Protein AF-W4S294-F1 (afdb_monomer_lite)

Sequence (373 aa):
MVMHEIGHGLGAAGFLNKTTGVLGSGSGLTDVYTAQAFDNVQNKRFDDPAMTNALRAEAMRTPGRTVWAGTRLNREAALILDPRTLLQVSAPASAAGKFEVGFASFGPLATAANFPARAVVTVNDGVAAASASDGCETPFVNAAEVAGKVALIDRGTCAFAIKVKNAQLNGAVGVIVANNAAGVQTMGNAAPPITDITIPAIMVSQADGARLKGSAGVVAALYEDPELLQGTDTAGRTRLYSPSVVAGGSTFSHFDTDLQPNALMEPFDTPEVQAHLNIDLTPALFADIGWTLNRGLAKLGNCNTLVPTLETGGLIPGANISAENSLCKAQNAGNRLGYLTCMDEHARELQNQGAISRIQQAAVFVCATKVRP

Organism: NCBI:txid1414836

InterPro domains:
  IPR003137 PA domain [PF02225] (129-212)
  IPR046450 PA domain superfamily [SSF52025] (126-194)

pLDDT: mean 94.57, std 4.62, range [73.06, 98.88]

Radius of gyration: 24.25 Å; chains: 1; bounding box: 65×36×64 Å

Structure (mmCIF, N/CA/C/O backbone):
data_AF-W4S294-F1
#
_entry.id   AF-W4S294-F1
#
loop_
_atom_site.group_PDB
_atom_site.id
_atom_site.type_symbol
_atom_site.label_atom_id
_atom_site.label_alt_id
_atom_site.label_comp_id
_atom_site.label_asym_id
_atom_site.label_entity_id
_atom_site.label_seq_id
_atom_site.pdbx_PDB_ins_code
_atom_site.Cartn_x
_atom_site.Cartn_y
_atom_site.Cartn_z
_atom_site.occupancy
_atom_site.B_iso_or_equiv
_atom_site.auth_seq_id
_atom_site.auth_comp_id
_atom_site.auth_asym_id
_atom_site.auth_atom_id
_atom_site.pdbx_PDB_model_num
ATOM 1 N N . MET A 1 1 ? 10.582 11.229 -5.862 1.00 75.19 1 MET A N 1
ATOM 2 C CA . MET A 1 1 ? 10.013 12.317 -6.716 1.00 75.19 1 MET A CA 1
ATOM 3 C C . MET A 1 1 ? 10.297 12.268 -8.244 1.00 75.19 1 MET A C 1
ATOM 5 O O . MET A 1 1 ? 9.341 12.130 -8.984 1.00 75.19 1 MET A O 1
ATOM 9 N N . VAL A 1 2 ? 11.519 12.408 -8.803 1.00 87.88 2 VAL A N 1
ATOM 10 C CA . VAL A 1 2 ? 11.679 12.600 -10.287 1.00 87.88 2 VAL A CA 1
ATOM 11 C C . VAL A 1 2 ? 11.116 11.450 -11.140 1.00 87.88 2 VAL A C 1
ATOM 13 O O . VAL A 1 2 ? 10.382 11.695 -12.092 1.00 87.88 2 VAL A O 1
ATOM 16 N N . MET A 1 3 ? 11.435 10.197 -10.797 1.00 90.38 3 MET A N 1
ATOM 17 C CA . MET A 1 3 ? 10.937 9.021 -11.531 1.00 90.38 3 MET A CA 1
ATOM 18 C C . MET A 1 3 ? 9.408 8.899 -11.486 1.00 90.38 3 MET A C 1
ATOM 20 O O . MET A 1 3 ? 8.802 8.446 -12.451 1.00 90.38 3 MET A O 1
ATOM 24 N N . HIS A 1 4 ? 8.797 9.354 -10.393 1.00 93.69 4 HIS A N 1
ATOM 25 C CA . HIS A 1 4 ? 7.351 9.379 -10.207 1.00 93.69 4 HIS A CA 1
ATOM 26 C C . HIS A 1 4 ? 6.684 10.356 -11.192 1.00 93.69 4 HIS A C 1
ATOM 28 O O . HIS A 1 4 ? 5.787 9.972 -11.940 1.00 93.69 4 HIS A O 1
ATOM 34 N N . GLU A 1 5 ? 7.205 11.583 -11.301 1.00 93.44 5 GLU A N 1
ATOM 35 C CA . GLU A 1 5 ? 6.685 12.579 -12.253 1.00 93.44 5 GLU A CA 1
ATOM 36 C C . GLU A 1 5 ? 6.897 12.166 -13.715 1.00 93.44 5 GLU A C 1
ATOM 38 O O . GLU A 1 5 ? 6.022 12.361 -14.563 1.00 93.44 5 GLU A O 1
ATOM 43 N N . ILE A 1 6 ? 8.039 11.536 -14.025 1.00 93.94 6 ILE A N 1
ATOM 44 C CA . ILE A 1 6 ? 8.256 10.907 -15.337 1.00 93.94 6 ILE A CA 1
ATOM 45 C C . ILE A 1 6 ? 7.179 9.849 -15.583 1.00 93.94 6 ILE A C 1
ATOM 47 O O . ILE A 1 6 ? 6.646 9.768 -16.689 1.00 93.94 6 ILE A O 1
ATOM 51 N N . GLY A 1 7 ? 6.823 9.070 -14.560 1.00 94.75 7 GLY A N 1
ATOM 52 C CA . GLY A 1 7 ? 5.807 8.041 -14.681 1.00 94.75 7 GLY A CA 1
ATOM 53 C C . GLY A 1 7 ? 4.439 8.599 -15.082 1.00 94.75 7 GLY A C 1
ATOM 54 O O . GLY A 1 7 ? 3.811 8.095 -16.020 1.00 94.75 7 GLY A O 1
ATOM 55 N N . HIS A 1 8 ? 4.018 9.703 -14.463 1.00 96.06 8 HIS A N 1
ATOM 56 C CA . HIS A 1 8 ? 2.827 10.438 -14.891 1.00 96.06 8 HIS A CA 1
ATOM 57 C C . HIS A 1 8 ? 2.947 10.968 -16.324 1.00 96.06 8 HIS A C 1
ATOM 59 O O . HIS A 1 8 ? 2.016 10.803 -17.114 1.00 96.06 8 HIS A O 1
ATOM 65 N N . GLY A 1 9 ? 4.100 11.536 -16.693 1.00 94.38 9 GLY A N 1
ATOM 66 C CA . GLY A 1 9 ? 4.372 12.005 -18.057 1.00 94.38 9 GLY A CA 1
ATOM 67 C C . GLY A 1 9 ? 4.277 10.908 -19.127 1.00 94.38 9 GLY A C 1
ATOM 68 O O . GLY A 1 9 ? 3.976 11.200 -20.283 1.00 94.38 9 GLY A O 1
ATOM 69 N N . LEU A 1 10 ? 4.478 9.644 -18.740 1.00 95.38 10 LEU A N 1
ATOM 70 C CA . LEU A 1 10 ? 4.357 8.459 -19.596 1.00 95.38 10 LEU A CA 1
ATOM 71 C C . LEU A 1 10 ? 2.964 7.800 -19.543 1.00 95.38 10 LEU A C 1
ATOM 73 O O . LEU A 1 10 ? 2.753 6.747 -20.148 1.00 95.38 10 LEU A O 1
ATOM 77 N N . GLY A 1 11 ? 1.993 8.413 -18.862 1.00 94.25 11 GLY A N 1
ATOM 78 C CA . GLY A 1 11 ? 0.595 7.979 -18.879 1.00 94.25 11 GLY A CA 1
ATOM 79 C C . GLY A 1 11 ? 0.159 7.120 -17.693 1.00 94.25 11 GLY A C 1
ATOM 80 O O . GLY A 1 11 ? -0.935 6.560 -17.738 1.00 94.25 11 GLY A O 1
ATOM 81 N N . ALA A 1 12 ? 0.948 7.033 -16.616 1.00 95.88 12 ALA A N 1
ATOM 82 C CA . ALA A 1 12 ? 0.481 6.481 -15.342 1.00 95.88 12 ALA A CA 1
ATOM 83 C C . ALA A 1 12 ? -0.468 7.471 -14.633 1.00 95.88 12 ALA A C 1
ATOM 85 O O . ALA A 1 12 ? -0.166 7.986 -13.561 1.00 95.88 12 ALA A O 1
ATOM 86 N N . ALA A 1 13 ? -1.581 7.819 -15.279 1.00 93.81 13 ALA A N 1
ATOM 87 C CA . ALA A 1 13 ? -2.570 8.759 -14.775 1.00 93.81 13 ALA A CA 1
ATOM 88 C C . ALA A 1 13 ? -3.927 8.528 -15.447 1.00 93.81 13 ALA A C 1
ATOM 90 O O . ALA A 1 13 ? -4.006 8.384 -16.665 1.00 93.81 13 ALA A O 1
ATOM 91 N N . GLY A 1 14 ? -4.999 8.552 -14.655 1.00 91.88 14 GLY A N 1
ATOM 92 C CA . GLY A 1 14 ? -6.364 8.449 -15.167 1.00 91.88 14 GLY A CA 1
ATOM 93 C C . GLY A 1 14 ? -7.018 9.815 -15.363 1.00 91.88 14 GLY A C 1
ATOM 94 O O . GLY A 1 14 ? -7.084 10.618 -14.422 1.00 91.88 14 GLY A O 1
ATOM 95 N N . PHE A 1 15 ? -7.561 10.067 -16.553 1.00 90.12 15 PHE A N 1
ATOM 96 C CA . PHE A 1 15 ? -8.120 11.353 -16.971 1.00 90.12 15 PHE A CA 1
ATOM 97 C C . PHE A 1 15 ? -9.656 11.346 -16.943 1.00 90.12 15 PHE A C 1
ATOM 99 O O . PHE A 1 15 ? -10.347 11.311 -17.963 1.00 90.12 15 PHE A O 1
ATOM 106 N N . LEU A 1 16 ? -10.210 11.452 -15.735 1.00 92.44 16 LEU A N 1
ATOM 107 C CA . LEU A 1 16 ? -11.624 11.760 -15.518 1.00 92.44 16 LEU A CA 1
ATOM 108 C C . LEU A 1 16 ? -11.822 12.717 -14.347 1.00 92.44 16 LEU A C 1
ATOM 110 O O . LEU A 1 16 ? -10.939 12.896 -13.504 1.00 92.44 16 LEU A O 1
ATOM 114 N N . ASN A 1 17 ? -13.003 13.326 -14.276 1.00 93.12 17 ASN A N 1
ATOM 115 C CA . ASN A 1 17 ? -13.348 14.182 -13.153 1.00 93.12 17 ASN A CA 1
ATOM 116 C C . ASN A 1 17 ? -13.500 13.331 -11.882 1.00 93.12 17 ASN A C 1
ATOM 118 O O . ASN A 1 17 ? -14.413 12.515 -11.779 1.00 93.12 17 ASN A O 1
ATOM 122 N N . LYS A 1 18 ? -12.617 13.539 -10.904 1.00 91.94 18 LYS A N 1
ATOM 123 C CA . LYS A 1 18 ? -12.556 12.733 -9.673 1.00 91.94 18 LYS A CA 1
ATOM 124 C C . LYS A 1 18 ? -13.755 12.959 -8.742 1.00 91.94 18 LYS A C 1
ATOM 126 O O . LYS A 1 18 ? -14.082 12.092 -7.940 1.00 91.94 18 LYS A O 1
ATOM 131 N N . THR A 1 19 ? -14.434 14.097 -8.882 1.00 92.44 19 THR A N 1
ATOM 132 C CA . THR A 1 19 ? -15.607 14.467 -8.079 1.00 92.44 19 THR A CA 1
ATOM 133 C C . THR A 1 19 ? -16.907 13.979 -8.708 1.00 92.44 19 THR A C 1
ATOM 135 O O . THR A 1 19 ? -17.782 13.496 -7.999 1.00 92.44 19 THR A O 1
ATOM 138 N N . THR A 1 20 ? -17.058 14.113 -10.028 1.00 94.31 20 THR A N 1
ATOM 139 C CA . THR A 1 20 ? -18.314 13.798 -10.729 1.00 94.31 20 THR A CA 1
ATOM 140 C C . THR A 1 20 ? -18.296 12.449 -11.434 1.00 94.31 20 THR A C 1
ATOM 142 O O . THR A 1 20 ? -19.361 11.947 -11.766 1.00 94.31 20 THR A O 1
ATOM 145 N N . GLY A 1 21 ? -17.118 11.865 -11.676 1.00 94.69 21 GLY A N 1
ATOM 146 C CA . GLY A 1 21 ? -16.933 10.602 -12.393 1.00 94.69 21 GLY A CA 1
ATOM 147 C C . GLY A 1 21 ? -17.093 10.699 -13.914 1.00 94.69 21 GLY A C 1
ATOM 148 O O . GLY A 1 21 ? -17.161 9.676 -14.594 1.00 94.69 21 GLY A O 1
ATOM 149 N N . VAL A 1 22 ? -17.182 11.919 -14.456 1.00 94.88 22 VAL A N 1
ATOM 150 C CA . VAL A 1 22 ? -17.301 12.173 -15.899 1.00 94.88 22 VAL A CA 1
ATOM 151 C C . VAL A 1 22 ? -15.977 11.871 -16.600 1.00 94.88 22 VAL A C 1
ATOM 153 O O . VAL A 1 22 ? -14.955 12.482 -16.280 1.00 94.88 22 VAL A O 1
ATOM 156 N N . LEU A 1 23 ? -16.014 10.967 -17.581 1.00 93.50 23 LEU A N 1
ATOM 157 C CA . LEU A 1 23 ? -14.859 10.565 -18.389 1.00 93.50 23 LEU A CA 1
ATOM 158 C C . LEU A 1 23 ? -14.370 11.667 -19.340 1.00 93.50 23 LEU A C 1
ATOM 160 O O . LEU A 1 23 ? -15.167 12.458 -19.859 1.00 93.50 23 LEU A O 1
ATOM 164 N N . GLY A 1 24 ? -13.055 11.686 -19.586 1.00 82.44 24 GLY A N 1
ATOM 165 C CA . GLY A 1 24 ? -12.429 12.418 -20.688 1.00 82.44 24 GLY A CA 1
ATOM 166 C C . GLY A 1 24 ? -12.750 13.910 -20.707 1.00 82.44 24 GLY A C 1
ATOM 167 O O . GLY A 1 24 ? -13.049 14.459 -21.769 1.00 82.44 24 GLY A O 1
ATOM 168 N N . SER A 1 25 ? -12.795 14.548 -19.533 1.00 74.81 25 SER A N 1
ATOM 169 C CA . SER A 1 25 ? -13.159 15.965 -19.373 1.00 74.81 25 SER A CA 1
ATOM 170 C C . SER A 1 25 ? -14.495 16.356 -20.033 1.00 74.81 25 SER A C 1
ATOM 172 O O . SER A 1 25 ? -14.663 17.490 -20.470 1.00 74.81 25 SER A O 1
ATOM 174 N N . GLY A 1 26 ? -15.453 15.424 -20.117 1.00 74.56 26 GLY A N 1
ATOM 175 C CA . GLY A 1 26 ? -16.773 15.648 -20.719 1.00 74.56 26 GLY A CA 1
ATOM 176 C C . GLY A 1 26 ? -16.949 15.071 -22.124 1.00 74.56 26 GLY A C 1
ATOM 177 O O . GLY A 1 26 ? -18.070 15.052 -22.621 1.00 74.56 26 GLY A O 1
ATOM 178 N N . SER A 1 27 ? -15.887 14.547 -22.745 1.00 81.19 27 SER A N 1
ATOM 179 C CA . SER A 1 27 ? -15.983 13.851 -24.040 1.00 81.19 27 SER A CA 1
ATOM 180 C C . SER A 1 27 ? -16.660 12.479 -23.949 1.00 81.19 27 SER A C 1
ATOM 182 O O . SER A 1 27 ? -17.104 11.950 -24.964 1.00 81.19 27 SER A O 1
ATOM 184 N N . GLY A 1 28 ? -16.715 11.880 -22.753 1.00 79.19 28 GLY A N 1
ATOM 185 C CA . GLY A 1 28 ? -17.193 10.509 -22.558 1.00 79.19 28 GLY A CA 1
ATOM 186 C C . GLY A 1 28 ? -16.190 9.430 -22.985 1.00 79.19 28 GLY A C 1
ATOM 187 O O . GLY A 1 28 ? -16.455 8.251 -22.768 1.00 79.19 28 GLY A O 1
ATOM 188 N N . LEU A 1 29 ? -15.038 9.812 -23.548 1.00 86.44 29 LEU A N 1
ATOM 189 C CA . LEU A 1 29 ? -13.973 8.882 -23.912 1.00 86.44 29 LEU A CA 1
ATOM 190 C C . LEU A 1 29 ? -13.147 8.499 -22.681 1.00 86.44 29 LEU A C 1
ATOM 192 O O . LEU A 1 29 ? -12.808 9.347 -21.855 1.00 86.44 29 LEU A O 1
ATOM 196 N N . THR A 1 30 ? -12.823 7.212 -22.578 1.00 91.94 30 THR A N 1
ATOM 197 C CA . THR A 1 30 ? -11.935 6.671 -21.545 1.00 91.94 30 THR A CA 1
ATOM 198 C C . THR A 1 30 ? -10.494 6.673 -22.051 1.00 91.94 30 THR A C 1
ATOM 200 O O . THR A 1 30 ? -10.249 6.370 -23.220 1.00 91.94 30 THR A O 1
ATOM 203 N N . ASP A 1 31 ? -9.535 7.006 -21.193 1.00 93.38 31 ASP A N 1
ATOM 204 C CA . ASP A 1 31 ? -8.122 6.758 -21.473 1.00 93.38 31 ASP A CA 1
ATOM 205 C C . ASP A 1 31 ? -7.728 5.320 -21.086 1.00 93.38 31 ASP A C 1
ATOM 207 O O . ASP A 1 31 ? -8.451 4.623 -20.369 1.00 93.38 31 ASP A O 1
ATOM 211 N N . VAL A 1 32 ? -6.572 4.862 -21.571 1.00 94.88 32 VAL A N 1
ATOM 212 C CA . VAL A 1 32 ? -6.109 3.482 -21.360 1.00 94.88 32 VAL A CA 1
ATOM 213 C C . VAL A 1 32 ? -5.860 3.153 -19.883 1.00 94.88 32 VAL A C 1
ATOM 215 O O . VAL A 1 32 ? -6.077 2.013 -19.484 1.00 94.88 32 VAL A O 1
ATOM 218 N N . TYR A 1 33 ? -5.462 4.125 -19.056 1.00 96.38 33 TYR A N 1
ATOM 219 C CA . TYR A 1 33 ? -5.271 3.916 -17.622 1.00 96.38 33 TYR A CA 1
ATOM 220 C C . TYR A 1 33 ? -6.625 3.757 -16.931 1.00 96.38 33 TYR A C 1
ATOM 222 O O . TYR A 1 33 ? -6.861 2.772 -16.236 1.00 96.38 33 TYR A O 1
ATOM 230 N N . THR A 1 34 ? -7.552 4.688 -17.170 1.00 95.62 34 THR A N 1
ATOM 231 C CA . THR A 1 34 ? -8.919 4.635 -16.636 1.00 95.62 34 THR A CA 1
ATOM 232 C C . THR A 1 34 ? -9.627 3.351 -17.039 1.00 95.62 34 THR A C 1
ATOM 234 O O . THR A 1 34 ? -10.323 2.754 -16.219 1.00 95.62 34 THR A O 1
ATOM 237 N N . ALA A 1 35 ? -9.426 2.886 -18.274 1.00 95.00 35 ALA A N 1
ATOM 238 C CA . ALA A 1 35 ? -9.977 1.620 -18.728 1.00 95.00 35 ALA A CA 1
ATOM 239 C C . ALA A 1 35 ? -9.542 0.453 -17.832 1.00 95.00 35 ALA A C 1
ATOM 241 O O . ALA A 1 35 ? -10.307 -0.492 -17.698 1.00 95.00 35 ALA A O 1
ATOM 242 N N . GLN A 1 36 ? -8.358 0.491 -17.205 1.00 97.31 36 GLN A N 1
ATOM 243 C CA . GLN A 1 36 ? -7.865 -0.538 -16.276 1.00 97.31 36 GLN A CA 1
ATOM 244 C C . GLN A 1 36 ? -8.400 -0.414 -14.844 1.00 97.31 36 GLN A C 1
ATOM 246 O O . GLN A 1 36 ? -8.187 -1.336 -14.060 1.00 97.31 36 GLN A O 1
ATOM 251 N N . ALA A 1 37 ? -9.126 0.646 -14.486 1.00 97.44 37 ALA A N 1
ATOM 252 C CA . ALA A 1 37 ? -9.745 0.752 -13.168 1.00 97.44 37 ALA A CA 1
ATOM 253 C C . ALA A 1 37 ? -11.011 -0.110 -13.061 1.00 97.44 37 ALA A C 1
ATOM 255 O O . ALA A 1 37 ? -11.843 -0.159 -13.972 1.00 97.44 37 ALA A O 1
ATOM 256 N N . PHE A 1 38 ? -11.173 -0.769 -11.917 1.00 98.00 38 PHE A N 1
ATOM 257 C CA . PHE A 1 38 ? -12.282 -1.664 -11.613 1.00 98.00 38 PHE A CA 1
ATOM 258 C C . PHE A 1 38 ? -12.864 -1.368 -10.234 1.00 98.00 38 PHE A C 1
ATOM 260 O O . PHE A 1 38 ? -12.130 -1.169 -9.271 1.00 98.00 38 PHE A O 1
ATOM 267 N N . ASP A 1 39 ? -14.189 -1.367 -10.138 1.00 97.75 39 ASP A N 1
ATOM 268 C CA . ASP A 1 39 ? -14.929 -1.215 -8.889 1.00 97.75 39 ASP A CA 1
ATOM 269 C C . ASP A 1 39 ? -15.327 -2.590 -8.338 1.00 97.75 39 ASP A C 1
ATOM 271 O O . ASP A 1 39 ? -16.110 -3.316 -8.958 1.00 97.75 39 ASP A O 1
ATOM 275 N N . ASN A 1 40 ? -14.825 -2.927 -7.149 1.00 95.94 40 ASN A N 1
ATOM 276 C CA . ASN A 1 40 ? -15.124 -4.186 -6.465 1.00 95.94 40 ASN A CA 1
ATOM 277 C C . ASN A 1 40 ? -16.591 -4.344 -6.054 1.00 95.94 40 ASN A C 1
ATOM 279 O O . ASN A 1 40 ? -17.091 -5.464 -6.017 1.00 95.94 40 ASN A O 1
ATOM 283 N N . VAL A 1 41 ? -17.292 -3.248 -5.760 1.00 95.75 41 VAL A N 1
ATOM 284 C CA . VAL A 1 41 ? -18.695 -3.279 -5.322 1.00 95.75 41 VAL A CA 1
ATOM 285 C C . VAL A 1 41 ? -19.623 -3.471 -6.514 1.00 95.75 41 VAL A C 1
ATOM 287 O O . VAL A 1 41 ? -20.551 -4.272 -6.458 1.00 95.75 41 VAL A O 1
ATOM 290 N N . GLN A 1 42 ? -19.369 -2.748 -7.606 1.00 97.38 42 GLN A N 1
ATOM 291 C CA . GLN A 1 42 ? -20.179 -2.863 -8.824 1.00 97.38 42 GLN A CA 1
ATOM 292 C C . GLN A 1 42 ? -19.775 -4.058 -9.691 1.00 97.38 42 GLN A C 1
ATOM 294 O O . GLN A 1 42 ? -20.519 -4.432 -10.596 1.00 97.38 42 GLN A O 1
ATOM 299 N N . ASN A 1 43 ? -18.607 -4.649 -9.420 1.00 97.00 43 ASN A N 1
ATOM 300 C CA . ASN A 1 43 ? -17.999 -5.716 -10.205 1.00 97.00 43 ASN A CA 1
ATOM 301 C C . ASN A 1 43 ? -17.844 -5.324 -11.690 1.00 97.00 43 ASN A C 1
ATOM 303 O O . ASN A 1 43 ? -18.192 -6.087 -12.595 1.00 97.00 43 ASN A O 1
ATOM 307 N N . LYS A 1 44 ? -17.368 -4.095 -11.938 1.00 96.94 44 LYS A N 1
ATOM 308 C CA . LYS A 1 44 ? -17.313 -3.468 -13.268 1.00 96.94 44 LYS A CA 1
ATOM 309 C C . LYS A 1 44 ? -16.054 -2.643 -13.472 1.00 96.94 44 LYS A C 1
ATOM 311 O O . LYS A 1 44 ? -15.560 -2.005 -12.544 1.00 96.94 44 LYS A O 1
ATOM 316 N N . ARG A 1 45 ? -15.574 -2.608 -14.717 1.00 96.56 45 ARG A N 1
ATOM 317 C CA . ARG A 1 45 ? -14.544 -1.654 -15.143 1.00 96.56 45 ARG A CA 1
ATOM 318 C C . ARG A 1 45 ? -15.144 -0.262 -15.286 1.00 96.56 45 ARG A C 1
ATOM 320 O O . ARG A 1 45 ? -16.344 -0.111 -15.514 1.00 96.56 45 ARG A O 1
ATOM 327 N N . PHE A 1 46 ? -14.307 0.760 -15.175 1.00 95.81 46 PHE A N 1
ATOM 328 C CA . PHE A 1 46 ? -14.765 2.140 -15.290 1.00 95.81 46 PHE A CA 1
ATOM 329 C C . PHE A 1 46 ? -15.267 2.467 -16.699 1.00 95.81 46 PHE A C 1
ATOM 331 O O . PHE A 1 46 ? -16.110 3.340 -16.849 1.00 95.81 46 PHE A O 1
ATOM 338 N N . ASP A 1 47 ? -14.831 1.762 -17.731 1.00 93.50 47 ASP A N 1
ATOM 339 C CA . ASP A 1 47 ? -15.302 1.931 -19.106 1.00 93.50 47 ASP A CA 1
ATOM 340 C C . ASP A 1 47 ? -16.548 1.092 -19.457 1.00 93.50 47 ASP A C 1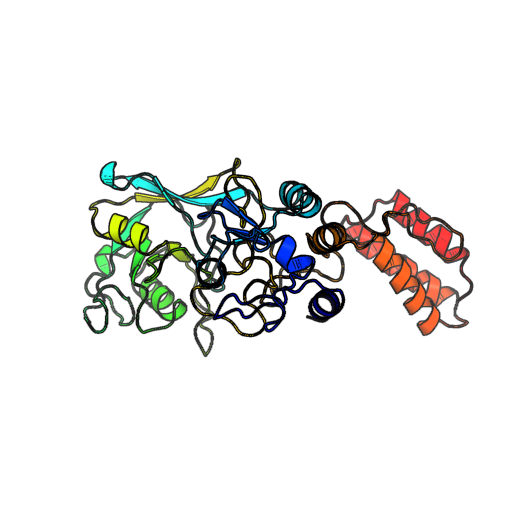
ATOM 342 O O . ASP A 1 47 ? -17.057 1.195 -20.572 1.00 93.50 47 ASP A O 1
ATOM 346 N N . ASP A 1 48 ? -17.092 0.311 -18.513 1.00 95.56 48 ASP A N 1
ATOM 347 C CA . ASP A 1 48 ? -18.353 -0.415 -18.705 1.00 95.56 48 ASP A CA 1
ATOM 348 C C . ASP A 1 48 ? -19.515 0.587 -18.918 1.00 95.56 48 ASP A C 1
ATOM 350 O O . ASP A 1 48 ? -19.656 1.536 -18.137 1.00 95.56 48 ASP A O 1
ATOM 354 N N . PRO A 1 49 ? -20.388 0.394 -19.929 1.00 92.44 49 PRO A N 1
ATOM 355 C CA . PRO A 1 49 ? -21.523 1.286 -20.189 1.00 92.44 49 PRO A CA 1
ATOM 356 C C . PRO A 1 49 ? -22.498 1.450 -19.013 1.00 92.44 49 PRO A C 1
ATOM 358 O O . PRO A 1 49 ? -23.150 2.486 -18.893 1.00 92.44 49 PRO A O 1
ATOM 361 N N . ALA A 1 50 ? -22.611 0.445 -18.141 1.00 95.75 50 ALA A N 1
ATOM 362 C CA . ALA A 1 50 ? -23.435 0.498 -16.936 1.00 95.75 50 ALA A CA 1
ATOM 363 C C . ALA A 1 50 ? -22.738 1.217 -15.767 1.00 95.75 50 ALA A C 1
ATOM 365 O O . ALA A 1 50 ? -23.381 1.526 -14.761 1.00 95.75 50 ALA A O 1
ATOM 366 N N . MET A 1 51 ? -21.439 1.505 -15.880 1.00 96.31 51 MET A N 1
ATOM 367 C CA . MET A 1 51 ? -20.703 2.265 -14.881 1.00 96.31 51 MET A CA 1
ATOM 368 C C . MET A 1 51 ? -21.012 3.757 -15.043 1.00 96.31 51 MET A C 1
ATOM 370 O O . MET A 1 51 ? -20.399 4.475 -15.833 1.00 96.31 51 MET A O 1
ATOM 374 N N . THR A 1 52 ? -22.015 4.240 -14.313 1.00 96.50 52 THR A N 1
ATOM 375 C CA . THR A 1 52 ? -22.421 5.650 -14.378 1.00 96.50 52 THR A CA 1
ATOM 376 C C . THR A 1 52 ? -21.361 6.577 -13.775 1.00 96.50 52 THR A C 1
ATOM 378 O O . THR A 1 52 ? -20.518 6.166 -12.976 1.00 96.50 52 THR A O 1
ATOM 381 N N . ASN A 1 53 ? -21.435 7.869 -14.107 1.00 96.44 53 ASN A N 1
ATOM 382 C CA . ASN A 1 53 ? -20.558 8.892 -13.530 1.00 96.44 53 ASN A CA 1
ATOM 383 C C . ASN A 1 53 ? -20.626 8.895 -11.989 1.00 96.44 53 ASN A C 1
ATOM 385 O O . ASN A 1 53 ? -19.596 8.898 -11.321 1.00 96.44 53 ASN A O 1
ATOM 389 N N . ALA A 1 54 ? -21.831 8.786 -11.419 1.00 97.00 54 ALA A N 1
ATOM 390 C CA . ALA A 1 54 ? -22.013 8.726 -9.970 1.00 97.00 54 ALA A CA 1
ATOM 391 C C . ALA A 1 54 ? -21.309 7.510 -9.343 1.00 97.00 54 ALA A C 1
ATOM 393 O O . ALA A 1 54 ? -20.626 7.666 -8.333 1.00 97.00 54 ALA A O 1
ATOM 394 N N . LEU A 1 55 ? -21.403 6.333 -9.975 1.00 97.44 55 LEU A N 1
ATOM 395 C CA . LEU A 1 55 ? -20.740 5.118 -9.491 1.00 97.44 55 LEU A CA 1
ATOM 396 C C . LEU A 1 55 ? -19.212 5.247 -9.529 1.00 97.44 55 LEU A C 1
ATOM 398 O O . LEU A 1 55 ? -18.550 4.891 -8.557 1.00 97.44 55 LEU A O 1
ATOM 402 N N . ARG A 1 56 ? -18.636 5.821 -10.597 1.00 96.81 56 ARG A N 1
ATOM 403 C CA . ARG A 1 56 ? -17.181 6.082 -10.654 1.00 96.81 56 ARG A CA 1
ATOM 404 C C . ARG A 1 56 ? -16.739 7.052 -9.562 1.00 96.81 56 ARG A C 1
ATOM 406 O O . ARG A 1 56 ? -15.733 6.821 -8.898 1.00 96.81 56 ARG A O 1
ATOM 413 N N . ALA A 1 57 ? -17.486 8.141 -9.374 1.00 95.62 57 ALA A N 1
ATOM 414 C CA . ALA A 1 57 ? -17.193 9.137 -8.347 1.00 95.62 57 ALA A CA 1
ATOM 415 C C . ALA A 1 57 ? -17.253 8.555 -6.933 1.00 95.62 57 ALA A C 1
ATOM 417 O O . ALA A 1 57 ? -16.505 8.982 -6.057 1.00 95.62 57 ALA A O 1
ATOM 418 N N . GLU A 1 58 ? -18.174 7.628 -6.690 1.00 95.50 58 GLU A N 1
ATOM 419 C CA . GLU A 1 58 ? -18.297 6.917 -5.423 1.00 95.50 58 GLU A CA 1
ATOM 420 C C . GLU A 1 58 ? -17.125 5.949 -5.211 1.00 95.50 58 GLU A C 1
ATOM 422 O O . GLU A 1 58 ? -16.513 5.956 -4.143 1.00 95.50 58 GLU A O 1
ATOM 427 N N . ALA A 1 59 ? -16.757 5.183 -6.243 1.00 95.75 59 ALA A N 1
ATOM 428 C CA . ALA A 1 59 ? -15.633 4.251 -6.208 1.00 95.75 59 ALA A CA 1
ATOM 429 C C . ALA A 1 59 ? -14.311 4.946 -5.850 1.00 95.75 59 ALA A C 1
ATOM 431 O O . ALA A 1 59 ? -13.622 4.532 -4.920 1.00 95.75 59 ALA A O 1
ATOM 432 N N . MET A 1 60 ? -14.005 6.067 -6.511 1.00 94.81 60 MET A N 1
ATOM 433 C CA . MET A 1 60 ? -12.785 6.849 -6.262 1.00 94.81 60 MET A CA 1
ATOM 434 C C . MET A 1 60 ? -12.762 7.566 -4.903 1.00 94.81 60 MET A C 1
ATOM 436 O O . MET A 1 60 ? -11.717 8.086 -4.515 1.00 94.81 60 MET A O 1
ATOM 440 N N . ARG A 1 61 ? -13.900 7.624 -4.198 1.00 92.88 61 ARG A N 1
ATOM 441 C CA . ARG A 1 61 ? -14.033 8.233 -2.865 1.00 92.88 61 ARG A CA 1
ATOM 442 C C . ARG A 1 61 ? -14.319 7.211 -1.767 1.00 92.88 61 ARG A C 1
ATOM 444 O O . ARG A 1 61 ? -14.788 7.570 -0.690 1.00 92.88 61 ARG A O 1
ATOM 451 N N . THR A 1 62 ? -14.076 5.936 -2.048 1.00 90.56 62 THR A N 1
ATOM 452 C CA . THR A 1 62 ? -14.257 4.855 -1.084 1.00 90.56 62 THR A CA 1
ATOM 453 C C . THR A 1 62 ? -12.942 4.083 -0.966 1.00 90.56 62 THR A C 1
ATOM 455 O O . THR A 1 62 ? -12.584 3.371 -1.910 1.00 90.56 62 THR A O 1
ATOM 458 N N . PRO A 1 63 ? -12.224 4.190 0.167 1.00 90.12 63 PRO A N 1
ATOM 459 C CA . PRO A 1 63 ? -10.958 3.485 0.353 1.00 90.12 63 PRO A CA 1
ATOM 460 C C . PRO A 1 63 ? -11.088 1.977 0.117 1.00 90.12 63 PRO A C 1
ATOM 462 O O . PRO A 1 63 ? -12.074 1.361 0.525 1.00 90.12 63 PRO A O 1
ATOM 465 N N . GLY A 1 64 ? -10.113 1.391 -0.582 1.00 89.75 64 GLY A N 1
ATOM 466 C CA . GLY A 1 64 ? -10.067 -0.041 -0.906 1.00 89.75 64 GLY A CA 1
ATOM 467 C C . GLY A 1 64 ? -11.067 -0.542 -1.961 1.00 89.75 64 GLY A C 1
ATOM 468 O O . GLY A 1 64 ? -11.037 -1.722 -2.315 1.00 89.75 64 GLY A O 1
ATOM 469 N N . ARG A 1 65 ? -11.951 0.314 -2.495 1.00 93.19 65 ARG A N 1
ATOM 470 C CA . ARG A 1 65 ? -12.982 -0.100 -3.466 1.00 93.19 65 ARG A CA 1
ATOM 471 C C . ARG A 1 65 ? -12.466 -0.232 -4.896 1.00 93.19 65 ARG A C 1
ATOM 473 O O . ARG A 1 65 ? -12.917 -1.123 -5.618 1.00 93.19 65 ARG A O 1
ATOM 480 N N . THR A 1 66 ? -11.569 0.661 -5.308 1.00 96.69 66 THR A N 1
ATOM 481 C CA . THR A 1 66 ? -11.051 0.698 -6.681 1.00 96.69 66 THR A CA 1
ATOM 482 C C . THR A 1 66 ? -9.757 -0.101 -6.782 1.00 96.69 66 THR A C 1
ATOM 484 O O . THR A 1 66 ? -8.837 0.101 -5.991 1.00 96.69 66 THR A O 1
ATOM 487 N N . VAL A 1 67 ? -9.669 -0.981 -7.776 1.00 98.00 67 VAL A N 1
ATOM 488 C CA . VAL A 1 67 ? -8.491 -1.814 -8.051 1.00 98.00 67 VAL A CA 1
ATOM 489 C C . VAL A 1 67 ? -8.084 -1.750 -9.518 1.00 98.00 67 VAL A C 1
ATOM 491 O O . VAL A 1 67 ? -8.873 -1.385 -10.390 1.00 98.00 67 VAL A O 1
ATOM 494 N N . TRP A 1 68 ? -6.843 -2.129 -9.791 1.00 98.25 68 TRP A N 1
ATOM 495 C CA . TRP A 1 68 ? -6.292 -2.283 -11.125 1.00 98.25 68 TRP A CA 1
ATOM 496 C C . TRP A 1 68 ? -6.652 -3.652 -11.712 1.00 98.25 68 TRP A C 1
ATOM 498 O O . TRP A 1 68 ? -6.412 -4.698 -11.112 1.00 98.25 68 TRP A O 1
ATOM 508 N N . ALA A 1 69 ? -7.211 -3.673 -12.917 1.00 97.38 69 ALA A N 1
ATOM 509 C CA . ALA A 1 69 ? -7.628 -4.893 -13.605 1.00 97.38 69 ALA A CA 1
ATOM 510 C C . ALA A 1 69 ? -6.574 -5.460 -14.570 1.00 97.38 69 ALA A C 1
ATOM 512 O O . ALA A 1 69 ? -6.787 -6.535 -15.136 1.00 97.38 69 ALA A O 1
ATOM 513 N N . GLY A 1 70 ? -5.464 -4.755 -14.790 1.00 97.31 70 GLY A N 1
ATOM 514 C CA . GLY A 1 70 ? -4.408 -5.198 -15.693 1.00 97.31 70 GLY A CA 1
ATOM 515 C C . GLY A 1 70 ? -3.688 -6.447 -15.178 1.00 97.31 70 GLY A C 1
ATOM 516 O O . GLY A 1 70 ? -3.295 -6.551 -14.015 1.00 97.31 70 GLY A O 1
ATOM 517 N N . THR A 1 71 ? -3.553 -7.443 -16.052 1.00 96.56 71 THR A N 1
ATOM 518 C CA . THR A 1 71 ? -3.053 -8.775 -15.677 1.00 96.56 71 THR A CA 1
ATOM 519 C C . THR A 1 71 ? -1.563 -8.790 -15.361 1.00 96.56 71 THR A C 1
ATOM 521 O O . THR A 1 71 ? -1.124 -9.606 -14.552 1.00 96.56 71 THR A O 1
ATOM 524 N N . ARG A 1 72 ? -0.762 -7.931 -16.011 1.00 96.44 72 ARG A N 1
ATOM 525 C CA . ARG A 1 72 ? 0.694 -7.958 -15.838 1.00 96.44 72 ARG A CA 1
ATOM 526 C C . ARG A 1 72 ? 1.057 -7.384 -14.482 1.00 96.44 72 ARG A C 1
ATOM 528 O O . ARG A 1 72 ? 1.857 -7.992 -13.781 1.00 96.44 72 ARG A O 1
ATOM 535 N N . LEU A 1 73 ? 0.424 -6.276 -14.109 1.00 97.31 73 LEU A N 1
ATOM 536 C CA . LEU A 1 73 ? 0.607 -5.649 -12.812 1.00 97.31 73 LEU A CA 1
ATOM 537 C C . LEU A 1 73 ? 0.240 -6.593 -11.674 1.00 97.31 73 LEU A C 1
ATOM 539 O O . LEU A 1 73 ? 1.076 -6.844 -10.815 1.00 97.31 73 LEU A O 1
ATOM 543 N N . ASN A 1 74 ? -0.949 -7.194 -11.715 1.00 97.62 74 ASN A N 1
ATOM 544 C CA . ASN A 1 74 ? -1.400 -8.081 -10.639 1.00 97.62 74 ASN A CA 1
ATOM 545 C C . ASN A 1 74 ? -0.539 -9.355 -10.519 1.00 97.62 74 ASN A C 1
ATOM 547 O O . ASN A 1 74 ? -0.361 -9.891 -9.429 1.00 97.62 74 ASN A O 1
ATOM 551 N N . ARG A 1 75 ? 0.061 -9.824 -11.623 1.00 96.06 75 ARG A N 1
ATOM 552 C CA . ARG A 1 75 ? 1.032 -10.929 -11.587 1.00 96.06 75 ARG A CA 1
ATOM 553 C C . ARG A 1 75 ? 2.340 -10.535 -10.903 1.00 96.06 75 ARG A C 1
ATOM 555 O O . ARG A 1 75 ? 2.897 -11.351 -10.182 1.00 96.06 75 ARG A O 1
ATOM 562 N N . GLU A 1 76 ? 2.852 -9.338 -11.170 1.00 95.50 76 GLU A N 1
ATOM 563 C CA . GLU A 1 76 ? 4.087 -8.842 -10.547 1.00 95.50 76 GLU A CA 1
ATOM 564 C C . GLU A 1 76 ? 3.838 -8.488 -9.070 1.00 95.50 76 GLU A C 1
ATOM 566 O O . GLU A 1 76 ? 4.668 -8.800 -8.223 1.00 95.50 76 GLU A O 1
ATOM 571 N N . ALA A 1 77 ? 2.650 -7.969 -8.738 1.00 96.31 77 ALA A N 1
ATOM 572 C CA . ALA A 1 77 ? 2.201 -7.734 -7.366 1.00 96.31 77 ALA A CA 1
ATOM 573 C C . ALA A 1 77 ? 2.260 -9.000 -6.504 1.00 96.31 77 ALA A C 1
ATOM 575 O O . ALA A 1 77 ? 2.791 -8.960 -5.400 1.00 96.31 77 ALA A O 1
ATOM 576 N N . ALA A 1 78 ? 1.826 -10.145 -7.036 1.00 95.19 78 ALA A N 1
ATOM 577 C CA . ALA A 1 78 ? 1.905 -11.431 -6.341 1.00 95.19 78 ALA A CA 1
ATOM 578 C C . ALA A 1 78 ? 3.332 -11.939 -6.067 1.00 95.19 78 ALA A C 1
ATOM 580 O O . ALA A 1 78 ? 3.497 -12.916 -5.341 1.00 95.19 78 ALA A O 1
ATOM 581 N N . LEU A 1 79 ? 4.354 -11.321 -6.663 1.00 93.00 79 LEU A N 1
ATOM 582 C CA . LEU A 1 79 ? 5.754 -11.692 -6.461 1.00 93.00 79 LEU A CA 1
ATOM 583 C C . LEU A 1 79 ? 6.478 -10.775 -5.477 1.00 93.00 79 LEU A C 1
ATOM 585 O O . LEU A 1 79 ? 7.532 -11.170 -4.984 1.00 93.00 79 LEU A O 1
ATOM 589 N N . ILE A 1 80 ? 5.959 -9.567 -5.243 1.00 92.12 80 ILE A N 1
ATOM 590 C CA . ILE A 1 80 ? 6.677 -8.538 -4.483 1.00 92.12 80 ILE A CA 1
ATOM 591 C C . ILE A 1 80 ? 5.914 -7.982 -3.287 1.00 92.12 80 ILE A C 1
ATOM 593 O O . ILE A 1 80 ? 6.564 -7.428 -2.410 1.00 92.12 80 ILE A O 1
ATOM 597 N N . LEU A 1 81 ? 4.580 -8.073 -3.263 1.00 95.00 81 LEU A N 1
ATOM 598 C CA . LEU A 1 81 ? 3.797 -7.560 -2.143 1.00 95.00 81 LEU A CA 1
ATOM 599 C C . LEU A 1 81 ? 3.817 -8.548 -0.979 1.00 95.00 81 LEU A C 1
ATOM 601 O O . LEU A 1 81 ? 3.691 -9.760 -1.169 1.00 95.00 81 LEU A O 1
ATOM 605 N N . ASP A 1 82 ? 3.940 -7.997 0.221 1.00 94.44 82 ASP A N 1
ATOM 606 C CA . ASP A 1 82 ? 3.977 -8.751 1.465 1.00 94.44 82 ASP A CA 1
ATOM 607 C C . ASP A 1 82 ? 2.595 -9.350 1.803 1.00 94.44 82 ASP A C 1
ATOM 609 O O . ASP A 1 82 ? 1.558 -8.879 1.310 1.00 94.44 82 ASP A O 1
ATOM 613 N N . PRO A 1 83 ? 2.544 -10.385 2.666 1.00 96.00 83 PRO A N 1
ATOM 614 C CA . PRO A 1 83 ? 1.301 -10.863 3.264 1.00 96.00 83 PRO A CA 1
ATOM 615 C C . PRO A 1 83 ? 0.495 -9.736 3.919 1.00 96.00 83 PRO A C 1
ATOM 617 O O . PRO A 1 83 ? 1.050 -8.814 4.521 1.00 96.00 83 PRO A O 1
ATOM 620 N N . ARG A 1 84 ? -0.835 -9.815 3.845 1.00 95.94 84 ARG A N 1
ATOM 621 C CA . ARG A 1 84 ? -1.703 -8.777 4.404 1.00 95.94 84 ARG A CA 1
ATOM 622 C C . ARG A 1 84 ? -1.675 -8.805 5.923 1.00 95.94 84 ARG A C 1
ATOM 624 O O . ARG A 1 84 ? -1.980 -9.823 6.540 1.00 95.94 84 ARG A O 1
ATOM 631 N N . THR A 1 85 ? -1.429 -7.657 6.534 1.00 96.44 85 THR A N 1
ATOM 632 C CA . THR A 1 85 ? -1.596 -7.492 7.976 1.00 96.44 85 THR A CA 1
ATOM 633 C C . THR A 1 85 ? -3.052 -7.169 8.293 1.00 96.44 85 THR A C 1
ATOM 635 O O . THR A 1 85 ? -3.656 -6.277 7.704 1.00 96.44 85 THR A O 1
ATOM 638 N N . LEU A 1 86 ? -3.628 -7.890 9.249 1.00 97.44 86 LEU A N 1
ATOM 639 C CA . LEU A 1 86 ? -5.001 -7.728 9.715 1.00 97.44 86 LEU A CA 1
ATOM 640 C C . LEU A 1 86 ? -5.024 -7.605 11.238 1.00 97.44 86 LEU A C 1
ATOM 642 O O . LEU A 1 86 ? -4.203 -8.196 11.941 1.00 97.44 86 LEU A O 1
ATOM 646 N N . LEU A 1 87 ? -6.020 -6.901 11.770 1.00 98.38 87 LEU A N 1
ATOM 647 C CA . LEU A 1 87 ? -6.348 -6.973 13.188 1.00 98.38 87 LEU A CA 1
ATOM 648 C C . LEU A 1 87 ? -7.160 -8.243 13.437 1.00 98.38 87 LEU A C 1
ATOM 650 O O . LEU A 1 87 ? -8.316 -8.337 13.025 1.00 98.38 87 LEU A O 1
ATOM 654 N N . GLN A 1 88 ? -6.584 -9.207 14.144 1.00 98.50 88 GLN A N 1
ATOM 655 C CA . GLN A 1 88 ? -7.292 -10.391 14.605 1.00 98.50 88 GLN A CA 1
ATOM 656 C C . GLN A 1 88 ? -7.856 -10.151 16.004 1.00 98.50 88 GLN A C 1
ATOM 658 O O . GLN A 1 88 ? -7.113 -9.967 16.966 1.00 98.50 88 GLN A O 1
ATOM 663 N N . VAL A 1 89 ? -9.178 -10.226 16.129 1.00 98.56 89 VAL A N 1
ATOM 664 C CA . VAL A 1 89 ? -9.882 -10.226 17.413 1.00 98.56 89 VAL A CA 1
ATOM 665 C C . VAL A 1 89 ? -10.254 -11.655 17.767 1.00 98.56 89 VAL A C 1
ATOM 667 O O . VAL A 1 89 ? -10.979 -12.319 17.024 1.00 98.56 89 VAL A O 1
ATOM 670 N N . SER A 1 90 ? -9.754 -12.133 18.904 1.00 98.19 90 SER A N 1
ATOM 671 C CA . SER A 1 90 ? -9.959 -13.508 19.376 1.00 98.19 90 SER A CA 1
ATOM 672 C C . SER A 1 90 ? -11.043 -13.626 20.448 1.00 98.19 90 SER A C 1
ATOM 674 O O . SER A 1 90 ? -11.587 -14.709 20.654 1.00 98.19 90 SER A O 1
ATOM 676 N N . ALA A 1 91 ? -11.391 -12.523 21.114 1.00 97.56 91 ALA A N 1
ATOM 677 C CA . ALA A 1 91 ? -12.436 -12.472 22.130 1.00 97.56 91 ALA A CA 1
ATOM 678 C C . ALA A 1 91 ? -13.083 -11.078 22.196 1.00 97.56 91 ALA A C 1
ATOM 680 O O . ALA A 1 91 ? -12.429 -10.107 21.815 1.00 97.56 91 ALA A O 1
ATOM 681 N N . PRO A 1 92 ? -14.329 -10.969 22.704 1.00 97.75 92 PRO A N 1
ATOM 682 C CA . PRO A 1 92 ? -15.284 -12.070 22.882 1.00 97.75 92 PRO A CA 1
ATOM 683 C C . PRO A 1 92 ? -15.735 -12.642 21.527 1.00 97.75 92 PRO A C 1
ATOM 685 O O . PRO A 1 92 ? -15.543 -12.015 20.488 1.00 97.75 92 PRO A O 1
ATOM 688 N N . ALA A 1 93 ? -16.381 -13.814 21.518 1.00 95.88 93 ALA A N 1
ATOM 689 C CA . ALA A 1 93 ? -16.846 -14.453 20.278 1.00 95.88 93 ALA A CA 1
ATOM 690 C C . ALA A 1 93 ? -17.770 -13.548 19.432 1.00 95.88 93 ALA A C 1
ATOM 692 O O . ALA A 1 93 ? -17.735 -13.603 18.207 1.00 95.88 93 ALA A O 1
ATOM 693 N N . SER A 1 94 ? -18.543 -12.659 20.067 1.00 93.81 94 SER A N 1
ATOM 694 C CA . SER A 1 94 ? -19.376 -11.659 19.383 1.00 93.81 94 SER A CA 1
ATOM 695 C C . SER A 1 94 ? -18.564 -10.608 18.610 1.00 93.81 94 SER A C 1
ATOM 697 O O . SER A 1 94 ? -19.024 -10.094 17.588 1.00 93.81 94 SER A O 1
ATOM 699 N N . ALA A 1 95 ? -17.341 -10.304 19.049 1.00 95.69 95 ALA A N 1
ATOM 700 C CA . ALA A 1 95 ? -16.429 -9.358 18.405 1.00 95.69 95 ALA A CA 1
ATOM 701 C C . ALA A 1 95 ? -15.392 -10.038 17.498 1.00 95.69 95 ALA A C 1
ATOM 703 O O . ALA A 1 95 ? -14.735 -9.354 16.717 1.00 95.69 95 ALA A O 1
ATOM 704 N N . ALA A 1 96 ? -15.249 -11.363 17.592 1.00 97.12 96 ALA A N 1
ATOM 705 C CA . ALA A 1 96 ? -14.189 -12.102 16.924 1.00 97.12 96 ALA A CA 1
ATOM 706 C C . ALA A 1 96 ? -14.242 -11.975 15.393 1.00 97.12 96 ALA A C 1
ATOM 708 O O . ALA A 1 96 ? -15.314 -11.971 14.776 1.00 97.12 96 ALA A O 1
ATOM 709 N N . GLY A 1 97 ? -13.067 -11.874 14.781 1.00 97.25 97 GLY A N 1
ATOM 710 C CA . GLY A 1 97 ? -12.916 -11.668 13.345 1.00 97.25 97 GLY A CA 1
ATOM 711 C C . GLY A 1 97 ? -11.518 -11.193 12.973 1.00 97.25 97 GLY A C 1
ATOM 712 O O . GLY A 1 97 ? -10.688 -10.934 13.844 1.00 97.25 97 GLY A O 1
ATOM 713 N N . LYS A 1 98 ? -11.270 -11.090 11.668 1.00 97.19 98 LYS A N 1
ATOM 714 C CA . LYS A 1 98 ? -10.101 -10.415 11.105 1.00 97.19 98 LYS A CA 1
ATOM 715 C C . LYS A 1 98 ? -10.584 -9.141 10.416 1.00 97.19 98 LYS A C 1
ATOM 717 O O . LYS A 1 98 ? -11.554 -9.203 9.662 1.00 97.19 98 LYS A O 1
ATOM 722 N N . PHE A 1 99 ? -9.929 -8.020 10.683 1.00 96.44 99 PHE A N 1
ATOM 723 C CA . PHE A 1 99 ? -10.318 -6.709 10.171 1.00 96.44 99 PHE A CA 1
ATOM 724 C C . PHE A 1 99 ? -9.155 -6.066 9.428 1.00 96.44 99 PHE A C 1
ATOM 726 O O . PHE A 1 99 ? -8.009 -6.162 9.869 1.00 96.44 99 PHE A O 1
ATOM 733 N N . GLU A 1 100 ? -9.459 -5.415 8.308 1.00 93.88 100 GLU A N 1
ATOM 734 C CA . GLU A 1 100 ? -8.486 -4.607 7.571 1.00 93.88 100 GLU A CA 1
ATOM 735 C C . GLU A 1 100 ? -7.990 -3.463 8.459 1.00 93.88 100 GLU A C 1
ATOM 737 O O . GLU A 1 100 ? -8.749 -2.912 9.268 1.00 93.88 100 GLU A O 1
ATOM 742 N N . VAL A 1 101 ? -6.717 -3.104 8.296 1.00 95.69 101 VAL A N 1
ATOM 743 C CA . VAL A 1 101 ? -6.084 -2.038 9.068 1.00 95.69 101 VAL A CA 1
ATOM 744 C C . VAL A 1 101 ? -5.467 -0.987 8.161 1.00 95.69 101 VAL A C 1
ATOM 746 O O . VAL A 1 101 ? -5.011 -1.297 7.072 1.00 95.69 101 VAL A O 1
ATOM 749 N N . GLY A 1 102 ? -5.461 0.262 8.619 1.00 93.25 102 GLY A N 1
ATOM 750 C CA . GLY A 1 102 ? -4.621 1.319 8.057 1.00 93.25 102 GLY A CA 1
ATOM 751 C C . GLY A 1 102 ? -3.443 1.602 8.983 1.00 93.25 102 GLY A C 1
ATOM 752 O O . GLY A 1 102 ? -3.603 1.576 10.205 1.00 93.25 102 GLY A O 1
ATOM 753 N N . PHE A 1 103 ? -2.268 1.887 8.434 1.00 92.75 103 PHE A N 1
ATOM 754 C CA . PHE A 1 103 ? -1.056 2.100 9.229 1.00 92.75 103 PHE A CA 1
ATOM 755 C C . PHE A 1 103 ? -0.834 3.564 9.614 1.00 92.75 103 PHE A C 1
ATOM 757 O O . PHE A 1 103 ? -1.344 4.487 8.978 1.00 92.75 103 PHE A O 1
ATOM 764 N N . ALA A 1 104 ? -0.049 3.790 10.667 1.00 94.00 104 ALA A N 1
ATOM 765 C CA . ALA A 1 104 ? 0.486 5.106 10.994 1.00 94.00 104 ALA A CA 1
ATOM 766 C C . ALA A 1 104 ? 1.791 5.376 10.237 1.00 94.00 104 ALA A C 1
ATOM 768 O O . ALA A 1 104 ? 2.692 4.544 10.244 1.00 94.00 104 ALA A O 1
ATOM 769 N N . SER A 1 105 ? 1.935 6.576 9.671 1.00 91.00 105 SER A N 1
ATOM 770 C CA . SER A 1 105 ? 3.196 7.044 9.073 1.00 91.00 105 SER A CA 1
ATOM 771 C C . SER A 1 105 ? 4.161 7.639 10.118 1.00 91.00 105 SER A C 1
ATOM 773 O O . SER A 1 105 ? 4.990 8.494 9.804 1.00 91.00 105 SER A O 1
ATOM 775 N N . PHE A 1 106 ? 3.967 7.309 11.395 1.00 94.12 106 PHE A N 1
ATOM 776 C CA . PHE A 1 106 ? 4.689 7.848 12.544 1.00 94.12 106 PHE A CA 1
ATOM 777 C C . PHE A 1 106 ? 4.765 6.796 13.650 1.00 94.12 106 PHE A C 1
ATOM 779 O O . PHE A 1 106 ? 3.931 5.895 13.720 1.00 94.12 106 PHE A O 1
ATOM 786 N N . GLY A 1 107 ? 5.740 6.946 14.549 1.00 96.00 107 GLY A N 1
ATOM 787 C CA . GLY A 1 107 ? 6.054 5.899 15.517 1.00 96.00 107 GLY A CA 1
ATOM 788 C C . GLY A 1 107 ? 6.586 4.630 14.834 1.00 96.00 107 GLY A C 1
ATOM 789 O O . GLY A 1 107 ? 6.898 4.650 13.641 1.00 96.00 107 GLY A O 1
ATOM 790 N N . PRO A 1 108 ? 6.741 3.524 15.575 1.00 95.50 108 PRO A N 1
ATOM 791 C CA . PRO A 1 108 ? 7.110 2.248 14.975 1.00 95.50 108 PRO A CA 1
ATOM 792 C C . PRO A 1 108 ? 5.960 1.686 14.127 1.00 95.50 108 PRO A C 1
ATOM 794 O O . PRO A 1 108 ? 4.813 1.654 14.580 1.00 95.50 108 PRO A O 1
ATOM 797 N N . LEU A 1 109 ? 6.280 1.171 12.933 1.00 92.25 109 LEU A N 1
ATOM 798 C CA . LEU A 1 109 ? 5.325 0.435 12.101 1.00 92.25 109 LEU A CA 1
ATOM 799 C C . LEU A 1 109 ? 4.736 -0.737 12.897 1.00 92.25 109 LEU A C 1
ATOM 801 O O . LEU A 1 109 ? 5.466 -1.492 13.548 1.00 92.25 109 LEU A O 1
ATOM 805 N N . ALA A 1 110 ? 3.413 -0.879 12.873 1.00 95.38 110 ALA A N 1
ATOM 806 C CA . ALA A 1 110 ? 2.734 -1.943 13.594 1.00 95.38 110 ALA A CA 1
ATOM 807 C C . ALA A 1 110 ? 2.951 -3.294 12.891 1.00 95.38 110 ALA A C 1
ATOM 809 O O . ALA A 1 110 ? 2.740 -3.415 11.691 1.00 95.38 110 ALA A O 1
ATOM 810 N N . THR A 1 111 ? 3.366 -4.306 13.648 1.00 95.31 111 THR A N 1
ATOM 811 C CA . THR A 1 111 ? 3.623 -5.676 13.177 1.00 95.31 111 THR A CA 1
ATOM 812 C C . THR A 1 111 ? 3.069 -6.674 14.189 1.00 95.31 111 THR A C 1
ATOM 814 O O . THR A 1 111 ? 2.829 -6.322 15.348 1.00 95.31 111 THR A O 1
ATOM 817 N N . ALA A 1 112 ? 2.927 -7.946 13.814 1.00 95.56 112 ALA A N 1
ATOM 818 C CA . ALA A 1 112 ? 2.552 -8.995 14.769 1.00 95.56 112 ALA A CA 1
ATOM 819 C C . ALA A 1 112 ? 3.528 -9.089 15.967 1.00 95.56 112 ALA A C 1
ATOM 821 O O . ALA A 1 112 ? 3.123 -9.425 17.081 1.00 95.56 112 ALA A O 1
ATOM 822 N N . ALA A 1 113 ? 4.806 -8.737 15.765 1.00 96.19 113 ALA A N 1
ATOM 823 C CA . ALA A 1 113 ? 5.835 -8.780 16.804 1.00 96.19 113 ALA A CA 1
ATOM 824 C C . ALA A 1 113 ? 5.669 -7.686 17.875 1.00 96.19 113 ALA A C 1
ATOM 826 O O . ALA A 1 113 ? 5.881 -7.953 19.060 1.00 96.19 113 ALA A O 1
ATOM 827 N N . ASN A 1 114 ? 5.293 -6.461 17.485 1.00 97.25 114 ASN A N 1
ATOM 828 C CA . ASN A 1 114 ? 5.126 -5.337 18.418 1.00 97.25 114 ASN A CA 1
ATOM 829 C C . ASN A 1 114 ? 3.662 -5.037 18.787 1.00 97.25 114 ASN A C 1
ATOM 831 O O . ASN A 1 114 ? 3.423 -4.264 19.713 1.00 97.25 114 ASN A O 1
ATOM 835 N N . PHE A 1 115 ? 2.698 -5.698 18.142 1.00 98.31 115 PHE A N 1
ATOM 836 C CA . PHE A 1 115 ? 1.266 -5.614 18.434 1.00 98.31 115 PHE A CA 1
ATOM 837 C C . PHE A 1 115 ? 0.680 -7.005 18.781 1.00 98.31 115 PHE A C 1
ATOM 839 O O . PHE A 1 115 ? -0.215 -7.504 18.091 1.00 98.31 115 PHE A O 1
ATOM 846 N N . PRO A 1 116 ? 1.187 -7.677 19.837 1.00 98.12 116 PRO A N 1
ATOM 847 C CA . PRO A 1 116 ? 0.714 -9.001 20.230 1.00 98.12 116 PRO A CA 1
ATOM 848 C C . PRO A 1 116 ? -0.682 -8.940 20.863 1.00 98.12 116 PRO A C 1
ATOM 850 O O . PRO A 1 116 ? -1.174 -7.869 21.221 1.00 98.12 116 PRO A O 1
ATOM 853 N N . ALA A 1 117 ? -1.286 -10.112 21.081 1.00 98.25 117 ALA A N 1
ATOM 854 C CA . ALA A 1 117 ? -2.598 -10.244 21.708 1.00 98.25 117 ALA A CA 1
ATOM 855 C C . ALA A 1 117 ? -2.671 -9.525 23.060 1.00 98.25 117 ALA A C 1
ATOM 857 O O . ALA A 1 117 ? -2.007 -9.907 24.028 1.00 98.25 117 ALA A O 1
ATOM 858 N N . ARG A 1 118 ? -3.507 -8.488 23.131 1.00 98.25 118 ARG A N 1
ATOM 859 C CA . ARG A 1 118 ? -3.739 -7.697 24.341 1.00 98.25 118 ARG A CA 1
ATOM 860 C C . ARG A 1 118 ? -5.201 -7.310 24.464 1.00 98.25 118 ARG A C 1
ATOM 862 O O . ARG A 1 118 ? -5.932 -7.241 23.478 1.00 98.25 118 ARG A O 1
ATOM 869 N N . ALA A 1 119 ? -5.610 -7.043 25.700 1.00 98.56 119 ALA A N 1
ATOM 870 C CA . ALA A 1 119 ? -6.908 -6.447 25.963 1.00 98.56 119 ALA A CA 1
ATOM 871 C C . ALA A 1 119 ? -6.987 -5.058 25.310 1.00 98.56 119 ALA A C 1
ATOM 873 O O . ALA A 1 119 ? -6.033 -4.279 25.383 1.00 98.56 119 ALA A O 1
ATOM 874 N N . VAL A 1 120 ? -8.129 -4.765 24.697 1.00 98.69 120 VAL A N 1
ATOM 875 C CA . VAL A 1 120 ? -8.447 -3.472 24.090 1.00 98.69 120 VAL A CA 1
ATOM 876 C C . VAL A 1 120 ? -9.373 -2.708 25.031 1.00 98.69 120 VAL A C 1
ATOM 878 O O . VAL A 1 120 ? -10.355 -3.262 25.525 1.00 98.69 120 VAL A O 1
ATOM 881 N N . VAL A 1 121 ? -9.052 -1.443 25.297 1.00 98.44 121 VAL A N 1
ATOM 882 C CA . VAL A 1 121 ? -9.816 -0.569 26.193 1.00 98.44 121 VAL A CA 1
ATOM 883 C C . VAL A 1 121 ? -10.147 0.727 25.475 1.00 98.44 121 VAL A C 1
ATOM 885 O O . VAL A 1 121 ? -9.250 1.423 25.002 1.00 98.44 121 VAL A O 1
ATOM 888 N N . THR A 1 122 ? -11.435 1.057 25.411 1.00 98.31 122 THR A N 1
ATOM 889 C CA . THR A 1 122 ? -11.895 2.355 24.912 1.00 98.31 122 THR A CA 1
ATOM 890 C C . THR A 1 122 ? -11.420 3.460 25.846 1.00 98.31 122 THR A C 1
ATOM 892 O O . THR A 1 122 ? -11.617 3.392 27.062 1.00 98.31 122 THR A O 1
ATOM 895 N N . VAL A 1 123 ? -10.776 4.471 25.278 1.00 97.94 123 VAL A N 1
ATOM 896 C CA . VAL A 1 123 ? -10.305 5.640 26.025 1.00 97.94 123 VAL A CA 1
ATOM 897 C C . VAL A 1 123 ? -11.485 6.467 26.535 1.00 97.94 123 VAL A C 1
ATOM 899 O O . VAL A 1 123 ? -12.520 6.548 25.879 1.00 97.94 123 VAL A O 1
ATOM 902 N N . ASN A 1 124 ? -11.315 7.087 27.701 1.00 97.44 124 ASN A N 1
ATOM 903 C CA . ASN A 1 124 ? -12.155 8.169 28.193 1.00 97.44 124 ASN A CA 1
ATOM 904 C C . ASN A 1 124 ? -11.267 9.372 28.546 1.00 97.44 124 ASN A C 1
ATOM 906 O O . ASN A 1 124 ? -10.599 9.356 29.579 1.00 97.44 124 ASN A O 1
ATOM 910 N N . ASP A 1 125 ? -11.241 10.399 27.702 1.00 95.06 125 ASP A N 1
ATOM 911 C CA . ASP A 1 125 ? -10.499 11.651 27.926 1.00 95.06 125 ASP A CA 1
ATOM 912 C C . ASP A 1 125 ? -11.262 12.664 28.800 1.00 95.06 125 ASP A C 1
ATOM 914 O O . ASP A 1 125 ? -10.699 13.668 29.234 1.00 95.06 125 ASP A O 1
ATOM 918 N N . GLY A 1 126 ? -12.528 12.378 29.120 1.00 94.31 126 GLY A N 1
ATOM 919 C CA . GLY A 1 126 ? -13.383 13.222 29.949 1.00 94.31 126 GLY A CA 1
ATOM 920 C C . GLY A 1 126 ? -14.017 14.412 29.226 1.00 94.31 126 GLY A C 1
ATOM 921 O O . GLY A 1 126 ? -14.737 15.175 29.876 1.00 94.31 126 GLY A O 1
ATOM 922 N N . VAL A 1 127 ? -13.806 14.578 27.914 1.00 90.31 127 VAL A N 1
ATOM 923 C CA . VAL A 1 127 ? -14.278 15.735 27.142 1.00 90.31 127 VAL A CA 1
ATOM 924 C C . VAL A 1 127 ? -15.104 15.300 25.930 1.00 90.31 127 VAL A C 1
ATOM 926 O O . VAL A 1 127 ? -14.621 14.792 24.930 1.00 90.31 127 VAL A O 1
ATOM 929 N N . ALA A 1 128 ? -16.408 15.569 25.973 1.00 81.38 128 ALA A N 1
ATOM 930 C CA . ALA A 1 128 ? -17.339 15.172 24.915 1.00 81.38 128 ALA A CA 1
ATOM 931 C C . ALA A 1 128 ? -17.473 16.218 23.785 1.00 81.38 128 ALA A C 1
ATOM 933 O O . ALA A 1 128 ? -18.589 16.609 23.446 1.00 81.38 128 ALA A O 1
ATOM 934 N N . ALA A 1 129 ? -16.364 16.693 23.203 1.00 73.38 129 ALA A N 1
ATOM 935 C CA . ALA A 1 129 ? -16.420 17.650 22.086 1.00 73.38 129 ALA A CA 1
ATOM 936 C C . ALA A 1 129 ? -16.988 17.006 20.805 1.00 73.38 129 ALA A C 1
ATOM 938 O O . ALA A 1 129 ? -17.946 17.511 20.220 1.00 73.38 129 ALA A O 1
ATOM 939 N N . ALA A 1 130 ? -16.426 15.862 20.399 1.00 74.75 130 ALA A N 1
ATOM 940 C CA . ALA A 1 130 ? -16.979 14.984 19.360 1.00 74.75 130 ALA A CA 1
ATOM 941 C C . ALA A 1 130 ? -17.315 13.587 19.911 1.00 74.75 130 ALA A C 1
ATOM 943 O O . ALA A 1 130 ? -18.315 12.983 19.530 1.00 74.75 130 ALA A O 1
ATOM 944 N N . SER A 1 131 ? -16.485 13.083 20.823 1.00 86.69 131 SER A N 1
ATOM 945 C CA . SER A 1 131 ? -16.651 11.841 21.578 1.00 86.69 131 SER A CA 1
ATOM 946 C C . SER A 1 131 ? -15.717 11.937 22.778 1.00 86.69 131 SER A C 1
ATOM 948 O O . SER A 1 131 ? -14.590 12.373 22.594 1.00 86.69 131 SER A O 1
ATOM 950 N N . ALA A 1 132 ? -16.132 11.480 23.962 1.00 92.50 132 ALA A N 1
ATOM 951 C CA . ALA A 1 132 ? -15.230 11.387 25.122 1.00 92.50 132 ALA A CA 1
ATOM 952 C C . ALA A 1 132 ? -14.147 10.301 24.959 1.00 92.50 132 ALA A C 1
ATOM 954 O O . ALA A 1 132 ? -13.406 10.007 25.886 1.00 92.50 132 ALA A O 1
ATOM 955 N N . SER A 1 133 ? -14.115 9.623 23.809 1.00 95.62 133 SER A N 1
ATOM 956 C CA . SER A 1 133 ? -13.125 8.602 23.472 1.00 95.62 133 SER A CA 1
ATOM 957 C C . SER A 1 133 ? -12.266 9.004 22.280 1.00 95.62 133 SER A C 1
ATOM 959 O O . SER A 1 133 ? -11.626 8.144 21.678 1.00 95.62 133 SER A O 1
ATOM 961 N N . ASP A 1 134 ? -12.253 10.288 21.903 1.00 95.50 134 ASP A N 1
ATOM 962 C CA . ASP A 1 134 ? -11.423 10.755 20.796 1.00 95.50 134 ASP A CA 1
ATOM 963 C C . ASP A 1 134 ? -9.957 10.990 21.215 1.00 95.50 134 ASP A C 1
ATOM 965 O O . ASP A 1 134 ? -9.078 11.064 20.355 1.00 95.50 134 ASP A O 1
ATOM 969 N N . GLY A 1 135 ? -9.651 10.973 22.511 1.00 96.50 135 GLY A N 1
ATOM 970 C CA . GLY A 1 135 ? -8.293 10.951 23.043 1.00 96.50 135 GLY A CA 1
ATOM 971 C C . GLY A 1 135 ? -7.528 12.247 22.794 1.00 96.50 135 GLY A C 1
ATOM 972 O O . GLY A 1 135 ? -6.292 12.224 22.753 1.00 96.50 135 GLY A O 1
ATOM 973 N N . CYS A 1 136 ? -8.230 13.358 22.567 1.00 96.94 136 CYS A N 1
ATOM 974 C CA . CYS A 1 136 ? -7.607 14.650 22.306 1.00 96.94 136 CYS A CA 1
ATOM 975 C C . CYS A 1 136 ? -7.095 15.323 23.582 1.00 96.94 136 CYS A C 1
ATOM 977 O O . CYS A 1 136 ? -6.056 15.991 23.547 1.00 96.94 136 CYS A O 1
ATOM 979 N N . GLU A 1 137 ? -7.740 15.064 24.713 1.00 96.31 137 GLU A N 1
ATOM 980 C CA . GLU A 1 137 ? -7.343 15.562 26.021 1.00 96.31 137 GLU A CA 1
ATOM 981 C C . GLU A 1 137 ? -6.591 14.504 26.836 1.00 96.31 137 GLU A C 1
ATOM 983 O O . GLU A 1 137 ? -6.776 13.296 26.696 1.00 96.31 137 GLU A O 1
ATOM 988 N N . THR A 1 138 ? -5.680 14.971 27.687 1.00 95.00 138 THR A N 1
ATOM 989 C CA . THR A 1 138 ? -4.855 14.132 28.560 1.00 95.00 138 THR A CA 1
ATOM 990 C C . THR A 1 138 ? -4.621 14.867 29.887 1.00 95.00 138 THR A C 1
ATOM 992 O O . THR A 1 138 ? -4.485 16.096 29.865 1.00 95.00 138 THR A O 1
ATOM 995 N N . PRO A 1 139 ? -4.562 14.182 31.046 1.00 96.88 139 PRO A N 1
ATOM 996 C CA . PRO A 1 139 ? -4.643 12.730 31.241 1.00 96.88 139 PRO A CA 1
ATOM 997 C C . PRO A 1 139 ? -6.042 12.154 30.992 1.00 96.88 139 PRO A C 1
ATOM 999 O O . PRO A 1 139 ? -7.043 12.846 31.151 1.00 96.88 139 PRO A O 1
ATOM 1002 N N . PHE A 1 140 ? -6.106 10.871 30.630 1.00 98.00 140 PHE A N 1
ATOM 1003 C CA . PHE A 1 140 ? -7.371 10.154 30.480 1.00 98.00 140 PHE A CA 1
ATOM 1004 C C . PHE A 1 140 ? -8.004 9.892 31.849 1.00 98.00 140 PHE A C 1
ATOM 1006 O O . PHE A 1 140 ? -7.325 9.503 32.801 1.00 98.00 140 PHE A O 1
ATOM 1013 N N . VAL A 1 141 ? -9.328 10.015 31.933 1.00 98.06 141 VAL A N 1
ATOM 1014 C CA . VAL A 1 141 ? -10.112 9.688 33.133 1.00 98.06 141 VAL A CA 1
ATOM 1015 C C . VAL A 1 141 ? -9.918 8.222 33.526 1.00 98.06 141 VAL A C 1
ATOM 1017 O O . VAL A 1 141 ? -9.814 7.906 34.709 1.00 98.06 141 VAL A O 1
ATOM 1020 N N . ASN A 1 142 ? -9.816 7.323 32.543 1.00 97.94 142 ASN A N 1
ATOM 1021 C CA . ASN A 1 142 ? -9.583 5.894 32.755 1.00 97.94 142 ASN A CA 1
ATOM 1022 C C . ASN A 1 142 ? -8.130 5.461 32.480 1.00 97.94 142 ASN A C 1
ATOM 1024 O O . ASN A 1 142 ? -7.892 4.319 32.086 1.00 97.94 142 ASN A O 1
ATOM 1028 N N . ALA A 1 143 ? -7.140 6.333 32.715 1.00 97.56 143 ALA A N 1
ATOM 1029 C CA . ALA A 1 143 ? -5.721 6.030 32.478 1.00 97.56 143 ALA A CA 1
ATOM 1030 C C . ALA A 1 143 ? -5.261 4.694 33.101 1.00 97.56 143 ALA A C 1
ATOM 1032 O O . ALA A 1 143 ? -4.558 3.913 32.461 1.00 97.56 143 ALA A O 1
ATOM 1033 N N . ALA A 1 144 ? -5.716 4.382 34.320 1.00 98.00 144 ALA A N 1
ATOM 1034 C CA . ALA A 1 144 ? -5.392 3.126 35.001 1.00 98.00 144 ALA A CA 1
ATOM 1035 C C . ALA A 1 144 ? -5.927 1.878 34.272 1.00 98.00 144 ALA A C 1
ATOM 1037 O O . ALA A 1 144 ? -5.326 0.808 34.351 1.00 98.00 144 ALA A O 1
ATOM 1038 N N . GLU A 1 145 ? -7.044 1.997 33.552 1.00 97.88 145 GLU A N 1
ATOM 1039 C CA . GLU A 1 145 ? -7.601 0.896 32.766 1.00 97.88 145 GLU A CA 1
ATOM 1040 C C . GLU A 1 145 ? -6.844 0.690 31.454 1.00 97.88 145 GLU A C 1
ATOM 1042 O O . GLU A 1 145 ? -6.760 -0.452 31.000 1.00 97.88 145 GLU A O 1
ATOM 1047 N N . VAL A 1 146 ? -6.304 1.768 30.873 1.00 98.38 146 VAL A N 1
ATOM 1048 C CA . VAL A 1 146 ? -5.571 1.793 29.594 1.00 98.38 146 VAL A CA 1
ATOM 1049 C C . VAL A 1 146 ? -4.117 1.330 29.750 1.00 98.38 146 VAL A C 1
ATOM 1051 O O . VAL A 1 146 ? -3.573 0.698 28.842 1.00 98.38 146 VAL A O 1
ATOM 1054 N N . ALA A 1 147 ? -3.489 1.601 30.896 1.00 98.62 147 ALA A N 1
ATOM 1055 C CA . ALA A 1 147 ? -2.091 1.264 31.147 1.00 98.62 147 ALA A CA 1
ATOM 1056 C C . ALA A 1 147 ? -1.773 -0.223 30.865 1.00 98.62 147 ALA A C 1
ATOM 1058 O O . ALA A 1 147 ? -2.430 -1.138 31.367 1.00 98.62 147 ALA A O 1
ATOM 1059 N N . GLY A 1 148 ? -0.749 -0.475 30.042 1.00 98.50 148 GLY A N 1
ATOM 1060 C CA . GLY A 1 148 ? -0.301 -1.813 29.635 1.00 98.50 148 GLY A CA 1
ATOM 1061 C C . GLY A 1 148 ? -1.154 -2.497 28.556 1.00 98.50 148 GLY A C 1
ATOM 1062 O O . GLY A 1 148 ? -0.845 -3.631 28.163 1.00 98.50 148 GLY A O 1
ATOM 1063 N N . LYS A 1 149 ? -2.208 -1.837 28.062 1.00 98.75 149 LYS A N 1
ATOM 1064 C CA . LYS A 1 149 ? -3.185 -2.379 27.105 1.00 98.75 149 LYS A CA 1
ATOM 1065 C C . LYS A 1 149 ? -3.198 -1.600 25.788 1.00 98.75 149 LYS A C 1
ATOM 1067 O O . LYS A 1 149 ? -2.437 -0.650 25.599 1.00 98.75 149 LYS A O 1
ATOM 1072 N N . VAL A 1 150 ? -4.042 -2.045 24.858 1.00 98.81 150 VAL A N 1
ATOM 1073 C CA . VAL A 1 150 ? -4.272 -1.359 23.584 1.00 98.81 150 VAL A CA 1
ATOM 1074 C C . VAL A 1 150 ? -5.402 -0.347 23.759 1.00 98.81 150 VAL A C 1
ATOM 1076 O O . VAL A 1 150 ? -6.506 -0.714 24.160 1.00 98.81 150 VAL A O 1
ATOM 1079 N N . ALA A 1 151 ? -5.130 0.920 23.461 1.00 98.75 151 ALA A N 1
ATOM 1080 C CA . ALA A 1 151 ? -6.125 1.985 23.519 1.00 98.75 151 ALA A CA 1
ATOM 1081 C C . ALA A 1 151 ? -6.982 1.987 22.246 1.00 98.75 151 ALA A C 1
ATOM 1083 O O . ALA A 1 151 ? -6.440 2.042 21.145 1.00 98.75 151 ALA A O 1
ATOM 1084 N N . LEU A 1 152 ? -8.307 1.956 22.388 1.00 98.69 152 LEU A N 1
ATOM 1085 C CA . LEU A 1 152 ? -9.261 2.163 21.298 1.00 98.69 152 LEU A CA 1
ATOM 1086 C C . LEU A 1 152 ? -9.780 3.600 21.345 1.00 98.69 152 LEU A C 1
ATOM 1088 O O . LEU A 1 152 ? -10.336 4.025 22.358 1.00 98.69 152 LEU A O 1
ATOM 1092 N N . ILE A 1 153 ? -9.569 4.335 20.257 1.00 98.56 153 ILE A N 1
ATOM 1093 C CA . ILE A 1 153 ? -9.784 5.782 20.180 1.00 98.56 153 ILE A CA 1
ATOM 1094 C C . ILE A 1 153 ? -10.618 6.121 18.950 1.00 98.56 153 ILE A C 1
ATOM 1096 O O . ILE A 1 153 ? -10.351 5.624 17.860 1.00 98.56 153 ILE A O 1
ATOM 1100 N N . ASP A 1 154 ? -11.586 7.016 19.084 1.00 97.75 154 ASP A N 1
ATOM 1101 C CA . ASP A 1 154 ? -12.334 7.544 17.950 1.00 97.75 154 ASP A CA 1
ATOM 1102 C C . ASP A 1 154 ? -11.509 8.552 17.136 1.00 97.75 154 ASP A C 1
ATOM 1104 O O . ASP A 1 154 ? -10.875 9.484 17.655 1.00 97.75 154 ASP A O 1
ATOM 1108 N N . ARG A 1 155 ? -11.569 8.434 15.807 1.00 95.75 155 ARG A N 1
ATOM 1109 C CA . ARG A 1 155 ? -11.171 9.534 14.931 1.00 95.75 155 ARG A CA 1
ATOM 1110 C C . ARG A 1 155 ? -12.079 10.730 15.220 1.00 95.75 155 ARG A C 1
ATOM 1112 O O . ARG A 1 155 ? -13.300 10.627 15.160 1.00 95.75 155 ARG A O 1
ATOM 1119 N N . GLY A 1 156 ? -11.459 11.873 15.491 1.00 90.81 156 GLY A N 1
ATOM 1120 C CA . GLY A 1 156 ? -12.147 13.062 15.984 1.00 90.81 156 GLY A CA 1
ATOM 1121 C C . GLY A 1 156 ? -11.400 14.337 15.627 1.00 90.81 156 GLY A C 1
ATOM 1122 O O . GLY A 1 156 ? -10.867 14.457 14.525 1.00 90.81 156 GLY A O 1
ATOM 1123 N N . THR A 1 157 ? -11.378 15.280 16.562 1.00 90.69 157 THR A N 1
ATOM 1124 C CA . THR A 1 157 ? -11.045 16.687 16.287 1.00 90.69 157 THR A CA 1
ATOM 1125 C C . THR A 1 157 ? -9.545 16.988 16.189 1.00 90.69 157 THR A C 1
ATOM 1127 O O . THR A 1 157 ? -9.148 17.871 15.432 1.00 90.69 157 THR A O 1
ATOM 1130 N N . CYS A 1 158 ? -8.700 16.246 16.907 1.00 94.62 158 CYS A N 1
ATOM 1131 C CA . CYS A 1 158 ? -7.243 16.385 16.876 1.00 94.62 158 CYS A CA 1
ATOM 1132 C C . CYS A 1 158 ? -6.559 15.402 15.905 1.00 94.62 158 CYS A C 1
ATOM 1134 O O . CYS A 1 158 ? -7.135 14.400 15.471 1.00 94.62 158 CYS A O 1
ATOM 1136 N N . ALA A 1 159 ? -5.290 15.674 15.584 1.00 96.62 159 ALA A N 1
ATOM 1137 C CA . ALA A 1 159 ? -4.471 14.831 14.712 1.00 96.62 159 ALA A CA 1
ATOM 1138 C C . ALA A 1 159 ? -4.216 13.430 15.304 1.00 96.62 159 ALA A C 1
ATOM 1140 O O . ALA A 1 159 ? -4.116 13.267 16.519 1.00 96.62 159 ALA A O 1
ATOM 1141 N N . PHE A 1 160 ? -4.027 12.422 14.445 1.00 97.69 160 PHE A N 1
ATOM 1142 C CA . PHE A 1 160 ? -3.796 11.033 14.869 1.00 97.69 160 PHE A CA 1
ATOM 1143 C C . PHE A 1 160 ? -2.589 10.881 15.799 1.00 97.69 160 PHE A C 1
ATOM 1145 O O . PHE A 1 160 ? -2.689 10.219 16.828 1.00 97.69 160 PHE A O 1
ATOM 1152 N N . ALA A 1 161 ? -1.470 11.539 15.485 1.00 98.12 161 ALA A N 1
ATOM 1153 C CA . ALA A 1 161 ? -0.277 11.485 16.326 1.00 98.12 161 ALA A CA 1
ATOM 1154 C C . ALA A 1 161 ? -0.514 12.056 17.734 1.00 98.12 161 ALA A C 1
ATOM 1156 O O . ALA A 1 161 ? 0.041 11.530 18.694 1.00 98.12 161 ALA A O 1
ATOM 1157 N N . ILE A 1 162 ? -1.377 13.071 17.886 1.00 98.19 162 ILE A N 1
ATOM 1158 C CA . ILE A 1 162 ? -1.750 13.612 19.206 1.00 98.19 162 ILE A CA 1
ATOM 1159 C C . ILE A 1 162 ? -2.490 12.541 20.013 1.00 98.19 162 ILE A C 1
ATOM 1161 O O . ILE A 1 162 ? -2.120 12.272 21.152 1.00 98.19 162 ILE A O 1
ATOM 1165 N N . LYS A 1 163 ? -3.466 11.863 19.397 1.00 98.38 163 LYS A N 1
ATOM 1166 C CA . LYS A 1 163 ? -4.227 10.769 20.026 1.00 98.38 163 LYS A CA 1
ATOM 1167 C C . LYS A 1 163 ? -3.306 9.654 20.520 1.00 98.38 163 LYS A C 1
ATOM 1169 O O . LYS A 1 163 ? -3.390 9.223 21.669 1.00 98.38 163 LYS A O 1
ATOM 1174 N N . VAL A 1 164 ? -2.390 9.213 19.656 1.00 98.69 164 VAL A N 1
ATOM 1175 C CA . VAL A 1 164 ? -1.436 8.141 19.973 1.00 98.69 164 VAL A CA 1
ATOM 1176 C C . VAL A 1 164 ? -0.454 8.582 21.058 1.00 98.69 164 VAL A C 1
ATOM 1178 O O . VAL A 1 164 ? -0.184 7.821 21.987 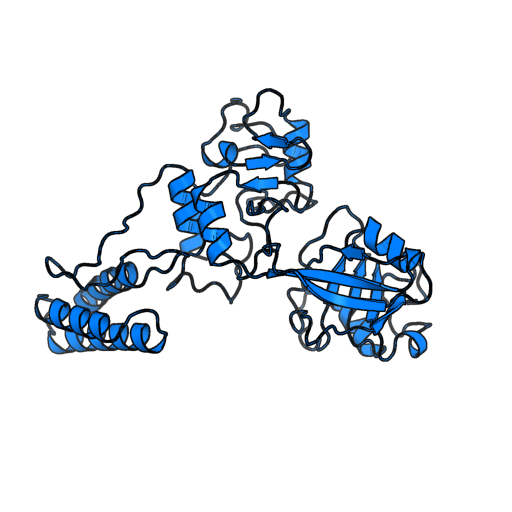1.00 98.69 164 VAL A O 1
ATOM 1181 N N . LYS A 1 165 ? 0.026 9.830 21.005 1.00 98.69 165 LYS A N 1
ATOM 1182 C CA . LYS A 1 165 ? 0.896 10.389 22.042 1.00 98.69 165 LYS A CA 1
ATOM 1183 C C . LYS A 1 165 ? 0.193 10.466 23.397 1.00 98.69 165 LYS A C 1
ATOM 1185 O O . LYS A 1 165 ? 0.782 10.076 24.402 1.00 98.69 165 LYS A O 1
ATOM 1190 N N . ASN A 1 166 ? -1.061 10.906 23.434 1.00 98.56 166 ASN A N 1
ATOM 1191 C CA . ASN A 1 166 ? -1.852 10.946 24.661 1.00 98.56 166 ASN A CA 1
ATOM 1192 C C . ASN A 1 166 ? -2.063 9.540 25.232 1.00 98.56 166 ASN A C 1
ATOM 1194 O O . ASN A 1 166 ? -1.869 9.333 26.428 1.00 98.56 166 ASN A O 1
ATOM 1198 N N . ALA A 1 167 ? -2.355 8.550 24.387 1.00 98.81 167 ALA A N 1
ATOM 1199 C CA . ALA A 1 167 ? -2.453 7.160 24.822 1.00 98.81 167 ALA A CA 1
ATOM 1200 C C . ALA A 1 167 ? -1.140 6.640 25.421 1.00 98.81 167 ALA A C 1
ATOM 1202 O O . ALA A 1 167 ? -1.153 6.031 26.491 1.00 98.81 167 ALA A O 1
ATOM 1203 N N . GLN A 1 168 ? -0.006 6.942 24.785 1.00 98.75 168 GLN A N 1
ATOM 1204 C CA . GLN A 1 168 ? 1.321 6.605 25.301 1.00 98.75 168 GLN A CA 1
ATOM 1205 C C . GLN A 1 168 ? 1.585 7.244 26.671 1.00 98.75 168 GLN A C 1
ATOM 1207 O O . GLN A 1 168 ? 2.080 6.572 27.574 1.00 98.75 168 GLN A O 1
ATOM 1212 N N . LEU A 1 169 ? 1.230 8.520 26.856 1.00 98.69 169 LEU A N 1
ATOM 1213 C CA . LEU A 1 169 ? 1.373 9.216 28.142 1.00 98.69 169 LEU A CA 1
ATOM 1214 C C . LEU A 1 169 ? 0.497 8.602 29.246 1.00 98.69 169 LEU A C 1
ATOM 1216 O O . LEU A 1 169 ? 0.863 8.664 30.416 1.00 98.69 169 LEU A O 1
ATOM 1220 N N . ASN A 1 170 ? -0.613 7.960 28.876 1.00 98.75 170 ASN A N 1
ATOM 1221 C CA . ASN A 1 170 ? -1.486 7.209 29.783 1.00 98.75 170 ASN A CA 1
ATOM 1222 C C . ASN A 1 170 ? -1.123 5.708 29.861 1.00 98.75 170 ASN A C 1
ATOM 1224 O O . ASN A 1 170 ? -1.894 4.902 30.378 1.00 98.75 170 ASN A O 1
ATOM 1228 N N . GLY A 1 171 ? 0.060 5.321 29.371 1.00 98.56 171 GLY A N 1
ATOM 1229 C CA . GLY A 1 171 ? 0.626 3.982 29.534 1.00 98.56 171 GLY A CA 1
ATOM 1230 C C . GLY A 1 171 ? 0.118 2.928 28.550 1.00 98.56 171 GLY A C 1
ATOM 1231 O O . GLY A 1 171 ? 0.388 1.744 28.761 1.00 98.56 171 GLY A O 1
ATOM 1232 N N . ALA A 1 172 ? -0.607 3.310 27.495 1.00 98.81 172 ALA A N 1
ATOM 1233 C CA . ALA A 1 172 ? -0.957 2.382 26.422 1.00 98.81 172 ALA A CA 1
ATOM 1234 C C . ALA A 1 172 ? 0.312 1.823 25.760 1.00 98.81 172 ALA A C 1
ATOM 1236 O O . ALA A 1 172 ? 1.332 2.502 25.669 1.00 98.81 172 ALA A O 1
ATOM 1237 N N . VAL A 1 173 ? 0.234 0.590 25.262 1.00 98.69 173 VAL A N 1
ATOM 1238 C CA . VAL A 1 173 ? 1.345 -0.090 24.560 1.00 98.69 173 VAL A CA 1
ATOM 1239 C C . VAL A 1 173 ? 1.070 -0.306 23.071 1.00 98.69 173 VAL A C 1
ATOM 1241 O O . VAL A 1 173 ? 1.911 -0.838 22.357 1.00 98.69 173 VAL A O 1
ATOM 1244 N N . GLY A 1 174 ? -0.109 0.104 22.611 1.00 98.69 174 GLY A N 1
ATOM 1245 C CA . GLY A 1 174 ? -0.537 0.105 21.219 1.00 98.69 174 GLY A CA 1
ATOM 1246 C C . GLY A 1 174 ? -1.855 0.864 21.087 1.00 98.69 174 GLY A C 1
ATOM 1247 O O . GLY A 1 174 ? -2.560 1.059 22.083 1.00 98.69 174 GLY A O 1
ATOM 1248 N N . VAL A 1 175 ? -2.190 1.310 19.879 1.00 98.88 175 VAL A N 1
ATOM 1249 C CA . VAL A 1 175 ? -3.409 2.094 19.626 1.00 98.88 175 VAL A CA 1
ATOM 1250 C C . VAL A 1 175 ? -4.176 1.555 18.425 1.00 98.88 175 VAL A C 1
ATOM 1252 O O . VAL A 1 175 ? -3.591 1.244 17.390 1.00 98.88 175 VAL A O 1
ATOM 1255 N N . ILE A 1 176 ? -5.498 1.489 18.564 1.00 98.81 176 ILE A N 1
ATOM 1256 C CA . ILE A 1 176 ? -6.458 1.283 17.483 1.00 98.81 176 ILE A CA 1
ATOM 1257 C C . ILE A 1 176 ? -7.283 2.561 17.358 1.00 98.81 176 ILE A C 1
ATOM 1259 O O . ILE A 1 176 ? -7.986 2.941 18.292 1.00 98.81 176 ILE A O 1
ATOM 1263 N N . VAL A 1 177 ? -7.229 3.215 16.203 1.00 98.69 177 VAL A N 1
ATOM 1264 C CA . VAL A 1 177 ? -8.103 4.345 15.883 1.00 98.69 177 VAL A CA 1
ATOM 1265 C C . VAL A 1 177 ? -9.304 3.842 15.084 1.00 98.69 177 VAL A C 1
ATOM 1267 O O . VAL A 1 177 ? -9.157 3.318 13.984 1.00 98.69 177 VAL A O 1
ATOM 1270 N N . ALA A 1 178 ? -10.509 4.016 15.613 1.00 97.94 178 ALA A N 1
ATOM 1271 C CA . ALA A 1 178 ? -11.749 3.780 14.890 1.00 97.94 178 ALA A CA 1
ATOM 1272 C C . ALA A 1 178 ? -12.009 4.945 13.928 1.00 97.94 178 ALA A C 1
ATOM 1274 O O . ALA A 1 178 ? -12.179 6.090 14.353 1.00 97.94 178 ALA A O 1
ATOM 1275 N N . ASN A 1 179 ? -12.029 4.674 12.623 1.00 94.50 179 ASN A N 1
ATOM 1276 C CA . ASN A 1 179 ? -12.321 5.697 11.624 1.00 94.50 179 ASN A CA 1
ATOM 1277 C C . ASN A 1 179 ? -13.755 6.248 11.787 1.00 94.50 179 ASN A C 1
ATOM 1279 O O . ASN A 1 179 ? -14.624 5.617 12.383 1.00 94.50 179 ASN A O 1
ATOM 1283 N N . ASN A 1 180 ? -14.029 7.421 11.220 1.00 92.50 180 ASN A N 1
ATOM 1284 C CA . ASN A 1 180 ? -15.367 8.029 11.186 1.00 92.50 180 ASN A CA 1
ATOM 1285 C C . ASN A 1 180 ? -16.028 7.939 9.797 1.00 92.50 180 ASN A C 1
ATOM 1287 O O . ASN A 1 180 ? -17.029 8.603 9.534 1.00 92.50 180 ASN A O 1
ATOM 1291 N N . ALA A 1 181 ? -15.453 7.122 8.917 1.00 88.06 181 ALA A N 1
ATOM 1292 C CA . ALA A 1 181 ? -15.922 6.841 7.571 1.00 88.06 181 ALA A CA 1
ATOM 1293 C C . ALA A 1 181 ? -15.727 5.350 7.246 1.00 88.06 181 ALA A C 1
ATOM 1295 O O . ALA A 1 181 ? -15.094 4.606 8.004 1.00 88.06 181 ALA A O 1
ATOM 1296 N N . ALA A 1 182 ? -16.276 4.918 6.110 1.00 85.75 182 ALA A N 1
ATOM 1297 C CA . ALA A 1 182 ? -16.055 3.577 5.587 1.00 85.75 182 ALA A CA 1
ATOM 1298 C C . ALA A 1 182 ? -14.589 3.371 5.167 1.00 85.75 182 ALA A C 1
ATOM 1300 O O . ALA A 1 182 ? -13.927 4.300 4.699 1.00 85.75 182 ALA A O 1
ATOM 1301 N N . GLY A 1 183 ? -14.117 2.132 5.307 1.00 86.56 183 GLY A N 1
ATOM 1302 C CA . GLY A 1 183 ? -12.746 1.751 4.985 1.00 86.56 183 GLY A CA 1
ATOM 1303 C C . GLY A 1 183 ? -11.705 2.283 5.974 1.00 86.56 183 GLY A C 1
ATOM 1304 O O . GLY A 1 183 ? -12.016 2.929 6.982 1.00 86.56 183 GLY A O 1
ATOM 1305 N N . VAL A 1 184 ? -10.452 1.979 5.665 1.00 90.19 184 VAL A N 1
ATOM 1306 C CA . VAL A 1 184 ? -9.264 2.405 6.411 1.00 90.19 184 VAL A CA 1
ATOM 1307 C C . VAL A 1 184 ? -8.417 3.337 5.550 1.00 90.19 184 VAL A C 1
ATOM 1309 O O . VAL A 1 184 ? -8.605 3.420 4.339 1.00 90.19 184 VAL A O 1
ATOM 1312 N N . GLN A 1 185 ? -7.517 4.078 6.184 1.00 85.56 185 GLN A N 1
ATOM 1313 C CA . GLN A 1 185 ? -6.554 4.940 5.507 1.00 85.56 185 GLN A CA 1
ATOM 1314 C C . GLN A 1 185 ? -5.273 5.034 6.330 1.00 85.56 185 GLN A C 1
ATOM 1316 O O . GLN A 1 185 ? -5.297 4.823 7.546 1.00 85.56 185 GLN A O 1
ATOM 1321 N N . THR A 1 186 ? -4.187 5.451 5.687 1.00 88.56 186 THR A N 1
ATOM 1322 C CA . THR A 1 186 ? -2.961 5.817 6.394 1.00 88.56 186 THR A CA 1
ATOM 1323 C C . THR A 1 186 ? -3.216 7.009 7.322 1.00 88.56 186 THR A C 1
ATOM 1325 O O . THR A 1 186 ? -3.891 7.988 6.969 1.00 88.56 186 THR A O 1
ATOM 1328 N N . MET A 1 187 ? -2.691 6.918 8.542 1.00 92.50 187 MET A N 1
ATOM 1329 C CA . MET A 1 187 ? -2.750 7.967 9.554 1.00 92.50 187 MET A CA 1
ATOM 1330 C C . MET A 1 187 ? -1.498 8.839 9.480 1.00 92.50 187 MET A C 1
ATOM 1332 O O . MET A 1 187 ? -0.401 8.392 9.809 1.00 92.50 187 MET A O 1
ATOM 1336 N N . GLY A 1 188 ? -1.680 10.099 9.080 1.00 91.25 188 GLY A N 1
ATOM 1337 C CA . GLY A 1 188 ? -0.611 11.099 9.044 1.00 91.25 188 GLY A CA 1
ATOM 1338 C C . GLY A 1 188 ? -0.247 11.663 10.423 1.00 91.25 188 GLY A C 1
ATOM 1339 O O . GLY A 1 188 ? -1.052 11.640 11.361 1.00 91.25 188 GLY A O 1
ATOM 1340 N N . ASN A 1 189 ? 0.971 12.200 10.533 1.00 93.50 189 ASN A N 1
ATOM 1341 C CA . ASN A 1 189 ? 1.472 12.858 11.744 1.00 93.50 189 ASN A CA 1
ATOM 1342 C C . ASN A 1 189 ? 0.778 14.225 11.984 1.00 93.50 189 ASN A C 1
ATOM 1344 O O . ASN A 1 189 ? 0.002 14.708 11.159 1.00 93.50 189 ASN A O 1
ATOM 1348 N N . ALA A 1 190 ? 1.039 14.852 13.129 1.00 94.31 190 ALA A N 1
ATOM 1349 C CA . ALA A 1 190 ? 0.640 16.224 13.422 1.00 94.31 190 ALA A CA 1
ATOM 1350 C C . ALA A 1 190 ? 1.561 17.250 12.730 1.00 94.31 190 ALA A C 1
ATOM 1352 O O . ALA A 1 190 ? 2.619 16.911 12.198 1.00 94.31 190 ALA A O 1
ATOM 1353 N N . ALA A 1 191 ? 1.159 18.522 12.769 1.00 91.38 191 ALA A N 1
ATOM 1354 C CA . ALA A 1 191 ? 1.983 19.655 12.365 1.00 91.38 191 ALA A CA 1
ATOM 1355 C C . ALA A 1 191 ? 2.143 20.617 13.562 1.00 91.38 191 ALA A C 1
ATOM 1357 O O . ALA A 1 191 ? 1.139 21.193 13.990 1.00 91.38 191 ALA A O 1
ATOM 1358 N N . PRO A 1 192 ? 3.361 20.812 14.109 1.00 94.25 192 PRO A N 1
ATOM 1359 C CA . PRO A 1 192 ? 4.618 20.137 13.754 1.00 94.25 192 PRO A CA 1
ATOM 1360 C C . PRO A 1 192 ? 4.615 18.623 14.079 1.00 94.25 192 PRO A C 1
ATOM 1362 O O . PRO A 1 192 ? 3.828 18.195 14.928 1.00 94.25 192 PRO A O 1
ATOM 1365 N N . PRO A 1 193 ? 5.480 17.812 13.429 1.00 95.19 193 PRO A N 1
ATOM 1366 C CA . PRO A 1 193 ? 5.534 16.368 13.661 1.00 95.19 193 PRO A CA 1
ATOM 1367 C C . PRO A 1 193 ? 5.892 16.003 15.103 1.00 95.19 193 PRO A C 1
ATOM 1369 O O . PRO A 1 193 ? 6.834 16.553 15.675 1.00 95.19 193 PRO A O 1
ATOM 1372 N N . ILE A 1 194 ? 5.187 15.020 15.664 1.00 97.19 194 ILE A N 1
ATOM 1373 C CA . ILE A 1 194 ? 5.546 14.392 16.940 1.00 97.19 194 ILE A CA 1
ATOM 1374 C C . ILE A 1 194 ? 6.502 13.236 16.637 1.00 97.19 194 ILE A C 1
ATOM 1376 O O . ILE A 1 194 ? 6.172 12.346 15.849 1.00 97.19 194 ILE A O 1
ATOM 1380 N N . THR A 1 195 ? 7.688 13.258 17.243 1.00 96.75 195 THR A N 1
ATOM 1381 C CA . THR A 1 195 ? 8.799 12.344 16.918 1.00 96.75 195 THR A CA 1
ATOM 1382 C C . THR A 1 195 ? 9.141 11.354 18.030 1.00 96.75 195 THR A C 1
ATOM 1384 O O . THR A 1 195 ? 9.928 10.440 17.811 1.00 96.75 195 THR A O 1
ATOM 1387 N N . ASP A 1 196 ? 8.541 11.494 19.212 1.00 97.44 196 ASP A N 1
ATOM 1388 C CA . ASP A 1 196 ? 8.821 10.682 20.402 1.00 97.44 196 ASP A CA 1
ATOM 1389 C C . ASP A 1 196 ? 7.675 9.699 20.739 1.00 97.44 196 ASP A C 1
ATOM 1391 O O . ASP A 1 196 ? 7.455 9.328 21.900 1.00 97.44 196 ASP A O 1
ATOM 1395 N N . ILE A 1 197 ? 6.918 9.287 19.715 1.00 98.56 197 ILE A N 1
ATOM 1396 C CA . ILE A 1 197 ? 5.956 8.179 19.786 1.00 98.56 197 ILE A CA 1
ATOM 1397 C C . ILE A 1 197 ? 6.721 6.863 19.622 1.00 98.56 197 ILE A C 1
ATOM 1399 O O . ILE A 1 197 ? 7.412 6.657 18.628 1.00 98.56 197 ILE A O 1
ATOM 1403 N N . THR A 1 198 ? 6.585 5.966 20.592 1.00 98.44 198 THR A N 1
ATOM 1404 C CA . THR A 1 198 ? 7.315 4.694 20.684 1.00 98.44 198 THR A CA 1
ATOM 1405 C C . THR A 1 198 ? 6.400 3.470 20.689 1.00 98.44 198 THR A C 1
ATOM 1407 O O . THR A 1 198 ? 6.893 2.347 20.778 1.00 98.44 198 THR A O 1
ATOM 1410 N N . ILE A 1 199 ? 5.082 3.665 20.577 1.00 98.69 199 ILE A N 1
ATOM 1411 C CA . ILE A 1 199 ? 4.083 2.589 20.508 1.00 98.69 199 ILE A CA 1
ATOM 1412 C C . ILE A 1 199 ? 3.480 2.485 19.100 1.00 98.69 199 ILE A C 1
ATOM 1414 O O . ILE A 1 199 ? 3.294 3.517 18.450 1.00 98.69 199 ILE A O 1
ATOM 1418 N N . PRO A 1 200 ? 3.162 1.271 18.617 1.00 98.44 200 PRO A N 1
ATOM 1419 C CA . PRO A 1 200 ? 2.547 1.088 17.308 1.00 98.44 200 PRO A CA 1
ATOM 1420 C C . PRO A 1 200 ? 1.075 1.521 17.303 1.00 98.44 200 PRO A C 1
ATOM 1422 O O . PRO A 1 200 ? 0.358 1.380 18.300 1.00 98.44 200 PRO A O 1
ATOM 1425 N N . ALA A 1 201 ? 0.604 2.007 16.155 1.00 98.56 201 ALA A N 1
ATOM 1426 C CA . ALA A 1 201 ? -0.778 2.430 15.966 1.00 98.56 201 ALA A CA 1
ATOM 1427 C C . ALA A 1 201 ? -1.339 1.954 14.623 1.00 98.56 201 ALA A C 1
ATOM 1429 O O . ALA A 1 201 ? -0.664 2.015 13.596 1.00 98.56 201 ALA A O 1
ATOM 1430 N N . ILE A 1 202 ? -2.600 1.529 14.647 1.00 98.31 202 ILE A N 1
ATOM 1431 C CA . ILE A 1 202 ? -3.376 1.133 13.471 1.00 98.31 202 ILE A CA 1
ATOM 1432 C C . ILE A 1 202 ? -4.738 1.825 13.462 1.00 98.31 202 ILE A C 1
ATOM 1434 O O . ILE A 1 202 ? -5.226 2.289 14.492 1.00 98.31 202 ILE A O 1
ATOM 1438 N N . MET A 1 203 ? -5.366 1.872 12.297 1.00 97.88 203 MET A N 1
ATOM 1439 C CA . MET A 1 203 ? -6.745 2.293 12.094 1.00 97.88 203 MET A CA 1
ATOM 1440 C C . MET A 1 203 ? -7.607 1.089 11.728 1.00 97.88 203 MET A C 1
ATOM 1442 O O . MET A 1 203 ? -7.157 0.237 10.977 1.00 97.88 203 MET A O 1
ATOM 1446 N N . VAL A 1 204 ? -8.859 1.064 12.179 1.00 97.56 204 VAL A N 1
ATOM 1447 C CA . VAL A 1 204 ? -9.912 0.170 11.664 1.00 97.56 204 VAL A CA 1
ATOM 1448 C C . VAL A 1 204 ? -11.070 0.989 11.098 1.00 97.56 204 VAL A C 1
ATOM 1450 O O . VAL A 1 204 ? -11.176 2.191 11.362 1.00 97.56 204 VAL A O 1
ATOM 1453 N N . SER A 1 205 ? -11.952 0.358 10.321 1.00 95.00 205 SER A N 1
ATOM 1454 C CA . SER A 1 205 ? -13.130 1.037 9.771 1.00 95.00 205 SER A CA 1
ATOM 1455 C C . SER A 1 205 ? -14.077 1.538 10.874 1.00 95.00 205 SER A C 1
ATOM 1457 O O . SER A 1 205 ? -14.029 1.072 12.016 1.00 95.00 205 SER A O 1
ATOM 1459 N N . GLN A 1 206 ? -14.985 2.462 10.539 1.00 94.12 206 GLN A N 1
ATOM 1460 C CA . GLN A 1 206 ? -16.010 2.922 11.487 1.00 94.12 206 GLN A CA 1
ATOM 1461 C C . GLN A 1 206 ? -16.876 1.771 12.023 1.00 94.12 206 GLN A C 1
ATOM 1463 O O . GLN A 1 206 ? -17.176 1.725 13.217 1.00 94.12 206 GLN A O 1
ATOM 1468 N N . ALA A 1 207 ? -17.270 0.840 11.150 1.00 95.62 207 ALA A N 1
ATOM 1469 C CA . ALA A 1 207 ? -18.119 -0.288 11.519 1.00 95.62 207 ALA A CA 1
ATOM 1470 C C . ALA A 1 207 ? -17.395 -1.249 12.474 1.00 95.62 207 ALA A C 1
ATOM 1472 O O . ALA A 1 207 ? -17.964 -1.662 13.487 1.00 95.62 207 ALA A O 1
ATOM 1473 N N . ASP A 1 208 ? -16.124 -1.542 12.198 1.00 97.50 208 ASP A N 1
ATOM 1474 C CA . ASP A 1 208 ? -15.316 -2.418 13.046 1.00 97.50 208 ASP A CA 1
ATOM 1475 C C . ASP A 1 208 ? -15.030 -1.750 14.389 1.00 97.50 208 ASP A C 1
ATOM 1477 O O . ASP A 1 208 ? -15.244 -2.354 15.436 1.00 97.50 208 ASP A O 1
ATOM 1481 N N . GLY A 1 209 ? -14.670 -0.464 14.389 1.00 97.44 209 GLY A N 1
ATOM 1482 C CA . GLY A 1 209 ? -14.500 0.315 15.613 1.00 97.44 209 GLY A CA 1
ATOM 1483 C C . GLY A 1 209 ? -15.752 0.315 16.498 1.00 97.44 209 GLY A C 1
ATOM 1484 O O . GLY A 1 209 ? -15.655 0.102 17.708 1.00 97.44 209 GLY A O 1
ATOM 1485 N N . ALA A 1 210 ? -16.942 0.477 15.909 1.00 97.06 210 ALA A N 1
ATOM 1486 C CA . ALA A 1 210 ? -18.209 0.376 16.636 1.00 97.06 210 ALA A CA 1
ATOM 1487 C C . ALA A 1 210 ? -18.433 -1.027 17.228 1.00 97.06 210 ALA A C 1
ATOM 1489 O O . ALA A 1 210 ? -18.859 -1.144 18.380 1.00 97.06 210 ALA A O 1
ATOM 1490 N N . ARG A 1 211 ? -18.093 -2.088 16.483 1.00 97.50 211 ARG A N 1
ATOM 1491 C CA . ARG A 1 211 ? -18.163 -3.479 16.959 1.00 97.50 211 ARG A CA 1
ATOM 1492 C C . ARG A 1 211 ? -17.245 -3.726 18.158 1.00 97.50 211 ARG A C 1
ATOM 1494 O O . ARG A 1 211 ? -17.670 -4.372 19.119 1.00 97.50 211 ARG A O 1
ATOM 1501 N N . LEU A 1 212 ? -16.017 -3.203 18.119 1.00 97.94 212 LEU A N 1
ATOM 1502 C CA . LEU A 1 212 ? -15.062 -3.328 19.223 1.00 97.94 212 LEU A CA 1
ATOM 1503 C C . LEU A 1 212 ? -15.541 -2.559 20.459 1.00 97.94 212 LEU A C 1
ATOM 1505 O O . LEU A 1 212 ? -15.598 -3.136 21.540 1.00 97.94 212 LEU A O 1
ATOM 1509 N N . LYS A 1 213 ? -15.968 -1.298 20.302 1.00 95.88 213 LYS A N 1
ATOM 1510 C CA . LYS A 1 213 ? -16.477 -0.478 21.419 1.00 95.88 213 LYS A CA 1
ATOM 1511 C C . LYS A 1 213 ? -17.732 -1.063 22.070 1.00 95.88 213 LYS A C 1
ATOM 1513 O O . LYS A 1 213 ? -17.910 -0.928 23.275 1.00 95.88 213 LYS A O 1
ATOM 1518 N N . GLY A 1 214 ? -18.598 -1.704 21.284 1.00 95.75 214 GLY A N 1
ATOM 1519 C CA . GLY A 1 214 ? -19.821 -2.345 21.774 1.00 95.75 214 GLY A CA 1
ATOM 1520 C C . GLY A 1 214 ? -19.597 -3.669 22.514 1.00 95.75 214 GLY A C 1
ATOM 1521 O O . GLY A 1 214 ? -20.566 -4.266 22.979 1.00 95.75 214 GLY A O 1
ATOM 1522 N N . SER A 1 215 ? -18.353 -4.146 22.615 1.00 96.00 215 SER A N 1
ATOM 1523 C CA . SER A 1 215 ? -18.017 -5.454 23.177 1.00 96.00 215 SER A CA 1
ATOM 1524 C C . SER A 1 215 ? -17.114 -5.322 24.404 1.00 96.00 215 SER A C 1
ATOM 1526 O O . SER A 1 215 ? -16.084 -4.656 24.369 1.00 96.00 215 SER A O 1
ATOM 1528 N N . ALA A 1 216 ? -17.464 -6.003 25.495 1.00 94.25 216 ALA A N 1
ATOM 1529 C CA . ALA A 1 216 ? -16.613 -6.077 26.681 1.00 94.25 216 ALA A CA 1
ATOM 1530 C C . ALA A 1 216 ? -15.560 -7.189 26.541 1.00 94.25 216 ALA A C 1
ATOM 1532 O O . ALA A 1 216 ? -15.845 -8.255 25.996 1.00 94.25 216 ALA A O 1
ATOM 1533 N N . GLY A 1 217 ? -14.357 -6.963 27.077 1.00 96.19 217 GLY A N 1
ATOM 1534 C CA . GLY A 1 217 ? -13.297 -7.978 27.106 1.00 96.19 217 GLY A CA 1
ATOM 1535 C C . GLY A 1 217 ? -12.675 -8.275 25.740 1.00 96.19 217 GLY A C 1
ATOM 1536 O O . GLY A 1 217 ? -12.288 -9.414 25.485 1.00 96.19 217 GLY A O 1
ATOM 1537 N N . VAL A 1 218 ? -12.604 -7.272 24.858 1.00 98.62 218 VAL A N 1
ATOM 1538 C CA . VAL A 1 218 ? -11.980 -7.423 23.539 1.00 98.62 218 VAL A CA 1
ATOM 1539 C C . VAL A 1 218 ? -10.499 -7.762 23.690 1.00 98.62 218 VAL A C 1
ATOM 1541 O O . VAL A 1 218 ? -9.778 -7.073 24.410 1.00 98.62 218 VAL A O 1
ATOM 1544 N N . VAL A 1 219 ? -10.041 -8.798 22.987 1.00 98.62 219 VAL A N 1
ATOM 1545 C CA . VAL A 1 219 ? -8.621 -9.15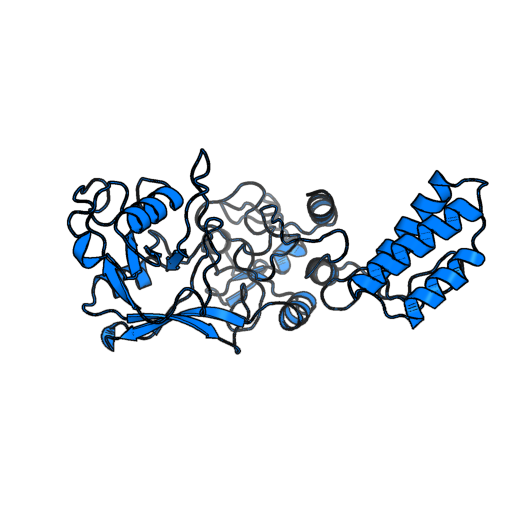2 22.863 1.00 98.62 219 VAL A CA 1
ATOM 1546 C C . VAL A 1 219 ? -8.250 -9.148 21.392 1.00 98.62 219 VAL A C 1
ATOM 1548 O O . VAL A 1 219 ? -8.872 -9.862 20.602 1.00 98.62 219 VAL A O 1
ATOM 1551 N N . ALA A 1 220 ? -7.246 -8.352 21.035 1.00 98.44 220 ALA A N 1
ATOM 1552 C CA . ALA A 1 220 ? -6.827 -8.175 19.654 1.00 98.44 220 ALA A CA 1
ATOM 1553 C C . ALA A 1 220 ? -5.302 -8.232 19.501 1.00 98.44 220 ALA A C 1
ATOM 1555 O O . ALA A 1 220 ? -4.569 -7.843 20.411 1.00 98.44 220 ALA A O 1
ATOM 1556 N N . ALA A 1 221 ? -4.849 -8.717 18.349 1.00 98.50 221 ALA A N 1
ATOM 1557 C CA . ALA A 1 221 ? -3.453 -8.775 17.923 1.00 98.50 221 ALA A CA 1
ATOM 1558 C C . ALA A 1 221 ? -3.362 -8.446 16.432 1.00 98.50 221 ALA A C 1
ATOM 1560 O O . ALA A 1 221 ? -4.337 -8.648 15.706 1.00 98.50 221 ALA A O 1
ATOM 1561 N N . LEU A 1 222 ? -2.194 -8.022 15.956 1.00 98.31 222 LEU A N 1
ATOM 1562 C CA . LEU A 1 222 ? -1.928 -8.082 14.522 1.00 98.31 222 LEU A CA 1
ATOM 1563 C C . LEU A 1 222 ? -1.595 -9.511 14.091 1.00 98.31 222 LEU A C 1
ATOM 1565 O O . LEU A 1 222 ? -0.923 -10.256 14.805 1.00 98.31 222 LEU A O 1
ATOM 1569 N N . TYR A 1 223 ? -2.092 -9.873 12.916 1.00 96.44 223 TYR A N 1
ATOM 1570 C CA . TYR A 1 223 ? -1.935 -11.172 12.281 1.00 96.44 223 TYR A CA 1
ATOM 1571 C C . TYR A 1 223 ? -1.601 -10.967 10.804 1.00 96.44 223 TYR A C 1
ATOM 1573 O O . TYR A 1 223 ? -2.270 -10.190 10.128 1.00 96.44 223 TYR A O 1
ATOM 1581 N N . GLU A 1 224 ? -0.595 -11.679 10.310 1.00 96.31 224 GLU A N 1
ATOM 1582 C CA . GLU A 1 224 ? -0.247 -11.708 8.889 1.00 96.31 224 GLU A CA 1
ATOM 1583 C C . GLU A 1 224 ? -0.994 -12.858 8.213 1.00 96.31 224 GLU A C 1
ATOM 1585 O O . GLU A 1 224 ? -0.847 -14.023 8.593 1.00 96.31 224 GLU A O 1
ATOM 1590 N N . ASP A 1 225 ? -1.819 -12.524 7.226 1.00 95.69 225 ASP A N 1
ATOM 1591 C CA . ASP A 1 225 ? -2.555 -13.485 6.421 1.00 95.69 225 ASP A CA 1
ATOM 1592 C C . ASP A 1 225 ? -1.747 -13.841 5.163 1.00 95.69 225 ASP A C 1
ATOM 1594 O O . ASP A 1 225 ? -1.612 -12.997 4.274 1.00 95.69 225 ASP A O 1
ATOM 1598 N N . PRO A 1 226 ? -1.201 -15.067 5.059 1.00 93.81 226 PRO A N 1
ATOM 1599 C CA . PRO A 1 226 ? -0.353 -15.453 3.935 1.00 93.81 226 PRO A CA 1
ATOM 1600 C C . PRO A 1 226 ? -1.137 -15.682 2.636 1.00 93.81 226 PRO A C 1
ATOM 1602 O O . PRO A 1 226 ? -0.523 -15.848 1.585 1.00 93.81 226 PRO A O 1
ATOM 1605 N N . GLU A 1 227 ? -2.471 -15.736 2.689 1.00 94.38 227 GLU A N 1
ATOM 1606 C CA . GLU A 1 227 ? -3.315 -15.956 1.508 1.00 94.38 227 GLU A CA 1
ATOM 1607 C C . GLU A 1 227 ? -3.701 -14.645 0.810 1.00 94.38 227 GLU A C 1
ATOM 1609 O O . GLU A 1 227 ? -4.168 -14.660 -0.330 1.00 94.38 227 GLU A O 1
ATOM 1614 N N . LEU A 1 228 ? -3.507 -13.506 1.479 1.00 95.62 228 LEU A N 1
ATOM 1615 C CA . LEU A 1 228 ? -3.857 -12.184 0.979 1.00 95.62 228 LEU A CA 1
ATOM 1616 C C . LEU A 1 228 ? -2.607 -11.324 0.834 1.00 95.62 228 LEU A C 1
ATOM 1618 O O . LEU A 1 228 ? -1.719 -11.359 1.676 1.00 95.62 228 LEU A O 1
ATOM 1622 N N . LEU A 1 229 ? -2.570 -10.496 -0.207 1.00 96.69 229 LEU A N 1
ATOM 1623 C CA . LEU A 1 229 ? -1.465 -9.564 -0.436 1.00 96.69 229 LEU A CA 1
ATOM 1624 C C . LEU A 1 229 ? -1.825 -8.180 0.108 1.00 96.69 229 LEU A C 1
ATOM 1626 O O . LEU A 1 229 ? -2.952 -7.702 -0.089 1.00 96.69 229 LEU A O 1
ATOM 1630 N N . GLN A 1 230 ? -0.888 -7.527 0.781 1.00 95.31 230 GLN A N 1
ATOM 1631 C CA . GLN A 1 230 ? -1.037 -6.173 1.307 1.00 95.31 230 GLN A CA 1
ATOM 1632 C C . GLN A 1 230 ? -1.335 -5.186 0.160 1.00 95.31 230 GLN A C 1
ATOM 1634 O O . GLN A 1 230 ? -0.750 -5.285 -0.916 1.00 95.31 230 GLN A O 1
ATOM 1639 N N . GLY A 1 231 ? -2.322 -4.297 0.323 1.00 94.56 231 GLY A N 1
ATOM 1640 C CA . GLY A 1 231 ? -2.697 -3.346 -0.734 1.00 94.56 231 GLY A CA 1
ATOM 1641 C C . GLY A 1 231 ? -3.428 -3.942 -1.952 1.00 94.56 231 GLY A C 1
ATOM 1642 O O . GLY A 1 231 ? -3.496 -3.307 -3.006 1.00 94.56 231 GLY A O 1
ATOM 1643 N N . THR A 1 232 ? -4.007 -5.144 -1.844 1.00 96.69 232 THR A N 1
ATOM 1644 C CA . THR A 1 232 ? -4.814 -5.772 -2.915 1.00 96.69 232 THR A CA 1
ATOM 1645 C C . THR A 1 232 ? -6.265 -6.040 -2.490 1.00 96.69 232 THR A C 1
ATOM 1647 O O . THR A 1 232 ? -6.642 -5.889 -1.326 1.00 96.69 232 THR A O 1
ATOM 1650 N N . ASP A 1 233 ? -7.148 -6.415 -3.413 1.00 95.19 233 ASP A N 1
ATOM 1651 C CA . ASP A 1 233 ? -8.413 -7.064 -3.045 1.00 95.19 233 ASP A CA 1
ATOM 1652 C C . ASP A 1 233 ? -8.218 -8.558 -2.725 1.00 95.19 233 ASP A C 1
ATOM 1654 O O . ASP A 1 233 ? -7.099 -9.058 -2.648 1.00 95.19 233 ASP A O 1
ATOM 1658 N N . THR A 1 234 ? -9.304 -9.290 -2.482 1.00 93.56 234 THR A N 1
ATOM 1659 C CA . THR A 1 234 ? -9.246 -10.739 -2.219 1.00 93.56 234 THR A CA 1
ATOM 1660 C C . THR A 1 234 ? -8.959 -11.578 -3.467 1.00 93.56 234 THR A C 1
ATOM 1662 O O . THR A 1 234 ? -8.697 -12.770 -3.347 1.00 93.56 234 THR A O 1
ATOM 1665 N N . ALA A 1 235 ? -8.990 -10.978 -4.660 1.00 95.06 235 ALA A N 1
ATOM 1666 C CA . ALA A 1 235 ? -8.607 -11.612 -5.918 1.00 95.06 235 ALA A CA 1
ATOM 1667 C C . ALA A 1 235 ? -7.150 -11.295 -6.313 1.00 95.06 235 ALA A C 1
ATOM 1669 O O . ALA A 1 235 ? -6.725 -11.663 -7.409 1.00 95.06 235 ALA A O 1
ATOM 1670 N N . GLY A 1 236 ? -6.390 -10.606 -5.452 1.00 96.31 236 GLY A N 1
ATOM 1671 C CA . GLY A 1 236 ? -5.003 -10.216 -5.711 1.00 96.31 236 GLY A CA 1
ATOM 1672 C C . GLY A 1 236 ? -4.854 -9.038 -6.677 1.00 96.31 236 GLY A C 1
ATOM 1673 O O . GLY A 1 236 ? -3.779 -8.843 -7.240 1.00 96.31 236 GLY A O 1
ATOM 1674 N N . ARG A 1 237 ? -5.914 -8.251 -6.903 1.00 97.88 237 ARG A N 1
ATOM 1675 C CA . ARG A 1 237 ? -5.847 -7.041 -7.731 1.00 97.88 237 ARG A CA 1
ATOM 1676 C C . ARG A 1 237 ? -5.373 -5.855 -6.909 1.00 97.88 237 ARG A C 1
ATOM 1678 O O . ARG A 1 237 ? -5.973 -5.541 -5.881 1.00 97.88 237 ARG A O 1
ATOM 1685 N N . THR A 1 238 ? -4.321 -5.185 -7.365 1.00 97.94 238 THR A N 1
ATOM 1686 C CA . THR A 1 238 ? -3.710 -4.047 -6.665 1.00 97.94 238 THR A CA 1
ATOM 1687 C C . THR A 1 238 ? -4.689 -2.886 -6.534 1.00 97.94 238 THR A C 1
ATOM 1689 O O . THR A 1 2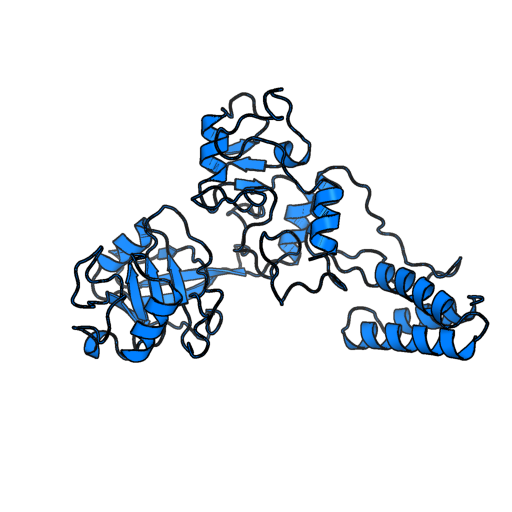38 ? -5.326 -2.490 -7.510 1.00 97.94 238 THR A O 1
ATOM 1692 N N . ARG A 1 239 ? -4.832 -2.338 -5.326 1.00 97.00 239 ARG A N 1
ATOM 1693 C CA . ARG A 1 239 ? -5.715 -1.202 -5.039 1.00 97.00 239 ARG A CA 1
ATOM 1694 C C . ARG A 1 239 ? -5.163 0.089 -5.644 1.00 97.00 239 ARG A C 1
ATOM 1696 O O . ARG A 1 239 ? -3.954 0.301 -5.716 1.00 97.00 239 ARG A O 1
ATOM 1703 N N . LEU A 1 240 ? -6.077 0.960 -6.063 1.00 97.19 240 LEU A N 1
ATOM 1704 C CA . LEU A 1 240 ? -5.778 2.321 -6.500 1.00 97.19 240 LEU A CA 1
ATOM 1705 C C . LEU A 1 240 ? -6.205 3.313 -5.423 1.00 97.19 240 LEU A C 1
ATOM 1707 O O . LEU A 1 240 ? -7.293 3.186 -4.853 1.00 97.19 240 LEU A O 1
ATOM 1711 N N . TYR A 1 241 ? -5.395 4.349 -5.220 1.00 95.44 241 TYR A N 1
ATOM 1712 C CA . TYR A 1 241 ? -5.600 5.354 -4.186 1.00 95.44 241 TYR A CA 1
ATOM 1713 C C . TYR A 1 241 ? -6.957 6.054 -4.320 1.00 95.44 241 TYR A C 1
ATOM 1715 O O . TYR A 1 241 ? -7.163 6.924 -5.176 1.00 95.44 241 TYR A O 1
ATOM 1723 N N . SER A 1 242 ? -7.886 5.672 -3.443 1.00 93.31 242 SER A N 1
ATOM 1724 C CA . SER A 1 242 ? -9.286 6.114 -3.457 1.00 93.31 242 SER A CA 1
ATOM 1725 C C . SER A 1 242 ? -9.692 6.708 -2.100 1.00 93.31 242 SER A C 1
ATOM 1727 O O . SER A 1 242 ? -10.531 6.136 -1.404 1.00 93.31 242 SER A O 1
ATOM 1729 N N . PRO A 1 243 ? -9.081 7.828 -1.668 1.00 90.44 243 PRO A N 1
ATOM 1730 C CA . PRO A 1 243 ? -9.347 8.425 -0.359 1.00 90.44 243 PRO A CA 1
ATOM 1731 C C . PRO A 1 243 ? -10.798 8.905 -0.236 1.00 90.44 243 PRO A C 1
ATOM 1733 O O . PRO A 1 243 ? -11.421 9.281 -1.222 1.00 90.44 243 PRO A O 1
ATOM 1736 N N . SER A 1 244 ? -11.326 8.985 0.989 1.00 87.50 244 SER A N 1
ATOM 1737 C CA . SER A 1 244 ? -12.715 9.417 1.246 1.00 87.50 244 SER A CA 1
ATOM 1738 C C . SER A 1 244 ? -13.040 10.838 0.762 1.00 87.50 244 SER A C 1
ATOM 1740 O O . SER A 1 244 ? -14.192 11.165 0.465 1.00 87.50 244 SER A O 1
ATOM 1742 N N . VAL A 1 245 ? -12.015 11.683 0.651 1.00 89.38 245 VAL A N 1
ATOM 1743 C CA . VAL A 1 245 ? -12.078 13.030 0.084 1.00 89.38 245 VAL A CA 1
ATOM 1744 C C . VAL A 1 245 ? -11.135 13.086 -1.106 1.00 89.38 245 VAL A C 1
ATOM 1746 O O . VAL A 1 245 ? -10.001 12.626 -1.013 1.00 89.38 245 VAL A O 1
ATOM 1749 N N . VAL A 1 246 ? -11.593 13.679 -2.212 1.00 93.00 246 VAL A N 1
ATOM 1750 C CA . VAL A 1 246 ? -10.771 13.846 -3.416 1.00 93.00 246 VAL A CA 1
ATOM 1751 C C . VAL A 1 246 ? -9.488 14.596 -3.067 1.00 93.00 246 VAL A C 1
ATOM 1753 O O . VAL A 1 246 ? -9.526 15.757 -2.660 1.00 93.00 246 VAL A O 1
ATOM 1756 N N . ALA A 1 247 ? -8.357 13.939 -3.292 1.00 92.25 247 ALA A N 1
ATOM 1757 C CA . ALA A 1 247 ? -7.043 14.550 -3.286 1.00 92.25 247 ALA A CA 1
ATOM 1758 C C . ALA A 1 247 ? -6.727 14.988 -4.721 1.00 92.25 247 ALA A C 1
ATOM 1760 O O . ALA A 1 247 ? -6.584 14.154 -5.620 1.00 92.25 247 ALA A O 1
ATOM 1761 N N . GLY A 1 248 ? -6.683 16.302 -4.955 1.00 90.44 248 GLY A N 1
ATOM 1762 C CA . GLY A 1 248 ? -6.374 16.862 -6.272 1.00 90.44 248 GLY A CA 1
ATOM 1763 C C . GLY A 1 248 ? -5.023 16.356 -6.783 1.00 90.44 248 GLY A C 1
ATOM 1764 O O . GLY A 1 248 ? -4.056 16.337 -6.034 1.00 90.44 248 GLY A O 1
ATOM 1765 N N . GLY A 1 249 ? -4.968 15.904 -8.037 1.00 87.06 249 GLY A N 1
ATOM 1766 C CA . GLY A 1 249 ? -3.774 15.283 -8.627 1.00 87.06 249 GLY A CA 1
ATOM 1767 C C . GLY A 1 249 ? -3.571 13.816 -8.234 1.00 87.06 249 GLY A C 1
ATOM 1768 O O . GLY A 1 249 ? -3.168 13.020 -9.076 1.00 87.06 249 GLY A O 1
ATOM 1769 N N . SER A 1 250 ? -3.941 13.425 -7.012 1.00 92.88 250 SER A N 1
ATOM 1770 C CA . SER A 1 250 ? -3.683 12.072 -6.518 1.00 92.88 250 SER A CA 1
ATOM 1771 C C . SER A 1 250 ? -4.800 11.075 -6.808 1.00 92.88 250 SER A C 1
ATOM 1773 O O . SER A 1 250 ? -4.524 9.957 -7.246 1.00 92.88 250 SER A O 1
ATOM 1775 N N . THR A 1 251 ? -6.061 11.454 -6.561 1.00 93.88 251 THR A N 1
ATOM 1776 C CA . THR A 1 251 ? -7.174 10.497 -6.553 1.00 93.88 251 THR A CA 1
ATOM 1777 C C . THR A 1 251 ? -7.263 9.709 -7.859 1.00 93.88 251 THR A C 1
ATOM 1779 O O . THR A 1 251 ? -7.359 10.260 -8.960 1.00 93.88 251 THR A O 1
ATOM 1782 N N . PHE A 1 252 ? -7.205 8.397 -7.632 1.00 89.81 252 PHE A N 1
ATOM 1783 C CA . PHE A 1 252 ? -7.104 7.206 -8.470 1.00 89.81 252 PHE A CA 1
ATOM 1784 C C . PHE A 1 252 ? -5.955 7.121 -9.490 1.00 89.81 252 PHE A C 1
ATOM 1786 O O . PHE A 1 252 ? -5.792 6.076 -10.101 1.00 89.81 252 PHE A O 1
ATOM 1793 N N . SER A 1 253 ? -5.110 8.146 -9.636 1.00 93.75 253 SER A N 1
ATOM 1794 C CA . SER A 1 253 ? -3.923 8.083 -10.515 1.00 93.75 253 SER A CA 1
ATOM 1795 C C . SER A 1 253 ? -2.704 7.407 -9.864 1.00 93.75 253 SER A C 1
ATOM 1797 O O . SER A 1 253 ? -1.613 7.459 -10.422 1.00 93.75 253 SER A O 1
ATOM 1799 N N . HIS A 1 254 ? -2.880 6.806 -8.688 1.00 96.62 254 HIS A N 1
ATOM 1800 C CA . HIS A 1 254 ? -1.814 6.251 -7.859 1.00 96.62 254 HIS A CA 1
ATOM 1801 C C . HIS A 1 254 ? -2.192 4.873 -7.327 1.00 96.62 254 HIS A C 1
ATOM 1803 O O . HIS A 1 254 ? -3.382 4.564 -7.196 1.00 96.62 254 HIS A O 1
ATOM 1809 N N . PHE A 1 255 ? -1.188 4.082 -6.959 1.00 96.25 255 PHE A N 1
ATOM 1810 C CA . PHE A 1 255 ? -1.390 2.929 -6.089 1.00 96.25 255 PHE A CA 1
ATOM 1811 C C . PHE A 1 255 ? -1.861 3.371 -4.708 1.00 96.25 255 PHE A C 1
ATOM 1813 O O . PHE A 1 255 ? -1.582 4.488 -4.273 1.00 96.25 255 PHE A O 1
ATOM 1820 N N . ASP A 1 256 ? -2.628 2.506 -4.052 1.00 94.19 256 ASP A N 1
ATOM 1821 C CA . ASP A 1 256 ? -3.084 2.755 -2.689 1.00 94.19 256 ASP A CA 1
ATOM 1822 C C . ASP A 1 256 ? -1.899 2.852 -1.711 1.00 94.19 256 ASP A C 1
ATOM 1824 O O . ASP A 1 256 ? -0.876 2.207 -1.900 1.00 94.19 256 ASP A O 1
ATOM 1828 N N . THR A 1 257 ? -2.041 3.641 -0.648 1.00 91.00 257 THR A N 1
ATOM 1829 C CA . THR A 1 257 ? -0.994 3.834 0.375 1.00 91.00 257 THR A CA 1
ATOM 1830 C C . THR A 1 257 ? -0.893 2.665 1.358 1.00 91.00 257 THR A C 1
ATOM 1832 O O . THR A 1 257 ? -0.235 2.768 2.389 1.00 91.00 257 THR A O 1
ATOM 1835 N N . ASP A 1 258 ? -1.660 1.611 1.100 1.00 90.38 258 ASP A N 1
ATOM 1836 C CA . ASP A 1 258 ? -1.704 0.364 1.850 1.00 90.38 258 ASP A CA 1
ATOM 1837 C C . ASP A 1 258 ? -0.848 -0.734 1.195 1.00 90.38 258 ASP A C 1
ATOM 1839 O O . ASP A 1 258 ? -0.884 -1.880 1.635 1.00 90.38 258 ASP A O 1
ATOM 1843 N N . LEU A 1 259 ? -0.127 -0.435 0.109 1.00 92.19 259 LEU A N 1
ATOM 1844 C CA . LEU A 1 259 ? 0.836 -1.368 -0.471 1.00 92.19 259 LEU A CA 1
ATOM 1845 C C . LEU A 1 259 ? 2.029 -1.535 0.475 1.00 92.19 259 LEU A C 1
ATOM 1847 O O . LEU A 1 259 ? 2.500 -0.584 1.085 1.00 92.19 259 LEU A O 1
ATOM 1851 N N . GLN A 1 260 ? 2.526 -2.764 0.579 1.00 90.69 260 GLN A N 1
ATOM 1852 C CA . GLN A 1 260 ? 3.773 -3.062 1.270 1.00 90.69 260 GLN A CA 1
ATOM 1853 C C . GLN A 1 260 ? 4.543 -4.098 0.436 1.00 90.69 260 GLN A C 1
ATOM 1855 O O . GLN A 1 260 ? 3.958 -5.136 0.112 1.00 90.69 260 GLN A O 1
ATOM 1860 N N . PRO A 1 261 ? 5.816 -3.845 0.079 1.00 90.44 261 PRO A N 1
ATOM 1861 C CA . PRO A 1 261 ? 6.527 -2.574 0.240 1.00 90.44 261 PRO A CA 1
ATOM 1862 C C . PRO A 1 261 ? 5.855 -1.424 -0.526 1.00 90.44 261 PRO A C 1
ATOM 1864 O O . PRO A 1 261 ? 5.135 -1.663 -1.498 1.00 90.44 261 PRO A O 1
ATOM 1867 N N . ASN A 1 262 ? 6.116 -0.189 -0.084 1.00 91.06 262 ASN A N 1
ATOM 1868 C CA . ASN A 1 262 ? 5.604 1.007 -0.749 1.00 91.06 262 ASN A CA 1
ATOM 1869 C C . ASN A 1 262 ? 6.086 1.065 -2.211 1.00 91.06 262 ASN A C 1
ATOM 1871 O O . ASN A 1 262 ? 7.227 0.703 -2.516 1.00 91.06 262 ASN A O 1
ATOM 1875 N N . ALA A 1 263 ? 5.238 1.558 -3.108 1.00 93.19 263 ALA A N 1
ATOM 1876 C CA . ALA A 1 263 ? 5.507 1.651 -4.539 1.00 93.19 263 ALA A CA 1
ATOM 1877 C C . ALA A 1 263 ? 5.754 3.095 -5.012 1.00 93.19 263 ALA A C 1
ATOM 1879 O O . ALA A 1 263 ? 5.190 4.061 -4.507 1.00 93.19 263 ALA A O 1
ATOM 1880 N N . LEU A 1 264 ? 6.552 3.243 -6.068 1.00 94.75 264 LEU A N 1
ATOM 1881 C CA . LEU A 1 264 ? 6.939 4.498 -6.708 1.00 94.75 264 LEU A CA 1
ATOM 1882 C C . LEU A 1 264 ? 5.746 5.357 -7.112 1.00 94.75 264 LEU A C 1
ATOM 1884 O O . LEU A 1 264 ? 5.824 6.578 -7.008 1.00 94.75 264 LEU A O 1
ATOM 1888 N N . MET A 1 265 ? 4.665 4.739 -7.589 1.00 95.62 265 MET A N 1
ATOM 1889 C CA . MET A 1 265 ? 3.454 5.443 -8.024 1.00 95.62 265 MET A CA 1
ATOM 1890 C C . MET A 1 265 ? 2.393 5.549 -6.917 1.00 95.62 265 MET A C 1
ATOM 1892 O O . MET A 1 265 ? 1.207 5.661 -7.220 1.00 95.62 265 MET A O 1
ATOM 1896 N N . GLU A 1 266 ? 2.780 5.508 -5.643 1.00 94.44 266 GLU A N 1
ATOM 1897 C CA . GLU A 1 266 ? 1.945 5.968 -4.526 1.00 94.44 266 GLU A CA 1
ATOM 1898 C C . GLU A 1 266 ? 1.891 7.500 -4.447 1.00 94.44 266 GLU A C 1
ATOM 1900 O O . GLU A 1 266 ? 2.798 8.173 -4.930 1.00 94.44 266 GLU A O 1
ATOM 1905 N N . PRO A 1 267 ? 0.844 8.094 -3.844 1.00 91.94 267 PRO A N 1
ATOM 1906 C CA . PRO A 1 267 ? 0.629 9.545 -3.868 1.00 91.94 267 PRO A CA 1
ATOM 1907 C C . PRO A 1 267 ? 1.607 10.363 -3.014 1.00 91.94 267 PRO A C 1
ATOM 1909 O O . PRO A 1 267 ? 1.559 11.594 -3.061 1.00 91.94 267 PRO A O 1
ATOM 1912 N N . PHE A 1 268 ? 2.446 9.716 -2.204 1.00 85.25 268 PHE A N 1
ATOM 1913 C CA . PHE A 1 268 ? 3.368 10.371 -1.282 1.00 85.25 268 PHE A CA 1
ATOM 1914 C C . PHE A 1 268 ? 4.767 9.771 -1.418 1.00 85.25 268 PHE A C 1
ATOM 1916 O O . PHE A 1 268 ? 4.915 8.572 -1.627 1.00 85.25 268 PHE A O 1
ATOM 1923 N N . ASP A 1 269 ? 5.794 10.610 -1.279 1.00 78.06 269 ASP A N 1
ATOM 1924 C CA . ASP A 1 269 ? 7.189 10.161 -1.285 1.00 78.06 269 ASP A CA 1
ATOM 1925 C C . ASP A 1 269 ? 7.467 9.409 0.021 1.00 78.06 269 ASP A C 1
ATOM 1927 O O . ASP A 1 269 ? 7.321 9.966 1.115 1.00 78.06 269 ASP A O 1
ATOM 1931 N N . THR A 1 270 ? 7.838 8.138 -0.096 1.00 75.56 270 THR A N 1
ATOM 1932 C CA . THR A 1 270 ? 8.148 7.270 1.038 1.00 75.56 270 THR A CA 1
ATOM 1933 C C . THR A 1 270 ? 9.635 6.894 0.999 1.00 75.56 270 THR A C 1
ATOM 1935 O O . THR A 1 270 ? 10.155 6.560 -0.070 1.00 75.56 270 THR A O 1
ATOM 1938 N N . PRO A 1 271 ? 10.374 6.978 2.125 1.00 73.06 271 PRO A N 1
ATOM 1939 C CA . PRO A 1 271 ? 11.813 6.687 2.148 1.00 73.06 271 PRO A CA 1
ATOM 1940 C C . PRO A 1 271 ? 12.182 5.261 1.716 1.00 73.06 271 PRO A C 1
ATOM 1942 O O . PRO A 1 271 ? 13.328 5.008 1.345 1.00 73.06 271 PRO A O 1
ATOM 1945 N N . GLU A 1 272 ? 11.231 4.328 1.776 1.00 79.38 272 GLU A N 1
ATOM 1946 C CA . GLU A 1 272 ? 11.403 2.933 1.374 1.00 79.38 272 GLU A CA 1
ATOM 1947 C C . GLU A 1 272 ? 11.552 2.774 -0.149 1.00 79.38 272 GLU A C 1
ATOM 1949 O O . GLU A 1 272 ? 12.183 1.820 -0.609 1.00 79.38 272 GLU A O 1
ATOM 1954 N N . VAL A 1 273 ? 11.022 3.712 -0.943 1.00 85.31 273 VAL A N 1
ATOM 1955 C CA . VAL A 1 273 ? 11.073 3.645 -2.408 1.00 85.31 273 VAL A CA 1
ATOM 1956 C C . VAL A 1 273 ? 12.481 3.969 -2.907 1.00 85.31 273 VAL A C 1
ATOM 1958 O O . VAL A 1 273 ? 12.920 5.118 -2.987 1.00 85.31 273 VAL A O 1
ATOM 1961 N N . GLN A 1 274 ? 13.191 2.934 -3.349 1.00 85.94 274 GLN A N 1
ATOM 1962 C CA . GLN A 1 274 ? 14.511 3.051 -3.966 1.00 85.94 274 GLN A CA 1
ATOM 1963 C C . GLN A 1 274 ? 14.419 3.086 -5.494 1.00 85.94 274 GLN A C 1
ATOM 1965 O O . GLN A 1 274 ? 15.011 2.256 -6.179 1.00 85.94 274 GLN A O 1
ATOM 1970 N N . ALA A 1 275 ? 13.735 4.098 -6.038 1.00 87.38 275 ALA A N 1
ATOM 1971 C CA . ALA A 1 275 ? 13.469 4.251 -7.480 1.00 87.38 275 ALA A CA 1
ATOM 1972 C C . ALA A 1 275 ? 14.721 4.268 -8.379 1.00 87.38 275 ALA A C 1
ATOM 1974 O O . ALA A 1 275 ? 14.630 4.106 -9.593 1.00 87.38 275 ALA A O 1
ATOM 1975 N N . HIS A 1 276 ? 15.893 4.498 -7.785 1.00 84.25 276 HIS A N 1
ATOM 1976 C CA . HIS A 1 276 ? 17.175 4.421 -8.467 1.00 84.25 276 HIS A CA 1
ATOM 1977 C C . HIS A 1 276 ? 17.621 2.979 -8.746 1.00 84.25 276 HIS A C 1
ATOM 1979 O O . HIS A 1 276 ? 18.479 2.804 -9.592 1.00 84.25 276 HIS A O 1
ATOM 1985 N N . LEU A 1 277 ? 17.069 1.956 -8.083 1.00 87.56 277 LEU A N 1
ATOM 1986 C CA . LEU A 1 277 ? 17.400 0.530 -8.264 1.00 87.56 277 LEU A CA 1
ATOM 1987 C C . LEU A 1 277 ? 16.175 -0.325 -8.584 1.00 87.56 277 LEU A C 1
ATOM 1989 O O . LEU A 1 277 ? 16.266 -1.256 -9.387 1.00 87.56 277 LEU A O 1
ATOM 1993 N N . ASN A 1 278 ? 15.044 -0.016 -7.953 1.00 91.00 278 ASN A N 1
ATOM 1994 C CA . ASN A 1 278 ? 13.795 -0.739 -8.092 1.00 91.00 278 ASN A CA 1
ATOM 1995 C C . ASN A 1 278 ? 12.654 0.241 -8.368 1.00 91.00 278 ASN A C 1
ATOM 1997 O O . ASN A 1 278 ? 12.396 1.134 -7.566 1.00 91.00 278 ASN A O 1
ATOM 2001 N N . ILE A 1 279 ? 11.981 0.054 -9.498 1.00 92.62 279 ILE A N 1
ATOM 2002 C CA . ILE A 1 279 ? 10.788 0.811 -9.896 1.00 92.62 279 ILE A CA 1
ATOM 2003 C C . ILE A 1 279 ? 9.517 -0.045 -9.800 1.00 92.62 279 ILE A C 1
ATOM 2005 O O . ILE A 1 279 ? 8.533 0.252 -10.467 1.00 92.62 279 ILE A O 1
ATOM 2009 N N . ASP A 1 280 ? 9.547 -1.113 -8.996 1.00 93.62 280 ASP A N 1
ATOM 2010 C CA . ASP A 1 280 ? 8.399 -1.879 -8.493 1.00 93.62 280 ASP A CA 1
ATOM 2011 C C . ASP A 1 280 ? 7.395 -2.373 -9.558 1.00 93.62 280 ASP A C 1
ATOM 2013 O O . ASP A 1 280 ? 7.760 -2.966 -10.576 1.00 93.62 280 ASP A O 1
ATOM 2017 N N . LEU A 1 281 ? 6.099 -2.176 -9.308 1.00 95.62 281 LEU A N 1
ATOM 2018 C CA . LEU A 1 281 ? 4.982 -2.506 -10.186 1.00 95.62 281 LEU A CA 1
ATOM 2019 C C . LEU A 1 281 ? 4.901 -1.577 -11.400 1.00 95.62 281 LEU A C 1
ATOM 2021 O O . LEU A 1 281 ? 4.189 -1.879 -12.363 1.00 95.62 281 LEU A O 1
ATOM 2025 N N . THR A 1 282 ? 5.614 -0.454 -11.385 1.00 95.88 282 THR A N 1
ATOM 2026 C CA . THR A 1 282 ? 5.486 0.612 -12.383 1.00 95.88 282 THR A CA 1
ATOM 2027 C C . THR A 1 282 ? 5.749 0.145 -13.831 1.00 95.88 282 THR A C 1
ATOM 2029 O O . THR A 1 282 ? 4.955 0.469 -14.717 1.00 95.88 282 THR A O 1
ATOM 2032 N N . PRO A 1 283 ? 6.761 -0.691 -14.146 1.00 96.25 283 PRO A N 1
ATOM 2033 C CA . PRO A 1 283 ? 6.908 -1.273 -15.483 1.00 96.25 283 PRO A CA 1
ATOM 2034 C C . PRO A 1 283 ? 5.722 -2.143 -15.901 1.00 96.25 283 PRO A C 1
ATOM 2036 O O . PRO A 1 283 ? 5.320 -2.141 -17.065 1.00 96.25 283 PRO A O 1
ATOM 2039 N N . ALA A 1 284 ? 5.161 -2.906 -14.965 1.00 96.81 284 ALA A N 1
ATOM 2040 C CA . ALA A 1 284 ? 4.031 -3.784 -15.230 1.00 96.81 284 ALA A CA 1
ATOM 2041 C C . ALA A 1 284 ? 2.767 -2.974 -15.545 1.00 96.81 284 ALA A C 1
ATOM 2043 O O . ALA A 1 284 ? 2.066 -3.295 -16.507 1.00 96.81 284 ALA A O 1
ATOM 2044 N N . LEU A 1 285 ? 2.559 -1.874 -14.813 1.00 97.62 285 LEU A N 1
ATOM 2045 C CA . LEU A 1 285 ? 1.563 -0.849 -15.121 1.00 97.62 285 LEU A CA 1
ATOM 2046 C C . LEU A 1 285 ? 1.746 -0.322 -16.543 1.00 97.62 285 LEU A C 1
ATOM 2048 O O . LEU A 1 285 ? 0.794 -0.331 -17.323 1.00 97.62 285 LEU A O 1
ATOM 2052 N N . PHE A 1 286 ? 2.968 0.071 -16.918 1.00 97.50 286 PHE A N 1
ATOM 2053 C CA . PHE A 1 286 ? 3.243 0.569 -18.266 1.00 97.50 286 PHE A CA 1
ATOM 2054 C C . PHE A 1 286 ? 2.921 -0.453 -19.353 1.00 97.50 286 PHE A C 1
ATOM 2056 O O . PHE A 1 286 ? 2.319 -0.103 -20.370 1.00 97.50 286 PHE A O 1
ATOM 2063 N N . ALA A 1 287 ? 3.258 -1.722 -19.134 1.00 97.06 287 ALA A N 1
ATOM 2064 C CA . ALA A 1 287 ? 2.914 -2.782 -20.072 1.00 97.06 287 ALA A CA 1
ATOM 2065 C C . ALA A 1 287 ? 1.399 -3.014 -20.185 1.00 97.06 287 ALA A C 1
ATOM 2067 O O . ALA A 1 287 ? 0.914 -3.301 -21.279 1.00 97.06 287 ALA A O 1
ATOM 2068 N N . ASP A 1 288 ? 0.647 -2.882 -19.088 1.00 98.00 288 ASP A N 1
ATOM 2069 C CA . ASP A 1 288 ? -0.818 -2.978 -19.103 1.00 98.00 288 ASP A CA 1
ATOM 2070 C C . ASP A 1 288 ? -1.484 -1.794 -19.828 1.00 98.00 288 ASP A C 1
ATOM 2072 O O . ASP A 1 288 ? -2.574 -1.961 -20.382 1.00 98.00 288 ASP A O 1
ATOM 2076 N N . ILE A 1 289 ? -0.827 -0.628 -19.888 1.00 97.25 289 ILE A N 1
ATOM 2077 C CA . ILE A 1 289 ? -1.295 0.533 -20.665 1.00 97.25 289 ILE A CA 1
ATOM 2078 C C . ILE A 1 289 ? -0.663 0.656 -22.064 1.00 97.25 289 ILE A C 1
ATOM 2080 O O . ILE A 1 289 ? -0.846 1.665 -22.742 1.00 97.25 289 ILE A O 1
ATOM 2084 N N . GLY A 1 290 ? 0.034 -0.385 -22.530 1.00 96.88 290 GLY A N 1
ATOM 2085 C CA . GLY A 1 290 ? 0.454 -0.528 -23.928 1.00 96.88 290 GLY A CA 1
ATOM 2086 C C . GLY A 1 290 ? 1.916 -0.198 -24.235 1.00 96.88 290 GLY A C 1
ATOM 2087 O O . GLY A 1 290 ? 2.325 -0.296 -25.393 1.00 96.88 290 GLY A O 1
ATOM 2088 N N . TRP A 1 291 ? 2.736 0.141 -23.238 1.00 97.12 291 TRP A N 1
ATOM 2089 C CA . TRP A 1 291 ? 4.172 0.311 -23.457 1.00 97.12 291 TRP A CA 1
ATOM 2090 C C . TRP A 1 291 ? 4.867 -1.025 -23.720 1.00 97.12 291 TRP A C 1
ATOM 2092 O O . TRP A 1 291 ? 4.560 -2.060 -23.125 1.00 97.12 291 TRP A O 1
ATOM 2102 N N . THR A 1 292 ? 5.884 -0.989 -24.579 1.00 95.56 292 THR A N 1
ATOM 2103 C CA . THR A 1 292 ? 6.804 -2.117 -24.750 1.00 95.56 292 THR A CA 1
ATOM 2104 C C . THR A 1 292 ? 7.971 -1.972 -23.784 1.00 95.56 292 THR A C 1
ATOM 2106 O O . THR A 1 292 ? 8.683 -0.971 -23.808 1.00 95.56 292 THR A O 1
ATOM 2109 N N . LEU A 1 293 ? 8.189 -2.986 -22.947 1.00 93.12 293 LEU A N 1
ATOM 2110 C CA . LEU A 1 293 ? 9.286 -2.995 -21.982 1.00 93.12 293 LEU A CA 1
ATOM 2111 C C . LEU A 1 293 ? 10.564 -3.570 -22.598 1.00 93.12 293 LEU A C 1
ATOM 2113 O O . LEU A 1 293 ? 10.538 -4.631 -23.226 1.00 93.12 293 LEU A O 1
ATOM 2117 N N . ASN A 1 294 ? 11.703 -2.925 -22.342 1.00 91.25 294 ASN A N 1
ATOM 2118 C CA . ASN A 1 294 ? 13.007 -3.489 -22.673 1.00 91.25 294 ASN A CA 1
ATOM 2119 C C . ASN A 1 294 ? 13.417 -4.543 -21.630 1.00 91.25 294 ASN A C 1
ATOM 2121 O O . ASN A 1 294 ? 14.016 -4.220 -20.609 1.00 91.25 294 ASN A O 1
ATOM 2125 N N . ARG A 1 295 ? 13.115 -5.815 -21.911 1.00 88.56 295 ARG A N 1
ATOM 2126 C CA . ARG A 1 295 ? 13.540 -6.975 -21.101 1.00 88.56 295 ARG A CA 1
ATOM 2127 C C . ARG A 1 295 ? 14.817 -7.643 -21.627 1.00 88.56 295 ARG A C 1
ATOM 2129 O O . ARG A 1 295 ? 15.081 -8.807 -21.339 1.00 88.56 295 ARG A O 1
ATOM 2136 N N . GLY A 1 296 ? 15.579 -6.935 -22.461 1.00 94.38 296 GLY A N 1
ATOM 2137 C CA . GLY A 1 296 ? 16.856 -7.410 -22.975 1.00 94.38 296 GLY A CA 1
ATOM 2138 C C . GLY A 1 296 ? 17.957 -7.410 -21.915 1.00 94.38 296 GLY A C 1
ATOM 2139 O O . GLY A 1 296 ? 17.748 -7.074 -20.751 1.00 94.38 296 GLY A O 1
ATOM 2140 N N . LEU A 1 297 ? 19.160 -7.774 -22.351 1.00 96.69 297 LEU A N 1
ATOM 2141 C CA . LEU A 1 297 ? 20.370 -7.649 -21.546 1.00 96.69 297 LEU A CA 1
ATOM 2142 C C . LEU A 1 297 ? 21.025 -6.295 -21.811 1.00 96.69 297 LEU A C 1
ATOM 2144 O O . LEU A 1 297 ? 21.123 -5.867 -22.967 1.00 96.69 297 LEU A O 1
ATOM 2148 N N . ALA A 1 298 ? 21.491 -5.650 -20.747 1.00 96.56 298 ALA A N 1
ATOM 2149 C CA . ALA A 1 298 ? 22.233 -4.409 -20.822 1.00 96.56 298 ALA A CA 1
ATOM 2150 C C . ALA A 1 298 ? 23.521 -4.589 -21.631 1.00 96.56 298 ALA A C 1
ATOM 2152 O O . ALA A 1 298 ? 24.168 -5.644 -21.631 1.00 96.56 298 ALA A O 1
ATOM 2153 N N . LYS A 1 299 ? 23.879 -3.537 -22.368 1.00 95.75 299 LYS A N 1
ATOM 2154 C CA . LYS A 1 299 ? 25.038 -3.547 -23.255 1.00 95.75 299 LYS A CA 1
ATOM 2155 C C . LYS A 1 299 ? 25.860 -2.284 -23.084 1.00 95.75 299 LYS A C 1
ATOM 2157 O O . LYS A 1 299 ? 25.316 -1.185 -23.079 1.00 95.75 299 LYS A O 1
ATOM 2162 N N . LEU A 1 300 ? 27.180 -2.446 -23.040 1.00 95.75 300 LEU A N 1
ATOM 2163 C CA . LEU A 1 300 ? 28.126 -1.338 -23.162 1.00 95.75 300 LEU A CA 1
ATOM 2164 C C . LEU A 1 300 ? 28.675 -1.349 -24.592 1.00 95.75 300 LEU A C 1
ATOM 2166 O O . LEU A 1 300 ? 29.495 -2.196 -24.965 1.00 95.75 300 LEU A O 1
ATOM 2170 N N . GLY A 1 301 ? 28.135 -0.467 -25.436 1.00 89.25 301 GLY A N 1
ATOM 2171 C CA . GLY A 1 301 ? 28.300 -0.565 -26.888 1.00 89.25 301 GLY A CA 1
ATOM 2172 C C . GLY A 1 301 ? 27.691 -1.868 -27.416 1.00 89.25 301 GLY A C 1
ATOM 2173 O O . GLY A 1 301 ? 26.516 -2.142 -27.200 1.00 89.25 301 GLY A O 1
ATOM 2174 N N . ASN A 1 302 ? 28.502 -2.703 -28.070 1.00 92.25 302 ASN A N 1
ATOM 2175 C CA . ASN A 1 302 ? 28.067 -4.014 -28.574 1.00 92.25 302 ASN A CA 1
ATOM 2176 C C . ASN A 1 302 ? 28.319 -5.169 -27.587 1.00 92.25 302 ASN A C 1
ATOM 2178 O O . ASN A 1 302 ? 28.000 -6.317 -27.896 1.00 92.25 302 ASN A O 1
ATOM 2182 N N . CYS A 1 303 ? 28.915 -4.903 -26.421 1.00 96.81 303 CYS A N 1
ATOM 2183 C CA . CYS A 1 303 ? 29.246 -5.935 -25.442 1.00 96.81 303 CYS A CA 1
ATOM 2184 C C . CYS A 1 303 ? 28.083 -6.179 -24.477 1.00 96.81 303 CYS A C 1
ATOM 2186 O O . CYS A 1 303 ? 27.591 -5.234 -23.872 1.00 96.81 303 CYS A O 1
ATOM 2188 N N . ASN A 1 304 ? 27.667 -7.437 -24.329 1.00 96.56 304 ASN A N 1
ATOM 2189 C CA . ASN A 1 304 ? 26.592 -7.864 -23.433 1.00 96.56 304 ASN A CA 1
ATOM 2190 C C . ASN A 1 304 ? 27.118 -8.093 -22.009 1.00 96.56 304 ASN A C 1
ATOM 2192 O O . ASN A 1 304 ? 28.036 -8.890 -21.824 1.00 96.56 304 ASN A O 1
ATOM 2196 N N . THR A 1 305 ? 26.517 -7.426 -21.023 1.00 97.38 305 THR A N 1
ATOM 2197 C CA . THR A 1 305 ? 26.925 -7.511 -19.612 1.00 97.38 305 THR A CA 1
ATOM 2198 C C . THR A 1 305 ? 26.320 -8.697 -18.864 1.00 97.38 305 THR A C 1
ATOM 2200 O O . THR A 1 305 ? 26.657 -8.915 -17.706 1.00 97.38 305 THR A O 1
ATOM 2203 N N . LEU A 1 306 ? 25.419 -9.459 -19.497 1.00 97.38 306 LEU A N 1
ATOM 2204 C CA . LEU A 1 306 ? 24.617 -10.529 -18.886 1.00 97.38 306 LEU A CA 1
ATOM 2205 C C . LEU A 1 306 ? 23.643 -10.048 -17.796 1.00 97.38 306 LEU A C 1
ATOM 2207 O O . LEU A 1 306 ? 22.990 -10.870 -17.154 1.00 97.38 306 LEU A O 1
ATOM 2211 N N . VAL A 1 307 ? 23.523 -8.736 -17.585 1.00 97.06 307 VAL A N 1
ATOM 2212 C CA . VAL A 1 307 ? 22.589 -8.148 -16.620 1.00 97.06 307 VAL A CA 1
ATOM 2213 C C . VAL A 1 307 ? 21.297 -7.773 -17.342 1.00 97.06 307 VAL A C 1
ATOM 2215 O O . VAL A 1 307 ? 21.367 -7.017 -18.316 1.00 97.06 307 VAL A O 1
ATOM 2218 N N . PRO A 1 308 ? 20.123 -8.267 -16.918 1.00 96.31 308 PRO A N 1
ATOM 2219 C CA . PRO A 1 308 ? 18.850 -7.817 -17.467 1.00 96.31 308 PRO A CA 1
ATOM 2220 C C . PRO A 1 308 ? 18.661 -6.308 -17.287 1.00 96.31 308 PRO A C 1
ATOM 2222 O O . PRO A 1 308 ? 18.985 -5.742 -16.245 1.00 96.31 308 PRO A O 1
ATOM 2225 N N . THR A 1 309 ? 18.135 -5.632 -18.309 1.00 95.25 309 THR A N 1
ATOM 2226 C CA . THR A 1 309 ? 17.800 -4.204 -18.206 1.00 95.25 309 THR A CA 1
ATOM 2227 C C . THR A 1 309 ? 16.664 -3.968 -17.214 1.00 95.25 309 THR A C 1
ATOM 2229 O O . THR A 1 309 ? 16.715 -3.001 -16.460 1.00 95.25 309 THR A O 1
ATOM 2232 N N . LEU A 1 310 ? 15.677 -4.862 -17.216 1.00 94.38 310 LEU A N 1
ATOM 2233 C CA . LEU A 1 310 ? 14.542 -4.883 -16.306 1.00 94.38 310 LEU A CA 1
ATOM 2234 C C . LEU A 1 310 ? 14.271 -6.332 -15.903 1.00 94.38 310 LEU A C 1
ATOM 2236 O O . LEU A 1 310 ? 14.066 -7.193 -16.767 1.00 94.38 310 LEU A O 1
ATOM 2240 N N . GLU A 1 311 ? 14.225 -6.577 -14.604 1.00 91.31 311 GLU A N 1
ATOM 2241 C CA . GLU A 1 311 ? 13.849 -7.852 -14.013 1.00 91.31 311 GLU A CA 1
ATOM 2242 C C . GLU A 1 311 ? 12.382 -7.857 -13.567 1.00 91.31 311 GLU A C 1
ATOM 2244 O O . GLU A 1 311 ? 11.690 -6.836 -13.524 1.00 91.31 311 GLU A O 1
ATOM 2249 N N . THR A 1 312 ? 11.886 -9.057 -13.283 1.00 86.31 312 THR A N 1
ATOM 2250 C CA . THR A 1 312 ? 10.610 -9.272 -12.593 1.00 86.31 312 THR A CA 1
ATOM 2251 C C . THR A 1 312 ? 10.622 -8.527 -11.253 1.00 86.31 312 THR A C 1
ATOM 2253 O O . THR A 1 312 ? 11.659 -8.453 -10.599 1.00 86.31 312 THR A O 1
ATOM 2256 N N . GLY A 1 313 ? 9.490 -7.953 -10.857 1.00 85.88 313 GLY A N 1
ATOM 2257 C CA . GLY A 1 313 ? 9.371 -7.171 -9.626 1.00 85.88 313 GLY A CA 1
ATOM 2258 C C . GLY A 1 313 ? 9.944 -5.750 -9.679 1.00 85.88 313 GLY A C 1
ATOM 2259 O O . GLY A 1 313 ? 9.919 -5.073 -8.658 1.00 85.88 313 GLY A O 1
ATOM 2260 N N . GLY A 1 314 ? 10.437 -5.291 -10.839 1.00 91.56 314 GLY A N 1
ATOM 2261 C CA . GLY A 1 314 ? 10.778 -3.880 -11.067 1.00 91.56 314 GLY A CA 1
ATOM 2262 C C . GLY A 1 314 ? 12.251 -3.499 -10.905 1.00 91.56 314 GLY A C 1
ATOM 2263 O O . GLY A 1 314 ? 12.595 -2.334 -11.108 1.00 91.56 314 GLY A O 1
ATOM 2264 N N . LEU A 1 315 ? 13.137 -4.449 -10.591 1.00 92.62 315 LEU A N 1
ATOM 2265 C CA . LEU A 1 315 ? 14.578 -4.192 -10.493 1.00 92.62 315 LEU A CA 1
ATOM 2266 C C . LEU A 1 315 ? 15.172 -3.811 -11.857 1.00 92.62 315 LEU A C 1
ATOM 2268 O O . LEU A 1 315 ? 14.925 -4.475 -12.865 1.00 92.62 315 LEU A O 1
ATOM 2272 N N . ILE A 1 316 ? 15.993 -2.759 -11.886 1.00 95.19 316 ILE A N 1
ATOM 2273 C CA . ILE A 1 316 ? 16.577 -2.194 -13.117 1.00 95.19 316 ILE A CA 1
ATOM 2274 C C . ILE A 1 316 ? 18.120 -2.098 -13.119 1.00 95.19 316 ILE A C 1
ATOM 2276 O O . ILE A 1 316 ? 18.675 -1.127 -13.650 1.00 95.19 316 ILE A O 1
ATOM 2280 N N . PRO A 1 317 ? 18.873 -3.095 -12.602 1.00 94.75 317 PRO A N 1
ATOM 2281 C CA . PRO A 1 317 ? 20.331 -2.994 -12.485 1.00 94.75 317 PRO A CA 1
ATOM 2282 C C . PRO A 1 317 ? 21.022 -2.804 -13.844 1.00 94.75 317 PRO A C 1
ATOM 2284 O O . PRO A 1 317 ? 21.993 -2.057 -13.956 1.00 94.75 317 PRO A O 1
ATOM 2287 N N . GLY A 1 318 ? 20.514 -3.420 -14.916 1.00 95.94 318 GLY A N 1
ATOM 2288 C CA . GLY A 1 318 ? 21.085 -3.255 -16.252 1.00 95.94 318 GLY A CA 1
ATOM 2289 C C . GLY A 1 318 ? 20.818 -1.882 -16.878 1.00 95.94 318 GLY A C 1
ATOM 2290 O O . GLY A 1 318 ? 21.661 -1.372 -17.627 1.00 95.94 318 GLY A O 1
ATOM 2291 N N . ALA A 1 319 ? 19.670 -1.265 -16.583 1.00 95.12 319 ALA A N 1
ATOM 2292 C CA . ALA A 1 319 ? 19.401 0.112 -16.996 1.00 95.12 319 ALA A CA 1
ATOM 2293 C C . ALA A 1 319 ? 20.366 1.076 -16.293 1.00 95.12 319 ALA A C 1
ATOM 2295 O O . ALA A 1 319 ? 20.975 1.911 -16.965 1.00 95.12 319 ALA A O 1
ATOM 2296 N N . ASN A 1 320 ? 20.610 0.870 -14.997 1.00 94.88 320 ASN A N 1
ATOM 2297 C CA . ASN A 1 320 ? 21.580 1.652 -14.229 1.00 94.88 320 ASN A CA 1
ATOM 2298 C C . ASN A 1 320 ? 22.998 1.510 -14.767 1.00 94.88 320 ASN A C 1
ATOM 2300 O O . ASN A 1 320 ? 23.635 2.516 -15.035 1.00 94.88 320 ASN A O 1
ATOM 2304 N N . ILE A 1 321 ? 23.454 0.290 -15.062 1.00 97.00 321 ILE A N 1
ATOM 2305 C CA . ILE A 1 321 ? 24.770 0.064 -15.684 1.00 97.00 321 ILE A CA 1
ATOM 2306 C C . ILE A 1 321 ? 24.918 0.844 -17.000 1.00 97.00 321 ILE A C 1
ATOM 2308 O O . ILE A 1 321 ? 25.993 1.355 -17.318 1.00 97.00 321 ILE A O 1
ATOM 2312 N N . SER A 1 322 ? 23.844 0.940 -17.787 1.00 95.44 322 SER A N 1
ATOM 2313 C CA . SER A 1 322 ? 23.853 1.660 -19.065 1.00 95.44 322 SER A CA 1
ATOM 2314 C C . SER A 1 322 ? 23.899 3.182 -18.868 1.00 95.44 322 SER A C 1
ATOM 2316 O O . SER A 1 322 ? 24.616 3.882 -19.596 1.00 95.44 322 SER A O 1
ATOM 2318 N N . ALA A 1 323 ? 23.159 3.689 -17.878 1.00 94.44 323 ALA A N 1
ATOM 2319 C CA . ALA A 1 323 ? 23.171 5.094 -17.484 1.00 94.44 323 ALA A CA 1
ATOM 2320 C C . ALA A 1 323 ? 24.531 5.493 -16.891 1.00 94.44 323 ALA A C 1
ATOM 2322 O O . ALA A 1 323 ? 25.144 6.451 -17.364 1.00 94.44 323 ALA A O 1
ATOM 2323 N N . GLU A 1 324 ? 25.050 4.698 -15.958 1.00 96.44 324 GLU A N 1
ATOM 2324 C CA . GLU A 1 324 ? 26.335 4.909 -15.298 1.00 96.44 324 GLU A CA 1
ATOM 2325 C C . GLU A 1 324 ? 27.481 4.916 -16.303 1.00 96.44 324 GLU A C 1
ATOM 2327 O O . GLU A 1 324 ? 28.310 5.819 -16.309 1.00 96.44 324 GLU A O 1
ATOM 2332 N N . ASN A 1 325 ? 27.469 4.001 -17.274 1.00 97.12 325 ASN A N 1
ATOM 2333 C CA . ASN A 1 325 ? 28.430 4.037 -18.371 1.00 97.12 325 ASN A CA 1
ATOM 2334 C C . ASN A 1 325 ? 28.423 5.371 -19.129 1.00 97.12 325 ASN A C 1
ATOM 2336 O O . ASN A 1 325 ? 29.479 5.842 -19.550 1.00 97.12 325 ASN A O 1
ATOM 2340 N N . SER A 1 326 ? 27.259 5.990 -19.317 1.00 95.88 326 SER A N 1
ATOM 2341 C CA . SER A 1 326 ? 27.170 7.291 -19.985 1.00 95.88 326 SER A CA 1
ATOM 2342 C C . SER A 1 326 ? 27.738 8.411 -19.106 1.00 95.88 326 SER A C 1
ATOM 2344 O O . SER A 1 326 ? 28.481 9.255 -19.612 1.00 95.88 326 SER A O 1
ATOM 2346 N N . LEU A 1 327 ? 27.458 8.379 -17.799 1.00 96.31 327 LEU A N 1
ATOM 2347 C CA . LEU A 1 327 ? 27.984 9.330 -16.815 1.00 96.31 327 LEU A CA 1
ATOM 2348 C C . LEU A 1 327 ? 29.503 9.205 -16.654 1.00 96.31 327 LEU A C 1
ATOM 2350 O O . LEU A 1 327 ? 30.217 10.187 -16.863 1.00 96.31 327 LEU A O 1
ATOM 2354 N N . CYS A 1 328 ? 30.010 7.998 -16.393 1.00 97.38 328 CYS A N 1
ATOM 2355 C CA . CYS A 1 328 ? 31.436 7.726 -16.246 1.00 97.38 328 CYS A CA 1
ATOM 2356 C C . CYS A 1 328 ? 32.226 8.168 -17.483 1.00 97.38 328 CYS A C 1
ATOM 2358 O O . CYS A 1 328 ? 33.311 8.732 -17.339 1.00 97.38 328 CYS A O 1
ATOM 2360 N N . LYS A 1 329 ? 31.698 7.945 -18.699 1.00 96.12 329 LYS A N 1
ATOM 2361 C CA . LYS A 1 329 ? 32.326 8.424 -19.944 1.00 96.12 329 LYS A CA 1
ATOM 2362 C C . LYS A 1 329 ? 32.401 9.946 -19.994 1.00 96.12 329 LYS A C 1
ATOM 2364 O O . LYS A 1 329 ? 33.452 10.488 -20.308 1.00 96.12 329 LYS A O 1
ATOM 2369 N N . ALA A 1 330 ? 31.295 10.627 -19.699 1.00 96.62 330 ALA A N 1
ATOM 2370 C CA . ALA A 1 330 ? 31.241 12.083 -19.750 1.00 96.62 330 ALA A CA 1
ATOM 2371 C C . ALA A 1 330 ? 32.189 12.726 -18.725 1.00 96.62 330 ALA A C 1
ATOM 2373 O O . ALA A 1 330 ? 32.889 13.683 -19.047 1.00 96.62 330 ALA A O 1
ATOM 2374 N N . GLN A 1 331 ? 32.248 12.177 -17.510 1.00 97.00 331 GLN A N 1
ATOM 2375 C CA . GLN A 1 331 ? 33.089 12.689 -16.425 1.00 97.00 331 GLN A CA 1
ATOM 2376 C C . GLN A 1 331 ? 34.581 12.383 -16.614 1.00 97.00 331 GLN A C 1
ATOM 2378 O O . GLN A 1 331 ? 35.426 13.151 -16.162 1.00 97.00 331 GLN A O 1
ATOM 2383 N N . ASN A 1 332 ? 34.917 11.280 -17.290 1.00 96.88 332 ASN A N 1
ATOM 2384 C CA . ASN A 1 332 ? 36.293 10.812 -17.475 1.00 96.88 332 ASN A CA 1
ATOM 2385 C C . ASN A 1 332 ? 36.728 10.832 -18.948 1.00 96.88 332 ASN A C 1
ATOM 2387 O O . ASN A 1 332 ? 37.484 9.961 -19.384 1.00 96.88 332 ASN A O 1
ATOM 2391 N N . ALA A 1 333 ? 36.260 11.813 -19.723 1.00 94.88 333 ALA A N 1
ATOM 2392 C CA . ALA A 1 333 ? 36.592 11.944 -21.139 1.00 94.88 333 ALA A CA 1
ATOM 2393 C C . ALA A 1 333 ? 38.118 11.977 -21.354 1.00 94.88 333 ALA A C 1
ATOM 2395 O O . ALA A 1 333 ? 38.828 12.796 -20.767 1.00 94.88 333 ALA A O 1
ATOM 2396 N N . GLY A 1 334 ? 38.644 11.051 -22.163 1.00 94.19 334 GLY A N 1
ATOM 2397 C CA . GLY A 1 334 ? 40.089 10.894 -22.382 1.00 94.19 334 GLY A CA 1
ATOM 2398 C C . GLY A 1 334 ? 40.880 10.298 -21.202 1.00 94.19 334 GLY A C 1
ATOM 2399 O O . GLY A 1 334 ? 42.065 10.000 -21.356 1.00 94.19 334 GLY A O 1
ATOM 2400 N N . ASN A 1 335 ? 40.249 10.053 -20.049 1.00 96.75 335 ASN A N 1
ATOM 2401 C CA . ASN A 1 335 ? 40.840 9.399 -18.882 1.00 96.75 335 ASN A CA 1
ATOM 2402 C C . ASN A 1 335 ? 40.325 7.957 -18.747 1.00 96.75 335 ASN A C 1
ATOM 2404 O O . ASN A 1 335 ? 39.372 7.657 -18.025 1.00 96.75 335 ASN A O 1
ATOM 2408 N N . ARG A 1 336 ? 41.007 7.025 -19.421 1.00 96.19 336 ARG A N 1
ATOM 2409 C CA . ARG A 1 336 ? 40.629 5.603 -19.420 1.00 96.19 336 ARG A CA 1
ATOM 2410 C C . ARG A 1 336 ? 40.630 4.973 -18.026 1.00 96.19 336 ARG A C 1
ATOM 2412 O O . ARG A 1 336 ? 39.754 4.160 -17.750 1.00 96.19 336 ARG A O 1
ATOM 2419 N N . LEU A 1 337 ? 41.605 5.305 -17.178 1.00 97.19 337 LEU A N 1
ATOM 2420 C CA . LEU A 1 337 ? 41.692 4.730 -15.834 1.00 97.19 337 LEU A CA 1
ATOM 2421 C C . LEU A 1 337 ? 40.515 5.197 -14.973 1.00 97.19 337 LEU A C 1
ATOM 2423 O O . LEU A 1 337 ? 39.850 4.360 -14.376 1.00 97.19 337 LEU A O 1
ATOM 2427 N N . GLY A 1 338 ? 40.206 6.498 -14.996 1.00 97.94 338 GLY A N 1
ATOM 2428 C CA . GLY A 1 338 ? 39.067 7.058 -14.263 1.00 97.94 338 GLY A CA 1
ATOM 2429 C C . GLY A 1 338 ? 37.728 6.444 -14.679 1.00 97.94 338 GLY A C 1
ATOM 2430 O O . GLY A 1 338 ? 36.942 6.048 -13.825 1.00 97.94 338 GLY A O 1
ATOM 2431 N N . TYR A 1 339 ? 37.504 6.256 -15.985 1.00 98.25 339 TYR A N 1
ATOM 2432 C CA . TYR A 1 339 ? 36.307 5.570 -16.484 1.00 98.25 339 TYR A CA 1
ATOM 2433 C C . TYR A 1 339 ? 36.194 4.123 -15.970 1.00 98.25 339 TYR A C 1
ATOM 2435 O O . TYR A 1 339 ? 35.118 3.705 -15.544 1.00 98.25 339 TYR A O 1
ATOM 2443 N N . LEU A 1 340 ? 37.288 3.351 -16.006 1.00 98.12 340 LEU A N 1
ATOM 2444 C CA . LEU A 1 340 ? 37.273 1.956 -15.551 1.00 98.12 340 LEU A CA 1
ATOM 2445 C C . LEU A 1 340 ? 37.043 1.846 -14.043 1.00 98.12 340 LEU A C 1
ATOM 2447 O O . LEU A 1 340 ? 36.305 0.959 -13.626 1.00 98.12 340 LEU A O 1
ATOM 2451 N N . THR A 1 341 ? 37.635 2.742 -13.251 1.00 98.25 341 THR A N 1
ATOM 2452 C CA . THR A 1 341 ? 37.396 2.812 -11.804 1.00 98.25 341 THR A CA 1
ATOM 2453 C C . THR A 1 341 ? 35.929 3.119 -11.507 1.00 98.25 341 THR A C 1
ATOM 2455 O O . THR A 1 341 ?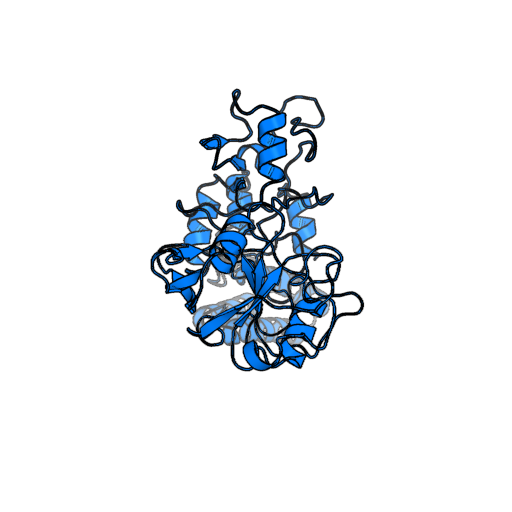 35.301 2.359 -10.782 1.00 98.25 341 THR A O 1
ATOM 2458 N N . CYS A 1 342 ? 35.362 4.145 -12.150 1.00 98.31 342 CYS A N 1
ATOM 2459 C CA . CYS A 1 342 ? 33.954 4.532 -12.003 1.00 98.31 342 CYS A CA 1
ATOM 2460 C C . CYS A 1 342 ? 32.994 3.359 -12.293 1.00 98.31 342 CYS A C 1
ATOM 2462 O O . CYS A 1 342 ? 32.119 3.037 -11.491 1.00 98.31 342 CYS A O 1
ATOM 2464 N N . MET A 1 343 ? 33.221 2.633 -13.395 1.00 98.25 343 MET A N 1
ATOM 2465 C CA . MET A 1 343 ? 32.407 1.460 -13.735 1.00 98.25 343 MET A CA 1
ATOM 2466 C C . MET A 1 343 ? 32.594 0.274 -12.777 1.00 98.25 343 MET A C 1
ATOM 2468 O O . MET A 1 343 ? 31.625 -0.436 -12.501 1.00 98.25 343 MET A O 1
ATOM 2472 N N . ASP A 1 344 ? 33.818 0.014 -12.301 1.00 97.88 344 ASP A N 1
ATOM 2473 C CA . ASP A 1 344 ? 34.091 -1.081 -11.356 1.00 97.88 344 ASP A CA 1
ATOM 2474 C C . ASP A 1 344 ? 33.464 -0.808 -9.983 1.00 97.88 344 ASP A C 1
ATOM 2476 O O . ASP A 1 344 ? 32.882 -1.713 -9.386 1.00 97.88 344 ASP A O 1
ATOM 2480 N N . GLU A 1 345 ? 33.528 0.437 -9.506 1.00 98.00 345 GLU A N 1
ATOM 2481 C CA . GLU A 1 345 ? 32.906 0.870 -8.250 1.00 98.00 345 GLU A CA 1
ATOM 2482 C C . GLU A 1 345 ? 31.391 0.657 -8.280 1.00 98.00 345 GLU A C 1
ATOM 2484 O O . GLU A 1 345 ? 30.857 -0.030 -7.408 1.00 98.00 345 GLU A O 1
ATOM 2489 N N . HIS A 1 346 ? 30.715 1.124 -9.332 1.00 97.19 346 HIS A N 1
ATOM 2490 C CA . HIS A 1 346 ? 29.275 0.917 -9.478 1.00 97.19 346 HIS A CA 1
ATOM 2491 C C . HIS A 1 346 ? 28.900 -0.572 -9.572 1.00 97.19 346 HIS A C 1
ATOM 2493 O O . HIS A 1 346 ? 27.965 -1.038 -8.918 1.00 97.19 346 HIS A O 1
ATOM 2499 N N . ALA A 1 347 ? 29.652 -1.368 -10.341 1.00 97.44 347 ALA A N 1
ATOM 2500 C CA . ALA A 1 347 ? 29.394 -2.805 -10.446 1.00 97.44 347 ALA A CA 1
ATOM 2501 C C . ALA A 1 347 ? 29.610 -3.540 -9.108 1.00 97.44 347 ALA A C 1
ATOM 2503 O O . ALA A 1 347 ? 28.888 -4.492 -8.804 1.00 97.44 347 ALA A O 1
ATOM 2504 N N . ARG A 1 348 ? 30.588 -3.114 -8.295 1.00 97.62 348 ARG A N 1
ATOM 2505 C CA . ARG A 1 348 ? 30.788 -3.622 -6.926 1.00 97.62 348 ARG A CA 1
ATOM 2506 C C . ARG A 1 348 ? 29.638 -3.244 -6.011 1.00 97.62 348 ARG A C 1
ATOM 2508 O O . ARG A 1 348 ? 29.199 -4.097 -5.248 1.00 97.62 348 ARG A O 1
ATOM 2515 N N . GLU A 1 349 ? 29.154 -2.011 -6.084 1.00 95.88 349 GLU A N 1
ATOM 2516 C CA . GLU A 1 349 ? 28.018 -1.559 -5.285 1.00 95.88 349 GLU A CA 1
ATOM 2517 C C . GLU A 1 349 ? 26.770 -2.405 -5.565 1.00 95.88 349 GLU A C 1
ATOM 2519 O O . GLU A 1 349 ? 26.220 -3.003 -4.639 1.00 95.88 349 GLU A O 1
ATOM 2524 N N . LEU A 1 350 ? 26.405 -2.573 -6.841 1.00 95.25 350 LEU A N 1
ATOM 2525 C CA . LEU A 1 350 ? 25.284 -3.431 -7.240 1.00 95.25 350 LEU A CA 1
ATOM 2526 C C . LEU A 1 350 ? 25.466 -4.881 -6.769 1.00 95.25 350 LEU A C 1
ATOM 2528 O O . LEU A 1 350 ? 24.514 -5.525 -6.331 1.00 95.25 350 LEU A O 1
ATOM 2532 N N . GLN A 1 351 ? 26.689 -5.415 -6.836 1.00 96.38 351 GLN A N 1
ATOM 2533 C CA . GLN A 1 351 ? 26.972 -6.772 -6.370 1.00 96.38 351 GLN A CA 1
ATOM 2534 C C . GLN A 1 351 ? 26.866 -6.891 -4.844 1.00 96.38 351 GLN A C 1
ATOM 2536 O O . GLN A 1 351 ? 26.342 -7.891 -4.351 1.00 96.38 351 GLN A O 1
ATOM 2541 N N . ASN A 1 352 ? 27.342 -5.895 -4.096 1.00 95.44 352 ASN A N 1
ATOM 2542 C CA . ASN A 1 352 ? 27.262 -5.857 -2.634 1.00 95.44 352 ASN A CA 1
ATOM 2543 C C . ASN A 1 352 ? 25.813 -5.751 -2.147 1.00 95.44 352 ASN A C 1
ATOM 2545 O O . ASN A 1 352 ? 25.473 -6.337 -1.123 1.00 95.44 352 ASN A O 1
ATOM 2549 N N . GLN A 1 353 ? 24.961 -5.057 -2.904 1.00 91.50 353 GLN A N 1
ATOM 2550 C CA . GLN A 1 353 ? 23.517 -4.984 -2.671 1.00 91.50 353 GLN A CA 1
ATOM 2551 C C . GLN A 1 353 ? 22.777 -6.268 -3.090 1.00 91.50 353 GLN A C 1
ATOM 2553 O O . GLN A 1 353 ? 21.584 -6.400 -2.838 1.00 91.50 353 GLN A O 1
ATOM 2558 N N . GLY A 1 354 ? 23.457 -7.218 -3.743 1.00 92.62 354 GLY A N 1
ATOM 2559 C CA . GLY A 1 354 ? 22.843 -8.439 -4.268 1.00 92.62 354 GLY A CA 1
ATOM 2560 C C . GLY A 1 354 ? 22.039 -8.242 -5.559 1.00 92.62 354 GLY A C 1
ATOM 2561 O O . GLY A 1 354 ? 21.429 -9.197 -6.030 1.00 92.62 354 GLY A O 1
ATOM 2562 N N . ALA A 1 355 ? 22.070 -7.048 -6.159 1.00 92.00 355 ALA A N 1
ATOM 2563 C CA . ALA A 1 355 ? 21.343 -6.724 -7.387 1.00 92.00 355 ALA A CA 1
ATOM 2564 C C . ALA A 1 355 ? 21.948 -7.385 -8.638 1.00 92.00 355 ALA A C 1
ATOM 2566 O O . ALA A 1 355 ? 21.261 -7.547 -9.642 1.00 92.00 355 ALA A O 1
ATOM 2567 N N . ILE A 1 356 ? 23.230 -7.768 -8.596 1.00 95.62 356 ILE A N 1
ATOM 2568 C CA . ILE A 1 356 ? 23.878 -8.573 -9.642 1.00 95.62 356 ILE A CA 1
ATOM 2569 C C . ILE A 1 356 ? 24.772 -9.662 -9.040 1.00 95.62 356 ILE A C 1
ATOM 2571 O O . ILE A 1 356 ? 25.362 -9.516 -7.970 1.00 95.62 356 ILE A O 1
ATOM 2575 N N . SER A 1 357 ? 24.933 -10.762 -9.770 1.00 97.25 357 SER A N 1
ATOM 2576 C CA . SER A 1 357 ? 25.865 -11.839 -9.426 1.00 97.25 357 SER A CA 1
ATOM 2577 C C . SER A 1 357 ? 27.330 -11.453 -9.674 1.00 97.25 357 SER A C 1
ATOM 2579 O O . SER A 1 357 ? 27.645 -10.566 -10.468 1.00 97.25 357 SER A O 1
ATOM 2581 N N . ARG A 1 358 ? 28.270 -12.206 -9.084 1.00 97.00 358 ARG A N 1
ATOM 2582 C CA . ARG A 1 358 ? 29.712 -12.046 -9.367 1.00 97.00 358 ARG A CA 1
ATOM 2583 C C . ARG A 1 358 ? 30.071 -12.273 -10.840 1.00 97.00 358 ARG A C 1
ATOM 2585 O O . ARG A 1 358 ? 30.986 -11.637 -11.355 1.00 97.00 358 ARG A O 1
ATOM 2592 N N . ILE A 1 359 ? 29.353 -13.167 -11.528 1.00 97.75 359 ILE A N 1
ATOM 2593 C CA . ILE A 1 359 ? 29.555 -13.422 -12.965 1.00 97.75 359 ILE A CA 1
ATOM 2594 C C . ILE A 1 359 ? 29.151 -12.186 -13.772 1.00 97.75 359 ILE A C 1
ATOM 2596 O O . ILE A 1 359 ? 29.890 -11.750 -14.652 1.00 97.75 359 ILE A O 1
ATOM 2600 N N . GLN A 1 360 ? 28.001 -11.601 -13.443 1.00 98.06 360 GLN A N 1
ATOM 2601 C CA . GLN A 1 360 ? 27.519 -10.371 -14.062 1.00 98.06 360 GLN A CA 1
ATOM 2602 C C . GLN A 1 360 ? 28.451 -9.188 -13.788 1.00 98.06 360 GLN A C 1
ATOM 2604 O O . GLN A 1 360 ? 28.806 -8.478 -14.722 1.00 98.06 360 GLN A O 1
ATOM 2609 N N . GLN A 1 361 ? 28.928 -9.019 -12.553 1.00 98.12 361 GLN A N 1
ATOM 2610 C CA . GLN A 1 361 ? 29.927 -8.003 -12.208 1.00 98.12 361 GLN A CA 1
ATOM 2611 C C . GLN A 1 361 ? 31.181 -8.116 -13.093 1.00 98.12 361 GLN A C 1
ATOM 2613 O O . GLN A 1 361 ? 31.615 -7.135 -13.698 1.00 98.12 361 GLN A O 1
ATOM 2618 N N . ALA A 1 362 ? 31.737 -9.325 -13.227 1.00 97.69 362 ALA A N 1
ATOM 2619 C CA . ALA A 1 362 ? 32.891 -9.562 -14.089 1.00 97.69 362 ALA A CA 1
ATOM 2620 C C . ALA A 1 362 ? 32.584 -9.249 -15.565 1.00 97.69 362 ALA A C 1
ATOM 2622 O O . ALA A 1 362 ? 33.406 -8.647 -16.256 1.00 97.69 362 ALA A O 1
ATOM 2623 N N . ALA A 1 363 ? 31.394 -9.612 -16.052 1.00 98.25 363 ALA A N 1
ATOM 2624 C CA . ALA A 1 363 ? 30.963 -9.320 -17.417 1.00 98.25 363 ALA A CA 1
ATOM 2625 C C . ALA A 1 363 ? 30.801 -7.811 -17.677 1.00 98.25 363 ALA A C 1
ATOM 2627 O O . ALA A 1 363 ? 31.233 -7.330 -18.728 1.00 98.25 363 ALA A O 1
ATOM 2628 N N . VAL A 1 364 ? 30.257 -7.049 -16.720 1.00 98.19 364 VAL A N 1
ATOM 2629 C CA . VAL A 1 364 ? 30.200 -5.578 -16.777 1.00 98.19 364 VAL A CA 1
ATOM 2630 C C . VAL A 1 364 ? 31.605 -5.003 -16.924 1.00 98.19 364 VAL A C 1
ATOM 2632 O O . VAL A 1 364 ? 31.846 -4.236 -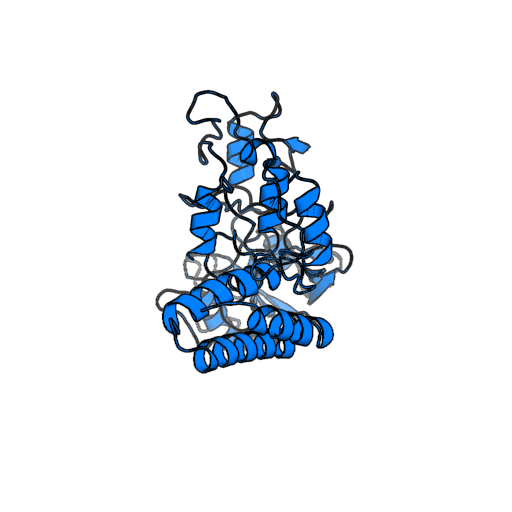17.857 1.00 98.19 364 VAL A O 1
ATOM 2635 N N . PHE A 1 365 ? 32.548 -5.428 -16.079 1.00 97.25 365 PHE A N 1
ATOM 2636 C CA . PHE A 1 365 ? 33.930 -4.950 -16.140 1.00 97.25 365 PHE A CA 1
ATOM 2637 C C . PHE A 1 365 ? 34.594 -5.283 -17.486 1.00 97.25 365 PHE A C 1
ATOM 2639 O O . PHE A 1 365 ? 35.154 -4.404 -18.144 1.00 97.25 365 PHE A O 1
ATOM 2646 N N . VAL A 1 366 ? 34.458 -6.524 -17.971 1.00 97.81 366 VAL A N 1
ATOM 2647 C CA . VAL A 1 366 ? 34.950 -6.933 -19.300 1.00 97.81 366 VAL A CA 1
ATOM 2648 C C . VAL A 1 366 ? 34.363 -6.053 -20.403 1.00 97.81 366 VAL A C 1
ATOM 2650 O O . VAL A 1 366 ? 35.090 -5.635 -21.306 1.00 97.81 366 VAL A O 1
ATOM 2653 N N . CYS A 1 367 ? 33.070 -5.741 -20.346 1.00 98.00 367 CYS A N 1
ATOM 2654 C CA . CYS A 1 367 ? 32.450 -4.850 -21.315 1.00 98.00 367 CYS A CA 1
ATOM 2655 C C . CYS A 1 367 ? 32.953 -3.407 -21.209 1.00 98.00 367 CYS A C 1
ATOM 2657 O O . CYS A 1 367 ? 33.227 -2.804 -22.248 1.00 98.00 367 CYS A O 1
ATOM 2659 N N . ALA A 1 368 ? 33.168 -2.885 -20.000 1.00 97.44 368 ALA A N 1
ATOM 2660 C CA . ALA A 1 368 ? 33.722 -1.550 -19.788 1.00 97.44 368 ALA A CA 1
ATOM 2661 C C . ALA A 1 368 ? 35.111 -1.417 -20.439 1.00 97.44 368 ALA A C 1
ATOM 2663 O O . ALA A 1 368 ? 35.376 -0.444 -21.141 1.00 97.44 368 ALA A O 1
ATOM 2664 N N . THR A 1 369 ? 35.975 -2.439 -20.362 1.00 96.31 369 THR A N 1
ATOM 2665 C CA . THR A 1 369 ? 37.296 -2.396 -21.033 1.00 96.31 369 THR A CA 1
ATOM 2666 C C . THR A 1 369 ? 37.240 -2.204 -22.555 1.00 96.31 369 THR A C 1
ATOM 2668 O O . THR A 1 369 ? 38.225 -1.757 -23.155 1.00 96.31 369 THR A O 1
ATOM 2671 N N . LYS A 1 370 ? 36.102 -2.505 -23.193 1.00 95.00 370 LYS A N 1
ATOM 2672 C CA . LYS A 1 370 ? 35.895 -2.351 -24.641 1.00 95.00 370 LYS A CA 1
ATOM 2673 C C . LYS A 1 370 ? 35.359 -0.969 -25.021 1.00 95.00 370 LYS A C 1
ATOM 2675 O O . LYS A 1 370 ? 35.363 -0.625 -26.203 1.00 95.00 370 LYS A O 1
ATOM 2680 N N . VAL A 1 371 ? 34.916 -0.178 -24.047 1.00 93.12 371 VAL A N 1
ATOM 2681 C CA . VAL A 1 371 ? 34.446 1.189 -24.260 1.00 93.12 371 VAL A CA 1
ATOM 2682 C C . VAL A 1 371 ? 35.642 2.125 -24.443 1.00 93.12 371 VAL A C 1
ATOM 2684 O O . VAL A 1 371 ? 36.711 1.950 -23.850 1.00 93.12 371 VAL A O 1
ATOM 2687 N N . ARG A 1 372 ? 35.469 3.113 -25.323 1.00 86.69 372 ARG A N 1
ATOM 2688 C CA . ARG A 1 372 ? 36.405 4.224 -25.516 1.00 86.69 372 ARG A CA 1
ATOM 2689 C C . ARG A 1 372 ? 35.772 5.475 -24.885 1.00 86.69 372 ARG A C 1
ATOM 2691 O O . ARG A 1 372 ? 34.806 5.973 -25.472 1.00 86.69 372 ARG A O 1
ATOM 2698 N N . PRO A 1 373 ? 36.201 5.863 -23.671 1.00 78.31 373 PRO A N 1
ATOM 2699 C CA . PRO A 1 373 ? 35.684 7.031 -22.964 1.00 78.31 373 PRO A CA 1
ATOM 2700 C C . PRO A 1 373 ? 36.240 8.345 -23.508 1.00 78.31 373 PRO A C 1
ATOM 2702 O O . PRO A 1 373 ? 37.391 8.354 -24.007 1.00 78.31 373 PRO A O 1
#

Secondary structure (DSSP, 8-state):
-HHHHHHHHTT-S--B-TTT--BGGGT-PPPHHHHTEEETTTTEETTSTT--HHHHHHHTTSTTTEEE--HHHHHHHHHHSPEEEEEEEEESTTT-EEEE-EEBSSSSPP-TTTS-SEEEEE---S--SS-TTS--SSS-TTHHHHTTSEEEEE--SS-HHHHHHHHHHTT-SEEEEEPSSSS---BPPPSSPP----S-EEEE-HHHHHHHHTSTT-EEEEEEEEEEETTB-TT-PBBB---SS--TTTTTSSB-TT-SS--TTSSS--TT--TTTB-TTHHHHHHHTTPPP--SEEEETTEEEEEESS-GGGB-HHHHHHHHHHHHHHHTTT-HHHHHHHHHHHHHHHHHTTSS-HHHHHHHHHHHTT---

Foldseek 3Di:
DVVQVVLVVLPLFWDDDLQQQQHPPPPNDGALNQQQKAFPVVRDRSNPPPNHSNNNNVQLQAPPGIFGNQPLLLVLLVVAFFFAKWKAWPDDPLLGDTFHKAFEPAADTADLVQFPKFWEDQWQLPDPPPHSRQQQHDDTPVLVVQAPGEYEGEPDDDAPQSSLVNSVVSHHQEYEYEYPAADYAYGYADVVGDHPRHHTYIYGYNVSSVSSVVDPGIIIGMDGHRQDGWQADNVSTHGFDRHNDDDPPRRRSATGPRTPPDASRHPDDDPSDPVLFFRFSSVSSSVSSPDDDQQDAAALVPAGLVAGCADRRGGGLSVNLNVQLVVLCVVQPVNLVSSLVSSLVSLVVCVVVVVDDPSSSVSSSVRSNVDRD

=== Feature glossary ===
Feature key, reading from the visual/contextual features back to the raw sequence:

Rendered structure images. Six rendered views show the 3D structure from the faces of a cube — i.e. along ±x, ±y, ±z. Rendering representation is drawn randomly per protein from cartoon (secondary-structure ribbons), sticks (backbone bonds), or molecular surface; coloring is either N→C rainbow (blue at the N-terminus through red at the C-terminus) or one color per chain.

Contact-map, Ramachandran, and PAE plots. The contact map is a binary N×N matrix image: pixel (i, j) is dark where Cα_i and Cα_j are within 8 Å and |i−j|>4. Because the |i−j|>4 filter removes local helical contacts, off-diagonal stripes parallel to the main diagonal indicate parallel β-sheets; stripes perpendicular to it indicate antiparallel β-sheets. The Ramachandran plot scatters every residue's (φ, ψ) pair against the sterically allowed regions. The PAE heatmap renders the predicted-aligned-error matrix.

InterPro / GO / CATH / organism. Database cross-references. InterPro integrates a dozen domain/family signature databases into unified entries with residue-range hits. GO terms attach function/process/location labels with evidence codes. CATH codes position the fold in a four-level structural taxonomy. Organism is the NCBI-taxonomy species name.

Nearest PDB structures. The Foldseek neighbor list gives the closest experimentally determined structures in the PDB, ranked by structural alignment. TM-score near 1 means near-identical fold; near 0.3 means only rough topology match. This is how one finds what a novel AlphaFold prediction most resembles in the solved-structure universe.

Predicted aligned error. PAE(i, j) answers: if I align the predicted and true structures on residue i, how far off (in Å) do I expect residue j to be? A block-diagonal PAE matrix with low values on the blocks and high values off-diagonal is the signature of a multi-domain protein with confidently predicted domains but uncertain inter-domain orientation.

Solvent-accessible surface area. Accessible surface area quantifies burial. A residue with SASA near zero is packed into the hydrophobic core; one with SASA >100 Å² sits on the surface. Computed here via the Shrake–Rupley numerical algorithm with a 1.4 Å probe.

B-factor. B-factor (Debye–Waller factor) reflects atomic displacement in the crystal lattice. It is an experimental observable (units Å²), not a prediction; low values mean the atom is pinned down, high values mean it moves or is heterogeneous across the crystal.

pLDDT. For AlphaFold models, the B-factor field carries pLDDT — the model's own estimate of local accuracy on a 0–100 scale. Regions with pLDDT<50 should be treated as essentially unmodeled; they often correspond to intrinsically disordered segments.

Backbone torsions (φ/ψ). φ (phi) and ψ (psi) are the two rotatable backbone dihedrals per residue: φ is the C(i-1)–N–Cα–C torsion, ψ is the N–Cα–C–N(i+1) torsion, both in degrees on (−180°, 180°]. α-helical residues cluster near (−60°, −45°); β-strand residues near (−120°, +130°). A Ramachandran plot is simply a scatter of (φ, ψ) for every residue.

Radius of gyration, Cα contacts, bounding box. Radius of gyration (Rg) is the root-mean-square distance of Cα atoms from their centroid — a single number for overall size and compactness. A globular domain of N residues has Rg ≈ 2.2·N^0.38 Å; an extended or disordered chain has a much larger Rg. The Cα contact count is the number of residue pairs whose Cα atoms are within 8 Å and are more than four positions apart in sequence — a standard proxy for tertiary packing density. The bounding box is the smallest axis-aligned box enclosing all Cα atoms.

Secondary structure (3-state, P-SEA). Three-state secondary structure (P-SEA) collapses the eight DSSP classes into helix (a), strand (b), and coil (c). P-SEA assigns these from Cα geometry alone — distances and angles — without requiring backbone oxygens, so it works on any Cα trace.

Secondary structure (8-state, DSSP). DSSP 8-state secondary structure assigns each residue one of H (α-helix), G (3₁₀-helix), I (π-helix), E (extended β-strand), B (isolated β-bridge), T (hydrogen-bonded turn), S (bend), or '-' (coil). The assignment is computed from backbone hydrogen-bond geometry via the Kabsch–Sander algorithm.

Foldseek 3Di. A 3Di character summarizes, for each residue, the relative orientation of the Cα frame of its nearest spatial neighbor. Because it encodes fold topology rather than chemistry, 3Di alignments detect remote structural similarity that sequence alignment misses.

mmCIF coordinates. The mmCIF block holds the 3D Cartesian coordinates of each backbone atom (N, Cα, C, O) in ångströms. mmCIF is the PDB's canonical archive format — a tagged-loop text representation of the atomic model.

Sequence. Sequence gives the chain of amino acids in standard one-letter code (A=alanine, C=cysteine, …, Y=tyrosine), read N→C. It is the only feature that is directly encoded by the gene; all structural features are derived from the folded form of this sequence.